Protein AF-0000000080321379 (afdb_homodimer)

Secondary structure (DSSP, 8-state):
-BPPTTHHHHHHHHHHHHHHHH---HHHHHHHHHHHHHHHHHHHHTT-BHHHHHHHHHHHHHHHHT-S-TTHHHHHHHHHHHHHHHHHHHHHHHSS-HHHHHHHHHHHGGG--TTS--S---THHHHHHHHHHHHH--SEE-HHHHHHHTTSEEEEE--BTTHHHHHHHHHHHHHHTT-EEEEEEBSS--TTB-BHHHHHHTTGGGTSSEEEE-SS--SS--GGG--HHHHHHHHH-SEEEEESHHHHHHHTTSS--SEEEEEE--SHHHHHHHTS-TT-EEEEE-/-BPPTTHHHHHHHHHHHHHHHH---HHHHHHHHHHHHHHHHHHHHTT-BHHHHHHHHHHHHHHHHT-S-TTHHHHHHHHHHHHHHHHHHHHHHHSS-HHHHHHHHHHHGGG--TTGGGS---THHHHHHHHHHHHH--SEE-HHHHHHHTTSEEEEE--BTTHHHHHHHHHHHHHHTT-EEEEEEBSS--TTB-BHHHHHHTTGGGTSSEEEE-SS--SS--GGG--HHHHHHHHH-SEEEEESHHHHHHHTTSS--SEEEEE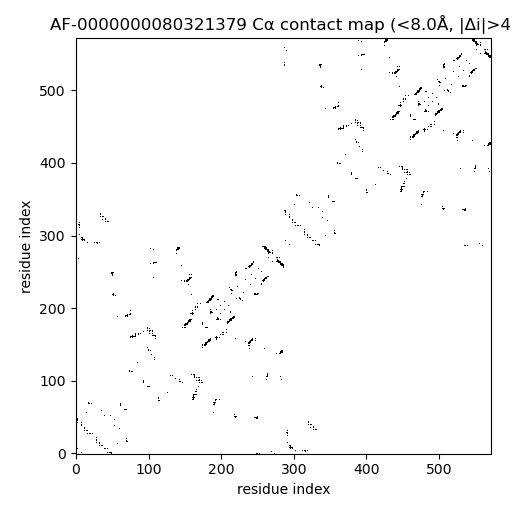E--SHHHHHHHTS-TT-EEEEE-

Solvent-accessible surface area (backbone atoms only — not comparable to full-atom values): 28823 Å² total; per-residue (Å²): 67,54,51,51,62,62,44,61,22,54,51,45,43,49,51,47,53,50,44,57,68,73,44,85,54,61,67,62,46,33,53,49,44,53,53,44,53,54,50,49,53,53,35,54,75,64,52,34,39,38,28,57,46,48,30,56,49,49,53,52,48,26,60,74,66,71,39,75,50,74,31,55,67,58,27,52,49,24,36,54,57,37,56,70,44,42,65,60,52,48,54,54,17,64,55,74,58,40,59,57,35,16,51,53,47,31,33,55,38,71,72,60,70,59,77,74,51,48,94,72,63,54,72,63,54,62,52,52,47,52,53,52,53,60,69,68,48,62,75,38,78,36,50,69,64,52,55,63,38,31,41,37,39,26,26,38,38,57,42,34,33,22,13,48,45,39,36,36,53,33,49,47,47,32,42,74,54,60,21,46,36,42,35,30,28,28,51,34,66,41,71,50,40,20,29,64,68,47,37,54,74,39,45,36,73,76,61,40,75,42,78,45,37,40,32,78,17,47,47,41,59,50,77,90,46,38,38,69,70,44,47,51,47,61,72,66,30,56,21,35,40,32,28,37,59,38,30,43,29,42,48,72,73,46,89,72,71,44,33,33,41,34,22,48,24,82,41,65,69,56,7,58,74,75,69,55,53,65,68,35,29,35,32,40,70,80,66,54,50,52,64,63,44,61,22,52,52,45,43,52,51,46,53,50,44,56,68,74,44,86,53,60,66,62,46,32,52,48,45,55,53,42,52,55,51,48,53,54,36,54,75,64,53,33,40,37,29,58,45,48,29,56,49,49,54,53,47,27,61,75,64,70,40,74,50,73,30,53,66,60,29,53,50,24,36,54,57,38,57,69,43,43,66,60,52,49,54,53,18,64,55,75,58,39,59,59,35,16,52,51,47,29,32,54,37,71,70,60,70,61,75,72,43,77,50,86,63,50,75,63,54,62,53,52,48,50,55,52,52,61,70,70,47,61,74,38,79,35,51,69,66,50,55,63,38,32,41,37,39,24,26,37,37,58,42,35,34,21,14,49,43,39,37,34,53,32,49,48,46,32,41,74,54,59,21,44,35,42,34,30,28,29,51,33,65,41,71,52,41,20,30,64,69,46,36,53,73,38,45,34,75,77,62,40,77,42,79,45,36,41,33,79,18,47,49,41,60,50,75,91,46,3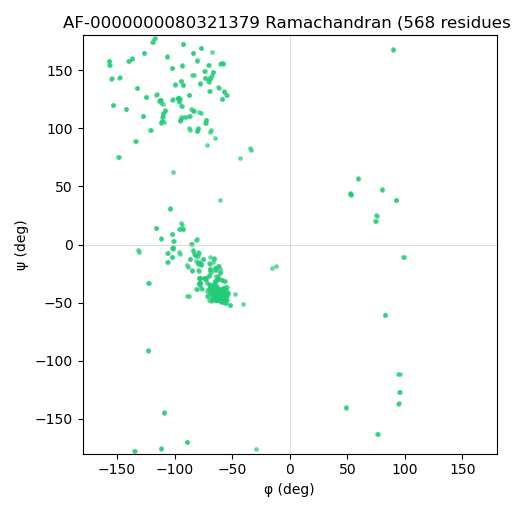8,36,68,68,44,47,51,46,60,74,66,30,56,20,34,40,32,29,36,60,39,30,43,27,42,46,73,73,46,89,71,68,43,34,33,40,34,24,49,24,82,39,64,69,58,6,57,73,75,69,56,54,63,69,35,30,34,32,40,70,80

Organism: NCBI:txid113653

Sequence (572 aa):
MRMSAKCPACLLNRIYQECRMVSDDEEKIGRIIERAMEMILEEFRRREVNAIASTRVHRMVYRMLDNDDPYRELKRRANEETARILPLARRYVERGDRFRNAVVASIIGNSFDYGVLGHEVNDSNFREYFEREFRRGLAIDDVDEIRHLCRGRVVYLADNAGEIVLDRLLVEEIKRLEGRVSFVVRGRPVLSDATIEDARFAGIDEVADEILTNGQGAIGIIEEELPEDTRERMESADIIISKGMANYECLSEGSFDSIAFLLKAKCEPVARDVGVRVGDMVAMLRMRMSAKCPACLLNRIYQECRMVSDDEEKIGRIIERAMEMILEEFRRREVNAIASTRVHRMVYRMLDNDDPYRELKRRANEETARILPLARRYVERGDRFRNAVVASIIGNSFDYGVLGHEVNDSNFREYFEREFRRGLAIDDVDEIRHLCRGRVVYLADNAGEIVLDRLLVEEIKRLEGRVSFVVRGRPVLSDATIEDARFAGIDEVADEILTNGQGAIGIIEEELPEDTRERMESADIIISKGMANYECLSEGSFDSIAFLLKAKCEPVARDVGVRVGDMVAMLR

Structure (mmCIF, N/CA/C/O backbone):
data_AF-0000000080321379-model_v1
#
loop_
_entity.id
_entity.type
_entity.pdbx_description
1 polymer 'Damage-control phosphatase ARMT1-like metal-binding domain-containing protein'
#
loop_
_atom_site.group_PDB
_atom_site.id
_atom_site.type_symbol
_atom_site.label_atom_id
_atom_site.label_alt_id
_atom_site.label_comp_id
_atom_site.label_asym_id
_atom_site.label_entity_id
_atom_site.label_seq_id
_atom_site.pdbx_PDB_ins_code
_atom_site.Cartn_x
_atom_site.Cartn_y
_atom_site.Cartn_z
_atom_site.occupancy
_atom_site.B_iso_or_equiv
_atom_site.auth_seq_id
_atom_site.auth_comp_id
_atom_site.auth_asym_id
_atom_site.auth_atom_id
_atom_site.pdbx_PDB_model_num
ATOM 1 N N . MET A 1 1 ? -8.969 10.172 16.906 1 90.12 1 MET A N 1
ATOM 2 C CA . MET A 1 1 ? -9.289 8.922 16.219 1 90.12 1 MET A CA 1
ATOM 3 C C . MET A 1 1 ? -8.273 7.836 16.547 1 90.12 1 MET A C 1
ATOM 5 O O . MET A 1 1 ? -7.066 8.062 16.469 1 90.12 1 MET A O 1
ATOM 9 N N . ARG A 1 2 ? -8.797 6.816 16.922 1 92.81 2 ARG A N 1
ATOM 10 C CA . ARG A 1 2 ? -7.953 5.707 17.359 1 92.81 2 ARG A CA 1
ATOM 11 C C . ARG A 1 2 ? -7.492 4.871 16.172 1 92.81 2 ARG A C 1
ATOM 13 O O . ARG A 1 2 ? -8.016 5.012 15.062 1 92.81 2 ARG A O 1
ATOM 20 N N . MET A 1 3 ? -6.492 4.051 16.422 1 95.12 3 MET A N 1
ATOM 21 C CA . MET A 1 3 ? -5.957 3.182 15.375 1 95.12 3 MET A CA 1
ATOM 22 C C . MET A 1 3 ? -7.043 2.26 14.828 1 95.12 3 MET A C 1
ATOM 24 O O . MET A 1 3 ? -7.746 1.6 15.594 1 95.12 3 MET A O 1
ATOM 28 N N . SER A 1 4 ? -7.215 2.303 13.555 1 96.25 4 SER A N 1
ATOM 29 C CA . SER A 1 4 ? -8.133 1.398 12.867 1 96.25 4 SER A CA 1
ATOM 30 C C . SER A 1 4 ? -7.41 0.151 12.367 1 96.25 4 SER A C 1
ATOM 32 O O . SER A 1 4 ? -6.18 0.089 12.398 1 96.25 4 SER A O 1
ATOM 34 N N . ALA A 1 5 ? -8.18 -0.779 11.883 1 97.44 5 ALA A N 1
ATOM 35 C CA . ALA A 1 5 ? -7.645 -2.064 11.438 1 97.44 5 ALA A CA 1
ATOM 36 C C . ALA A 1 5 ? -6.723 -1.892 10.234 1 97.44 5 ALA A C 1
ATOM 38 O O . ALA A 1 5 ? -5.887 -2.752 9.953 1 97.44 5 ALA A O 1
ATOM 39 N N . LYS A 1 6 ? -6.82 -0.825 9.531 1 97.31 6 LYS A N 1
ATOM 40 C CA . LYS A 1 6 ? -6.008 -0.559 8.344 1 97.31 6 LYS A CA 1
ATOM 41 C C . LYS A 1 6 ? -4.664 0.057 8.727 1 97.31 6 LYS A C 1
ATOM 43 O O . LYS A 1 6 ? -3.701 -0.03 7.961 1 97.31 6 LYS A O 1
ATOM 48 N N . CYS A 1 7 ? -4.555 0.657 9.852 1 98.06 7 CYS A N 1
ATOM 49 C CA . CYS A 1 7 ? -3.459 1.547 10.227 1 98.06 7 CYS A CA 1
ATOM 50 C C . CYS A 1 7 ? -2.152 0.776 10.359 1 98.06 7 CYS A C 1
ATOM 52 O O . CYS A 1 7 ? -1.1 1.248 9.93 1 98.06 7 CYS A O 1
ATOM 54 N N . PRO A 1 8 ? -2.188 -0.452 10.945 1 98.56 8 PRO A N 1
ATOM 55 C CA . PRO A 1 8 ? -0.921 -1.158 11.156 1 98.56 8 PRO A CA 1
ATOM 56 C C . PRO A 1 8 ? -0.171 -1.416 9.852 1 98.56 8 PRO A C 1
ATOM 58 O O . PRO A 1 8 ? 1.044 -1.212 9.781 1 98.56 8 PRO A O 1
ATOM 61 N N . ALA A 1 9 ? -0.895 -1.836 8.82 1 98.38 9 ALA A N 1
ATOM 62 C CA . ALA A 1 9 ? -0.262 -2.104 7.527 1 98.38 9 ALA A CA 1
ATOM 63 C C . ALA A 1 9 ? 0.358 -0.836 6.949 1 98.38 9 ALA A C 1
ATOM 65 O O . ALA A 1 9 ? 1.49 -0.859 6.461 1 98.38 9 ALA A O 1
ATOM 66 N N . CYS A 1 10 ? -0.4 0.194 7.031 1 97.88 10 CYS A N 1
ATOM 67 C CA . CYS A 1 10 ? 0.057 1.468 6.488 1 97.88 10 CYS A CA 1
ATOM 68 C C . CYS A 1 10 ? 1.292 1.965 7.23 1 97.88 10 CYS A C 1
ATOM 70 O O . CYS A 1 10 ? 2.244 2.439 6.609 1 97.88 10 CYS A O 1
ATOM 72 N N . LEU A 1 11 ? 1.226 1.847 8.539 1 98.38 11 LEU A N 1
ATOM 73 C CA . LEU A 1 11 ? 2.34 2.309 9.367 1 98.38 11 LEU A CA 1
ATOM 74 C C . LEU A 1 11 ? 3.594 1.484 9.094 1 98.38 11 LEU A C 1
ATOM 76 O O . LEU A 1 11 ? 4.688 2.037 8.953 1 98.38 11 LEU A O 1
ATOM 80 N N . LEU A 1 12 ? 3.473 0.222 8.977 1 98.56 12 LEU A N 1
ATOM 81 C CA . LEU A 1 12 ? 4.613 -0.645 8.695 1 98.56 12 LEU A CA 1
ATOM 82 C C . LEU A 1 12 ? 5.215 -0.327 7.332 1 98.56 12 LEU A C 1
ATOM 84 O O . LEU A 1 12 ? 6.441 -0.326 7.176 1 98.56 12 LEU A O 1
ATOM 88 N N . ASN A 1 13 ? 4.344 -0.17 6.387 1 97.69 13 ASN A N 1
ATOM 89 C CA . ASN A 1 13 ? 4.828 0.187 5.055 1 97.69 13 ASN A CA 1
ATOM 90 C C . ASN A 1 13 ? 5.609 1.498 5.078 1 97.69 13 ASN A C 1
ATOM 92 O O . ASN A 1 13 ? 6.648 1.618 4.426 1 97.69 13 ASN A O 1
ATOM 96 N N . ARG A 1 14 ? 5.09 2.477 5.77 1 97.44 14 ARG A N 1
ATOM 97 C CA . ARG A 1 14 ? 5.762 3.768 5.891 1 97.44 14 ARG A CA 1
ATOM 98 C C . ARG A 1 14 ? 7.141 3.609 6.527 1 97.44 14 ARG A C 1
ATOM 100 O O . ARG A 1 14 ? 8.102 4.258 6.105 1 97.44 14 ARG A O 1
ATOM 107 N N . ILE A 1 15 ? 7.199 2.799 7.566 1 98.5 15 ILE A N 1
ATOM 108 C CA . ILE A 1 15 ? 8.461 2.559 8.258 1 98.5 15 ILE A CA 1
ATOM 109 C C . ILE A 1 15 ? 9.461 1.914 7.301 1 98.5 15 ILE A C 1
ATOM 111 O O . ILE A 1 15 ? 10.625 2.311 7.254 1 98.5 15 ILE A O 1
ATOM 115 N N . TYR A 1 16 ? 9.016 0.935 6.527 1 98.38 16 TYR A N 1
ATOM 116 C CA . TYR A 1 16 ? 9.898 0.283 5.562 1 98.38 16 TYR A CA 1
ATOM 117 C C . TYR A 1 16 ? 10.445 1.29 4.559 1 98.38 16 TYR A C 1
ATOM 119 O O . TYR A 1 16 ? 11.656 1.326 4.305 1 98.38 16 TYR A O 1
ATOM 127 N N . GLN A 1 17 ? 9.578 2.113 3.986 1 96.12 17 GLN A N 1
ATOM 128 C CA . GLN A 1 17 ? 9.992 3.119 3.014 1 96.12 17 GLN A CA 1
ATOM 129 C C . GLN A 1 17 ? 10.969 4.109 3.629 1 96.12 17 GLN A C 1
ATOM 131 O O . GLN A 1 17 ? 11.953 4.504 2.99 1 96.12 17 GLN A O 1
ATOM 136 N N . GLU A 1 18 ? 10.633 4.484 4.84 1 96.81 18 GLU A N 1
ATOM 137 C CA . GLU A 1 18 ? 11.492 5.406 5.578 1 96.81 18 GLU A CA 1
ATOM 138 C C . GLU A 1 18 ? 12.898 4.832 5.75 1 96.81 18 GLU A C 1
ATOM 140 O O . GLU A 1 18 ? 13.891 5.527 5.531 1 96.81 18 GLU A O 1
ATOM 145 N N . CYS A 1 19 ? 12.984 3.588 6.145 1 97.88 19 CYS A N 1
ATOM 146 C CA . CYS A 1 19 ? 14.266 2.922 6.297 1 97.88 19 CYS A CA 1
ATOM 147 C C . CYS A 1 19 ? 15.016 2.867 4.969 1 97.88 19 CYS A C 1
ATOM 149 O O . CYS A 1 19 ? 16.219 3.148 4.918 1 97.88 19 CYS A O 1
ATOM 151 N N . ARG A 1 20 ? 14.289 2.586 3.887 1 95.69 20 ARG A N 1
ATOM 152 C CA . ARG A 1 20 ? 14.891 2.395 2.572 1 95.69 20 ARG A CA 1
ATOM 153 C C . ARG A 1 20 ? 15.438 3.707 2.025 1 95.69 20 ARG A C 1
ATOM 155 O O . ARG A 1 20 ? 16.328 3.707 1.174 1 95.69 20 ARG A O 1
ATOM 162 N N . MET A 1 21 ? 14.961 4.824 2.512 1 94.19 21 MET A N 1
ATOM 163 C CA . MET A 1 21 ? 15.438 6.129 2.062 1 94.19 21 MET A CA 1
ATOM 164 C C . MET A 1 21 ? 16.859 6.375 2.521 1 94.19 21 MET A C 1
ATOM 166 O O . MET A 1 21 ? 17.609 7.137 1.893 1 94.19 21 MET A O 1
ATOM 170 N N . VAL A 1 22 ? 17.266 5.648 3.613 1 96.19 22 VAL A N 1
ATOM 171 C CA . VAL A 1 22 ? 18.531 6.07 4.188 1 96.19 22 VAL A CA 1
ATOM 172 C C . VAL A 1 22 ? 19.438 4.852 4.402 1 96.19 22 VAL A C 1
ATOM 174 O O . VAL A 1 22 ? 20.594 4.988 4.812 1 96.19 22 VAL A O 1
ATOM 177 N N . SER A 1 23 ? 18.891 3.652 4.16 1 96.12 23 SER A N 1
ATOM 178 C CA . SER A 1 23 ? 19.688 2.449 4.387 1 96.12 23 SER A CA 1
ATOM 179 C C . SER A 1 23 ? 19.328 1.349 3.398 1 96.12 23 SER A C 1
ATOM 181 O O . SER A 1 23 ? 18.156 1.188 3.047 1 96.12 23 SER A O 1
ATOM 183 N N . ASP A 1 24 ? 20.344 0.593 2.996 1 94.38 24 ASP A N 1
ATOM 184 C CA . ASP A 1 24 ? 20.125 -0.607 2.195 1 94.38 24 ASP A CA 1
ATOM 185 C C . ASP A 1 24 ? 20.469 -1.867 2.988 1 94.38 24 ASP A C 1
ATOM 187 O O . ASP A 1 24 ? 20.5 -2.967 2.432 1 94.38 24 ASP A O 1
ATOM 191 N N . ASP A 1 25 ? 20.781 -1.666 4.223 1 96.75 25 ASP A N 1
ATOM 192 C CA . ASP A 1 25 ? 21.141 -2.781 5.094 1 96.75 25 ASP A CA 1
ATOM 193 C C . ASP A 1 25 ? 19.906 -3.605 5.461 1 96.75 25 ASP A C 1
ATOM 195 O O . ASP A 1 25 ? 19.172 -3.26 6.395 1 96.75 25 ASP A O 1
ATOM 199 N N . GLU A 1 26 ? 19.75 -4.762 4.859 1 95.25 26 GLU A N 1
ATOM 200 C CA . GLU A 1 26 ? 18.562 -5.582 5.016 1 95.25 26 GLU A CA 1
ATOM 201 C C . GLU A 1 26 ? 18.422 -6.086 6.445 1 95.25 26 GLU A C 1
ATOM 203 O O . GLU A 1 26 ? 17.297 -6.211 6.961 1 95.25 26 GLU A O 1
ATOM 208 N N . GLU A 1 27 ? 19.484 -6.441 6.992 1 96.44 27 GLU A N 1
ATOM 209 C CA . GLU A 1 27 ? 19.453 -6.941 8.367 1 96.44 27 GLU A CA 1
ATOM 210 C C . GLU A 1 27 ? 19 -5.855 9.336 1 96.44 27 GLU A C 1
ATOM 212 O O . GLU A 1 27 ? 18.156 -6.105 10.211 1 96.44 27 GLU A O 1
ATOM 217 N N . LYS A 1 28 ? 19.578 -4.652 9.188 1 97.88 28 LYS A N 1
ATOM 218 C CA . LYS A 1 28 ? 19.188 -3.523 10.023 1 97.88 28 LYS A CA 1
ATOM 219 C C . LYS A 1 28 ? 17.703 -3.195 9.836 1 97.88 28 LYS A C 1
ATOM 221 O O . LYS A 1 28 ? 16.969 -3.021 10.812 1 97.88 28 LYS A O 1
ATOM 226 N N . ILE A 1 29 ? 17.281 -3.148 8.609 1 98.44 29 ILE A N 1
ATOM 227 C CA . ILE A 1 29 ? 15.883 -2.838 8.312 1 98.44 29 ILE A CA 1
ATOM 228 C C . ILE A 1 29 ? 14.977 -3.914 8.898 1 98.44 29 ILE A C 1
ATOM 230 O O . ILE A 1 29 ? 13.93 -3.605 9.477 1 98.44 29 ILE A O 1
ATOM 234 N N . GLY A 1 30 ? 15.367 -5.16 8.758 1 98.38 30 GLY A N 1
ATOM 235 C CA . GLY A 1 30 ? 14.594 -6.254 9.328 1 98.38 30 GLY A CA 1
ATOM 236 C C . GLY A 1 30 ? 14.414 -6.133 10.828 1 98.38 30 GLY A C 1
ATOM 237 O O . GLY A 1 30 ? 13.32 -6.355 11.352 1 98.38 30 GLY A O 1
ATOM 238 N N . ARG A 1 31 ? 15.477 -5.77 11.5 1 98.56 31 ARG A N 1
ATOM 239 C CA . ARG A 1 31 ? 15.414 -5.59 12.945 1 98.56 31 ARG A CA 1
ATOM 240 C C . ARG A 1 31 ? 14.461 -4.457 13.32 1 98.56 31 ARG A C 1
ATOM 242 O O . ARG A 1 31 ? 13.719 -4.555 14.297 1 98.56 31 ARG A O 1
ATOM 249 N N . ILE A 1 32 ? 14.523 -3.43 12.586 1 98.88 32 ILE A N 1
ATOM 250 C CA . ILE A 1 32 ? 13.664 -2.279 12.828 1 98.88 32 ILE A CA 1
ATOM 251 C C . ILE A 1 32 ? 12.203 -2.678 12.625 1 98.88 32 ILE A C 1
ATOM 253 O O . ILE A 1 32 ? 11.344 -2.352 13.445 1 98.88 32 ILE A O 1
ATOM 257 N N . ILE A 1 33 ? 11.93 -3.43 11.562 1 98.88 33 ILE A N 1
ATOM 258 C CA . ILE A 1 33 ? 10.57 -3.85 11.242 1 98.88 33 ILE A CA 1
ATOM 259 C C . ILE A 1 33 ? 10.047 -4.781 12.336 1 98.88 33 ILE A C 1
ATOM 261 O O . ILE A 1 33 ? 8.891 -4.68 12.742 1 98.88 33 ILE A O 1
ATOM 265 N N . GLU A 1 34 ? 10.906 -5.672 12.766 1 98.81 34 GLU A N 1
ATOM 266 C CA . GLU A 1 34 ? 10.516 -6.578 13.844 1 98.81 34 GLU A CA 1
ATOM 267 C C . GLU A 1 34 ? 10.102 -5.801 15.094 1 98.81 34 GLU A C 1
ATOM 269 O O . GLU A 1 34 ? 9.039 -6.055 15.664 1 98.81 34 GLU A O 1
ATOM 274 N N . ARG A 1 35 ? 10.938 -4.863 15.484 1 98.81 35 ARG A N 1
ATOM 275 C CA . ARG A 1 35 ? 10.641 -4.055 16.672 1 98.81 35 ARG A CA 1
ATOM 276 C C . ARG A 1 35 ? 9.398 -3.199 16.453 1 98.81 35 ARG A C 1
ATOM 278 O O . ARG A 1 35 ? 8.586 -3.031 17.359 1 98.81 35 ARG A O 1
ATOM 285 N N . ALA A 1 36 ? 9.242 -2.654 15.312 1 98.88 36 ALA A N 1
ATOM 286 C CA . ALA A 1 36 ? 8.062 -1.854 14.984 1 98.88 36 ALA A CA 1
ATOM 287 C C . ALA A 1 36 ? 6.785 -2.678 15.102 1 98.88 36 ALA A C 1
ATOM 289 O O . ALA A 1 36 ? 5.781 -2.201 15.633 1 98.88 36 ALA A O 1
ATOM 290 N N . MET A 1 37 ? 6.844 -3.914 14.555 1 98.88 37 MET A N 1
ATOM 291 C CA . MET A 1 37 ? 5.668 -4.777 14.656 1 98.88 37 MET A CA 1
ATOM 292 C C . MET A 1 37 ? 5.273 -4.988 16.109 1 98.88 37 MET A C 1
ATOM 294 O O . MET A 1 37 ? 4.09 -4.961 16.453 1 98.88 37 MET A O 1
ATOM 298 N N . GLU A 1 38 ? 6.258 -5.168 16.984 1 98.81 38 GLU A N 1
ATOM 299 C CA . GLU A 1 38 ? 5.988 -5.32 18.406 1 98.81 38 GLU A CA 1
ATOM 300 C C . GLU A 1 38 ? 5.273 -4.094 18.969 1 98.81 38 GLU A C 1
ATOM 302 O O . GLU A 1 38 ? 4.266 -4.219 19.656 1 98.81 38 GLU A O 1
ATOM 307 N N . MET A 1 39 ? 5.773 -2.971 18.672 1 98.88 39 MET A N 1
ATOM 308 C CA . MET A 1 39 ? 5.238 -1.726 19.203 1 98.88 39 MET A CA 1
ATOM 309 C C . MET A 1 39 ? 3.852 -1.438 18.641 1 98.88 39 MET A C 1
ATOM 311 O O . MET A 1 39 ? 2.955 -1.007 19.359 1 98.88 39 MET A O 1
ATOM 315 N N . ILE A 1 40 ? 3.695 -1.668 17.344 1 98.81 40 ILE A N 1
ATOM 316 C CA . ILE A 1 40 ? 2.414 -1.408 16.703 1 98.81 40 ILE A CA 1
ATOM 317 C C . ILE A 1 40 ? 1.34 -2.311 17.312 1 98.81 40 ILE A C 1
ATOM 319 O O . ILE A 1 40 ? 0.22 -1.864 17.562 1 98.81 40 ILE A O 1
ATOM 323 N N . LEU A 1 41 ? 1.729 -3.588 17.531 1 98.81 41 LEU A N 1
ATOM 324 C CA . LEU A 1 41 ? 0.79 -4.52 18.141 1 98.81 41 LEU A CA 1
ATOM 325 C C . LEU A 1 41 ? 0.365 -4.031 19.531 1 98.81 41 LEU A C 1
ATOM 327 O O . LEU A 1 41 ? -0.822 -4.055 19.859 1 98.81 41 LEU A O 1
ATOM 331 N N . GLU A 1 42 ? 1.305 -3.545 20.297 1 98.62 42 GLU A N 1
ATOM 332 C CA . GLU A 1 42 ? 1.016 -3.027 21.641 1 98.62 42 GLU A CA 1
ATOM 333 C C . GLU A 1 42 ? 0.108 -1.803 21.578 1 98.62 42 GLU A C 1
ATOM 335 O O . GLU A 1 42 ? -0.874 -1.711 22.312 1 98.62 42 GLU A O 1
ATOM 340 N N . GLU A 1 43 ? 0.425 -0.869 20.734 1 98.31 43 GLU A N 1
ATOM 341 C CA . GLU A 1 43 ? -0.356 0.356 20.578 1 98.31 43 GLU A CA 1
ATOM 342 C C . GLU A 1 43 ? -1.766 0.054 20.078 1 98.31 43 GLU A C 1
ATOM 344 O O . GLU A 1 43 ? -2.727 0.717 20.484 1 98.31 43 GLU A O 1
ATOM 349 N N . PHE A 1 44 ? -1.838 -0.885 19.156 1 98.44 44 PHE A N 1
ATOM 350 C CA . PHE A 1 44 ? -3.125 -1.291 18.609 1 98.44 44 PHE A CA 1
ATOM 351 C C . PHE A 1 44 ? -4.031 -1.853 19.703 1 98.44 44 PHE A C 1
ATOM 353 O O . PHE A 1 44 ? -5.211 -1.505 19.766 1 98.44 44 PHE A O 1
ATOM 360 N N . ARG A 1 45 ? -3.447 -2.697 20.594 1 97.62 45 ARG A N 1
ATOM 361 C CA . ARG A 1 45 ? -4.188 -3.289 21.703 1 97.62 45 ARG A CA 1
ATOM 362 C C . ARG A 1 45 ? -4.68 -2.215 22.656 1 97.62 45 ARG A C 1
ATOM 364 O O . ARG A 1 45 ? -5.766 -2.332 23.234 1 97.62 45 ARG A O 1
ATOM 371 N N . ARG A 1 46 ? -3.945 -1.169 22.75 1 96.44 46 ARG A N 1
ATOM 372 C CA . ARG A 1 46 ? -4.277 -0.091 23.672 1 96.44 46 ARG A CA 1
ATOM 373 C C . ARG A 1 46 ? -5.293 0.865 23.062 1 96.44 46 ARG A C 1
ATOM 375 O O . ARG A 1 46 ? -5.773 1.785 23.734 1 96.44 46 ARG A O 1
ATOM 382 N N . ARG A 1 47 ? -5.605 0.646 21.844 1 94.12 47 ARG A N 1
ATOM 383 C CA . ARG A 1 47 ? -6.5 1.54 21.125 1 94.12 47 ARG A CA 1
ATOM 384 C C . ARG A 1 47 ? -6.031 2.988 21.219 1 94.12 47 ARG A C 1
ATOM 386 O O . ARG A 1 47 ? -6.816 3.881 21.547 1 94.12 47 ARG A O 1
ATOM 393 N N . GLU A 1 48 ? -4.82 3.174 21.062 1 94.06 48 GLU A N 1
ATOM 394 C CA . GLU A 1 48 ? -4.211 4.5 21.109 1 94.06 48 GLU A CA 1
ATOM 395 C C . GLU A 1 48 ? -4.602 5.336 19.906 1 94.06 48 GLU A C 1
ATOM 397 O O . GLU A 1 48 ? -4.992 4.797 18.859 1 94.06 48 GLU A O 1
ATOM 402 N N . VAL A 1 49 ? -4.582 6.699 20.062 1 95.81 49 VAL A N 1
ATOM 403 C CA . VAL A 1 49 ? -4.695 7.594 18.922 1 95.81 49 VAL A CA 1
ATOM 404 C C . VAL A 1 49 ? -3.613 7.254 17.891 1 95.81 49 VAL A C 1
ATOM 406 O O . VAL A 1 49 ? -2.438 7.125 18.25 1 95.81 49 VAL A O 1
ATOM 409 N N . ASN A 1 50 ? -3.969 7.059 16.656 1 96.88 50 ASN A N 1
ATOM 410 C CA . ASN A 1 50 ? -3.061 6.559 15.633 1 96.88 50 ASN A CA 1
ATOM 411 C C . ASN A 1 50 ? -1.819 7.441 15.508 1 96.88 50 ASN A C 1
ATOM 413 O O . ASN A 1 50 ? -0.696 6.934 15.469 1 96.88 50 ASN A O 1
ATOM 417 N N . ALA A 1 51 ? -2.023 8.766 15.445 1 97 51 ALA A N 1
ATOM 418 C CA . ALA A 1 51 ? -0.909 9.695 15.289 1 97 51 ALA A CA 1
ATOM 419 C C . ALA A 1 51 ? 0.052 9.609 16.469 1 97 51 ALA A C 1
ATOM 421 O O . ALA A 1 51 ? 1.271 9.688 16.297 1 97 51 ALA A O 1
ATOM 422 N N . ILE A 1 52 ? -0.464 9.445 17.625 1 97.25 52 ILE A N 1
ATOM 423 C CA . ILE A 1 52 ? 0.355 9.352 18.828 1 97.25 52 ILE A CA 1
ATOM 424 C C . ILE A 1 52 ? 1.135 8.039 18.828 1 97.25 52 ILE A C 1
ATOM 426 O O . ILE A 1 52 ? 2.342 8.023 19.078 1 97.25 52 ILE A O 1
ATOM 430 N N . ALA A 1 53 ? 0.448 6.957 18.547 1 97.88 53 ALA A N 1
ATOM 431 C CA . ALA A 1 53 ? 1.106 5.66 18.406 1 97.88 53 ALA A CA 1
ATOM 432 C C . ALA A 1 53 ? 2.213 5.723 17.344 1 97.88 53 ALA A C 1
ATOM 434 O O . ALA A 1 53 ? 3.328 5.25 17.578 1 97.88 53 ALA A O 1
ATOM 435 N N . SER A 1 54 ? 1.917 6.289 16.203 1 98.31 54 SER A N 1
ATOM 436 C CA . SER A 1 54 ? 2.875 6.418 15.102 1 98.31 54 SER A CA 1
ATOM 437 C C . SER A 1 54 ? 4.09 7.234 15.531 1 98.31 54 SER A C 1
ATOM 439 O O . SER A 1 54 ? 5.219 6.934 15.133 1 98.31 54 SER A O 1
ATOM 441 N N . THR A 1 55 ? 3.85 8.289 16.297 1 98.5 55 THR A N 1
ATOM 442 C CA . THR A 1 55 ? 4.945 9.109 16.812 1 98.5 55 THR A CA 1
ATOM 443 C C . THR A 1 55 ? 5.941 8.25 17.594 1 98.5 55 THR A C 1
ATOM 445 O O . THR A 1 55 ? 7.145 8.305 17.328 1 98.5 55 THR A O 1
ATOM 448 N N . ARG A 1 56 ? 5.418 7.488 18.5 1 98.38 56 ARG A N 1
ATOM 449 C CA . ARG A 1 56 ? 6.27 6.652 19.328 1 98.38 56 ARG A CA 1
ATOM 450 C C . ARG A 1 56 ? 7.051 5.652 18.484 1 98.38 56 ARG A C 1
ATOM 452 O O . ARG A 1 56 ? 8.25 5.445 18.703 1 98.38 56 ARG A O 1
ATOM 459 N N . VAL A 1 57 ? 6.434 5.074 17.531 1 98.75 57 VAL A N 1
ATOM 460 C CA . VAL A 1 57 ? 7.066 4.07 16.688 1 98.75 57 VAL A CA 1
ATOM 461 C C . VAL A 1 57 ? 8.164 4.723 15.836 1 98.75 57 VAL A C 1
ATOM 463 O O . VAL A 1 57 ? 9.273 4.199 15.742 1 98.75 57 VAL A O 1
ATOM 466 N N . HIS A 1 58 ? 7.871 5.848 15.234 1 98.62 58 HIS A N 1
ATOM 467 C CA . HIS A 1 58 ? 8.859 6.492 14.375 1 98.62 58 HIS A CA 1
ATOM 468 C C . HIS A 1 58 ? 10.055 6.977 15.18 1 98.62 58 HIS A C 1
ATOM 470 O O . HIS A 1 58 ? 11.188 6.961 14.695 1 98.62 58 HIS A O 1
ATOM 476 N N . ARG A 1 59 ? 9.812 7.477 16.391 1 98.38 59 ARG A N 1
ATOM 477 C CA . ARG A 1 59 ? 10.938 7.867 17.25 1 98.38 59 ARG A CA 1
ATOM 478 C C . ARG A 1 59 ? 11.867 6.688 17.5 1 98.38 59 ARG A C 1
ATOM 480 O O . ARG A 1 59 ? 13.094 6.844 17.484 1 98.38 59 ARG A O 1
ATOM 487 N N . MET A 1 60 ? 11.289 5.531 17.766 1 98.69 60 MET A N 1
ATOM 488 C CA . MET A 1 60 ? 12.086 4.312 17.906 1 98.69 60 MET A CA 1
ATOM 489 C C . MET A 1 60 ? 12.852 4.02 16.625 1 98.69 60 MET A C 1
ATOM 491 O O . MET A 1 60 ? 14.039 3.684 16.672 1 98.69 60 MET A O 1
ATOM 495 N N . VAL A 1 61 ? 12.258 4.164 15.453 1 98.69 61 VAL A N 1
ATOM 496 C CA . VAL A 1 61 ? 12.883 3.91 14.156 1 98.69 61 VAL A CA 1
ATOM 497 C C . VAL A 1 61 ? 14.086 4.828 13.969 1 98.69 61 VAL A C 1
ATOM 499 O O . VAL A 1 61 ? 15.164 4.375 13.562 1 98.69 61 VAL A O 1
ATOM 502 N N . TYR A 1 62 ? 13.898 6.082 14.32 1 98.38 62 TYR A N 1
ATOM 503 C CA . TYR A 1 62 ? 14.977 7.055 14.156 1 98.38 62 TYR A CA 1
ATOM 504 C C . TYR A 1 62 ? 16.188 6.688 15.016 1 98.38 62 TYR A C 1
ATOM 506 O O . TYR A 1 62 ? 17.328 6.801 14.57 1 98.38 62 TYR A O 1
ATOM 514 N N . ARG A 1 63 ? 15.891 6.254 16.203 1 98.25 63 ARG A N 1
ATOM 515 C CA . ARG A 1 63 ? 16.969 5.836 17.094 1 98.25 63 ARG A CA 1
ATOM 516 C C . ARG A 1 63 ? 17.734 4.648 16.5 1 98.25 63 ARG A C 1
ATOM 518 O O . ARG A 1 63 ? 18.953 4.645 16.469 1 98.25 63 ARG A O 1
ATOM 525 N N . MET A 1 64 ? 17.031 3.723 15.984 1 98.44 64 MET A N 1
ATOM 526 C CA . MET A 1 64 ? 17.656 2.508 15.469 1 98.44 64 MET A CA 1
ATOM 527 C C . MET A 1 64 ? 18.375 2.785 14.156 1 98.44 64 MET A C 1
ATOM 529 O O . MET A 1 64 ? 19.391 2.148 13.852 1 98.44 64 MET A O 1
ATOM 533 N N . LEU A 1 65 ? 17.906 3.736 13.375 1 98.06 65 LEU A N 1
ATOM 534 C CA . LEU A 1 65 ? 18.531 4.145 12.125 1 98.06 65 LEU A CA 1
ATOM 535 C C . LEU A 1 65 ? 19.75 5.023 12.398 1 98.06 65 LEU A C 1
ATOM 537 O O . LEU A 1 65 ? 20.594 5.219 11.516 1 98.06 65 LEU A O 1
ATOM 541 N N . ASP A 1 66 ? 19.812 5.52 13.578 1 97.44 66 ASP A N 1
ATOM 542 C CA . ASP A 1 66 ? 20.797 6.547 13.906 1 97.44 66 ASP A CA 1
ATOM 543 C C . ASP A 1 66 ? 20.719 7.715 12.922 1 97.44 66 ASP A C 1
ATOM 545 O O . ASP A 1 66 ? 21.734 8.109 12.344 1 97.44 66 ASP A O 1
ATOM 549 N N . ASN A 1 67 ? 19.547 8.102 12.625 1 97.81 67 ASN A N 1
ATOM 550 C CA . ASN A 1 67 ? 19.203 9.203 11.734 1 97.81 67 ASN A CA 1
ATOM 551 C C . ASN A 1 67 ? 18 9.984 12.242 1 97.81 67 ASN A C 1
ATOM 553 O O . ASN A 1 67 ? 16.891 9.453 12.281 1 97.81 67 ASN A O 1
ATOM 557 N N . ASP A 1 68 ? 18.156 11.18 12.547 1 95.94 68 ASP A N 1
ATOM 558 C CA . ASP A 1 68 ? 17.109 11.953 13.203 1 95.94 68 ASP A CA 1
ATOM 559 C C . ASP A 1 68 ? 16.156 12.562 12.172 1 95.94 68 ASP A C 1
ATOM 561 O O . ASP A 1 68 ? 15.086 13.062 12.531 1 95.94 68 ASP A O 1
ATOM 565 N N . ASP A 1 69 ? 16.547 12.523 10.961 1 97.56 69 ASP A N 1
ATOM 566 C CA . ASP A 1 69 ? 15.695 13.125 9.938 1 97.56 69 ASP A CA 1
ATOM 567 C C . ASP A 1 69 ? 15.836 12.398 8.609 1 97.56 69 ASP A C 1
ATOM 569 O O . ASP A 1 69 ? 16.328 12.961 7.633 1 97.56 69 ASP A O 1
ATOM 573 N N . PRO A 1 70 ? 15.258 11.266 8.531 1 97.38 70 PRO A N 1
ATOM 574 C CA . PRO A 1 70 ? 15.336 10.5 7.281 1 97.38 70 PRO A CA 1
ATOM 575 C C . PRO A 1 70 ? 14.703 11.227 6.102 1 97.38 70 PRO A C 1
ATOM 577 O O . PRO A 1 70 ? 15.031 10.945 4.945 1 97.38 70 PRO A O 1
ATOM 580 N N . TYR A 1 71 ? 13.867 12.219 6.309 1 96.38 71 TYR A N 1
ATOM 581 C CA . TYR A 1 71 ? 13.086 12.867 5.262 1 96.38 71 TYR A CA 1
ATOM 582 C C . TYR A 1 71 ? 13.703 14.203 4.871 1 96.38 71 TYR A C 1
ATOM 584 O O . TYR A 1 71 ? 13.102 14.977 4.121 1 96.38 71 TYR A O 1
ATOM 592 N N . ARG A 1 72 ? 14.836 14.484 5.336 1 96.38 72 ARG A N 1
ATOM 593 C CA . ARG A 1 72 ? 15.453 15.797 5.156 1 96.38 72 ARG A CA 1
ATOM 594 C C . ARG A 1 72 ? 15.453 16.203 3.688 1 96.38 72 ARG A C 1
ATOM 596 O O . ARG A 1 72 ? 14.977 17.281 3.338 1 96.38 72 ARG A O 1
ATOM 603 N N . GLU A 1 73 ? 15.953 15.32 2.879 1 94.81 73 GLU A N 1
ATOM 604 C CA . GLU A 1 73 ? 16.078 15.641 1.46 1 94.81 73 GLU A CA 1
ATOM 605 C C . GLU A 1 73 ? 14.711 15.727 0.792 1 94.81 73 GLU A C 1
ATOM 607 O O . GLU A 1 73 ? 14.492 16.578 -0.068 1 94.81 73 GLU A O 1
ATOM 612 N N . LEU A 1 74 ? 13.859 14.875 1.166 1 94.38 74 LEU A N 1
ATOM 613 C CA . LEU A 1 74 ? 12.508 14.898 0.617 1 94.38 74 LEU A CA 1
ATOM 614 C C . LEU A 1 74 ? 11.805 16.203 0.957 1 94.38 74 LEU A C 1
ATOM 616 O O . LEU A 1 74 ? 11.109 16.781 0.112 1 94.38 74 LEU A O 1
ATOM 620 N N . LYS A 1 75 ? 11.914 16.703 2.166 1 96 75 LYS A N 1
ATOM 621 C CA . LYS A 1 75 ? 11.305 17.953 2.58 1 96 75 LYS A CA 1
ATOM 622 C C . LYS A 1 75 ? 11.867 19.125 1.778 1 96 75 LYS A C 1
ATOM 624 O O . LYS A 1 75 ? 11.117 20.016 1.343 1 96 75 LYS A O 1
ATOM 629 N N . ARG A 1 76 ? 13.133 19.125 1.61 1 95.5 76 ARG A N 1
ATOM 630 C CA . ARG A 1 76 ? 13.773 20.172 0.829 1 95.5 76 ARG A CA 1
ATOM 631 C C . ARG A 1 76 ? 13.219 20.219 -0.593 1 95.5 76 ARG A C 1
ATOM 633 O O . ARG A 1 76 ? 12.844 21.281 -1.09 1 95.5 76 ARG A O 1
ATOM 640 N N . ARG A 1 77 ? 13.133 19.078 -1.184 1 93.38 77 ARG A N 1
ATOM 641 C CA . ARG A 1 77 ? 12.625 18.984 -2.551 1 93.38 77 ARG A CA 1
ATOM 642 C C . ARG A 1 77 ? 11.164 19.422 -2.627 1 93.38 77 ARG A C 1
ATOM 644 O O . ARG A 1 77 ? 10.758 20.094 -3.57 1 93.38 77 ARG A O 1
ATOM 651 N N . ALA A 1 78 ? 10.445 18.953 -1.677 1 94.19 78 ALA A N 1
ATOM 652 C CA . ALA A 1 78 ? 9.031 19.328 -1.633 1 94.19 78 ALA A CA 1
ATOM 653 C C . ALA A 1 78 ? 8.852 20.844 -1.563 1 94.19 78 ALA A C 1
ATOM 655 O O . ALA A 1 78 ? 8.039 21.406 -2.293 1 94.19 78 ALA A O 1
ATOM 656 N N . ASN A 1 79 ? 9.586 21.469 -0.72 1 96.44 79 ASN A N 1
ATOM 657 C CA . ASN A 1 79 ? 9.539 22.922 -0.595 1 96.44 79 ASN A CA 1
ATOM 658 C C . ASN A 1 79 ? 9.906 23.609 -1.906 1 96.44 79 ASN A C 1
ATOM 660 O O . ASN A 1 79 ? 9.203 24.516 -2.35 1 96.44 79 ASN A O 1
ATOM 664 N N . GLU A 1 80 ? 10.922 23.125 -2.529 1 94.44 80 GLU A N 1
ATOM 665 C CA . GLU A 1 80 ? 11.398 23.719 -3.773 1 94.44 80 GLU A CA 1
ATOM 666 C C . GLU A 1 80 ? 10.367 23.562 -4.891 1 94.44 80 GLU A C 1
ATOM 668 O O . GLU A 1 80 ? 10.109 24.5 -5.641 1 94.44 80 GLU A O 1
ATOM 673 N N . GLU A 1 81 ? 9.828 22.422 -4.961 1 91.75 81 GLU A N 1
ATOM 674 C CA . GLU A 1 81 ? 8.836 22.156 -5.996 1 91.75 81 GLU A CA 1
ATOM 675 C C . GLU A 1 81 ? 7.598 23.031 -5.812 1 91.75 81 GLU A C 1
ATOM 677 O O . GLU A 1 81 ? 7.062 23.562 -6.785 1 91.75 81 GLU A O 1
ATOM 682 N N . THR A 1 82 ? 7.184 23.125 -4.648 1 94.56 82 THR A N 1
ATOM 683 C CA . THR A 1 82 ? 5.988 23.922 -4.391 1 94.56 82 THR A CA 1
ATOM 684 C C . THR A 1 82 ? 6.277 25.406 -4.602 1 94.56 82 THR A C 1
ATOM 686 O O . THR A 1 82 ? 5.41 26.141 -5.059 1 94.56 82 THR A O 1
ATOM 689 N N . ALA A 1 83 ? 7.441 25.844 -4.289 1 95.06 83 ALA A N 1
ATOM 690 C CA . ALA A 1 83 ? 7.832 27.234 -4.52 1 95.06 83 ALA A CA 1
ATOM 691 C C . ALA A 1 83 ? 7.723 27.594 -5.996 1 95.06 83 ALA A C 1
ATOM 693 O O . ALA A 1 83 ? 7.383 28.719 -6.344 1 95.06 83 ALA A O 1
ATOM 694 N N . ARG A 1 84 ? 7.934 26.609 -6.816 1 91.88 84 ARG A N 1
ATOM 695 C CA . ARG A 1 84 ? 7.879 26.844 -8.258 1 91.88 84 ARG A CA 1
ATOM 696 C C . ARG A 1 84 ? 6.449 27.109 -8.719 1 91.88 84 ARG A C 1
ATOM 698 O O . ARG A 1 84 ? 6.23 27.844 -9.688 1 91.88 84 ARG A O 1
ATOM 705 N N . ILE A 1 85 ? 5.539 26.594 -8 1 91 85 ILE A N 1
ATOM 706 C CA . ILE A 1 85 ? 4.168 26.75 -8.469 1 91 85 ILE A CA 1
ATOM 707 C C . ILE A 1 85 ? 3.473 27.844 -7.68 1 91 85 ILE A C 1
ATOM 709 O O . ILE A 1 85 ? 2.322 28.188 -7.957 1 91 85 ILE A O 1
ATOM 713 N N . LEU A 1 86 ? 4.113 28.422 -6.727 1 95 86 LEU A N 1
ATOM 714 C CA . LEU A 1 86 ? 3.545 29.438 -5.84 1 95 86 LEU A CA 1
ATOM 715 C C . LEU A 1 86 ? 2.965 30.594 -6.645 1 95 86 LEU A C 1
ATOM 717 O O . LEU A 1 86 ? 1.864 31.078 -6.352 1 95 86 LEU A O 1
ATOM 721 N N . PRO A 1 87 ? 3.617 31.062 -7.766 1 95.12 87 PRO A N 1
ATOM 722 C CA . PRO A 1 87 ? 3.025 32.156 -8.547 1 95.12 87 PRO A CA 1
ATOM 723 C C . PRO A 1 87 ? 1.691 31.766 -9.18 1 95.12 87 PRO A C 1
ATOM 725 O O . PRO A 1 87 ? 0.752 32.562 -9.188 1 95.12 87 PRO A O 1
ATOM 728 N N . LEU A 1 88 ? 1.655 30.609 -9.648 1 93.81 88 LEU A N 1
ATOM 729 C CA . LEU A 1 88 ? 0.401 30.109 -10.203 1 93.81 88 LEU A CA 1
ATOM 730 C C . LEU A 1 88 ? -0.679 30.031 -9.125 1 93.81 88 LEU A C 1
ATOM 732 O O . LEU A 1 88 ? -1.812 30.469 -9.352 1 93.81 88 LEU A O 1
ATOM 736 N N . ALA A 1 89 ? -0.323 29.469 -8 1 95.62 89 ALA A N 1
ATOM 737 C CA . ALA A 1 89 ? -1.268 29.344 -6.895 1 95.62 89 ALA A CA 1
ATOM 738 C C . ALA A 1 89 ? -1.79 30.719 -6.461 1 95.62 89 ALA A C 1
ATOM 740 O O . ALA A 1 89 ? -2.98 30.875 -6.184 1 95.62 89 ALA A O 1
ATOM 741 N N . ARG A 1 90 ? -0.941 31.672 -6.453 1 97.19 90 ARG A N 1
ATOM 742 C CA . ARG A 1 90 ? -1.326 33.031 -6.078 1 97.19 90 ARG A CA 1
ATOM 743 C C . ARG A 1 90 ? -2.361 33.594 -7.047 1 97.19 90 ARG A C 1
ATOM 745 O O . ARG A 1 90 ? -3.328 34.219 -6.629 1 97.19 90 ARG A O 1
ATOM 752 N N . ARG A 1 91 ? -2.162 33.312 -8.289 1 96.5 91 ARG A N 1
ATOM 753 C CA . ARG A 1 91 ? -3.117 33.781 -9.289 1 96.5 91 ARG A CA 1
ATOM 754 C C . ARG A 1 91 ? -4.496 33.156 -9.062 1 96.5 91 ARG A C 1
ATOM 756 O O . ARG A 1 91 ? -5.512 33.844 -9.195 1 96.5 91 ARG A O 1
ATOM 763 N N . TYR A 1 92 ? -4.52 31.953 -8.742 1 95.31 92 TYR A N 1
ATOM 764 C CA . TYR A 1 92 ? -5.785 31.281 -8.477 1 95.31 92 TYR A CA 1
ATOM 765 C C . TYR A 1 92 ? -6.449 31.844 -7.223 1 95.31 92 TYR A C 1
ATOM 767 O O . TYR A 1 92 ? -7.672 32 -7.184 1 95.31 92 TYR A O 1
ATOM 775 N N . VAL A 1 93 ? -5.664 32.125 -6.215 1 96.44 93 VAL A N 1
ATOM 776 C CA . VAL A 1 93 ? -6.172 32.656 -4.953 1 96.44 93 VAL A CA 1
ATOM 777 C C . VAL A 1 93 ? -6.785 34.031 -5.184 1 96.44 93 VAL A C 1
ATOM 779 O O . VAL A 1 93 ? -7.832 34.344 -4.613 1 96.44 93 VAL A O 1
ATOM 782 N N . GLU A 1 94 ? -6.211 34.75 -6.059 1 96.12 94 GLU A N 1
ATOM 783 C CA . GLU A 1 94 ? -6.621 36.156 -6.262 1 96.12 94 GLU A CA 1
ATOM 784 C C . GLU A 1 94 ? -7.867 36.219 -7.137 1 96.12 94 GLU A C 1
ATOM 786 O O . GLU A 1 94 ? -8.516 37.281 -7.203 1 96.12 94 GLU A O 1
ATOM 791 N N . ARG A 1 95 ? -8.156 35.062 -7.66 1 92.5 95 ARG A N 1
ATOM 792 C CA . ARG A 1 95 ? -9.32 35.031 -8.539 1 92.5 95 ARG A CA 1
ATOM 793 C C . ARG A 1 95 ? -10.602 34.812 -7.742 1 92.5 95 ARG A C 1
ATOM 795 O O . ARG A 1 95 ? -10.859 33.688 -7.281 1 92.5 95 ARG A O 1
ATOM 802 N N . GLY A 1 96 ? -11.344 35.812 -7.441 1 93.12 96 GLY A N 1
ATOM 803 C CA . GLY A 1 96 ? -12.625 35.625 -6.773 1 93.12 96 GLY A CA 1
ATOM 804 C C . GLY A 1 96 ? -12.539 35.781 -5.266 1 93.12 96 GLY A C 1
ATOM 805 O O . GLY A 1 96 ? -12.055 36.781 -4.766 1 93.12 96 GLY A O 1
ATOM 806 N N . ASP A 1 97 ? -13.047 34.75 -4.543 1 96.94 97 ASP A N 1
ATOM 807 C CA . ASP A 1 97 ? -13.008 34.75 -3.086 1 96.94 97 ASP A CA 1
ATOM 808 C C . ASP A 1 97 ? -11.625 34.312 -2.578 1 96.94 97 ASP A C 1
ATOM 810 O O . ASP A 1 97 ? -11.367 33.156 -2.361 1 96.94 97 ASP A O 1
ATOM 814 N N . ARG A 1 98 ? -10.859 35.281 -2.264 1 98 98 ARG A N 1
ATOM 815 C CA . ARG A 1 98 ? -9.445 35.062 -1.952 1 98 98 ARG A CA 1
ATOM 816 C C . ARG A 1 98 ? -9.273 34.125 -0.76 1 98 98 ARG A C 1
ATOM 818 O O . ARG A 1 98 ? -8.422 33.25 -0.781 1 98 98 ARG A O 1
ATOM 825 N N . PHE A 1 99 ? -10.133 34.375 0.246 1 98.5 99 PHE A N 1
ATOM 826 C CA . PHE A 1 99 ? -9.992 33.594 1.454 1 98.5 99 PHE A CA 1
ATOM 827 C C . PHE A 1 99 ? -10.336 32.125 1.18 1 98.5 99 PHE A C 1
ATOM 829 O O . PHE A 1 99 ? -9.562 31.219 1.518 1 98.5 99 PHE A O 1
ATOM 836 N N . ARG A 1 100 ? -11.414 31.891 0.531 1 98.12 100 ARG A N 1
ATOM 837 C CA . ARG A 1 100 ? -11.836 30.547 0.188 1 98.12 100 ARG A CA 1
ATOM 838 C C . ARG A 1 100 ? -10.805 29.844 -0.696 1 98.12 100 ARG A C 1
ATOM 840 O O . ARG A 1 100 ? -10.461 28.688 -0.469 1 98.12 100 ARG A O 1
ATOM 847 N N . ASN A 1 101 ? -10.336 30.562 -1.688 1 98.12 101 ASN A N 1
ATOM 848 C CA . ASN A 1 101 ? -9.359 30 -2.613 1 98.12 101 ASN A CA 1
ATOM 849 C C . ASN A 1 101 ? -8.055 29.656 -1.906 1 98.12 101 ASN A C 1
ATOM 851 O O . ASN A 1 101 ? -7.41 28.656 -2.234 1 98.12 101 ASN A O 1
ATOM 855 N N . ALA A 1 102 ? -7.656 30.469 -0.94 1 98.5 102 ALA A N 1
ATOM 856 C CA . ALA A 1 102 ? -6.445 30.203 -0.17 1 98.5 102 ALA A CA 1
ATOM 857 C C . ALA A 1 102 ? -6.609 28.953 0.691 1 98.5 102 ALA A C 1
ATOM 859 O O . ALA A 1 102 ? -5.664 28.172 0.864 1 98.5 102 ALA A O 1
ATOM 860 N N . VAL A 1 103 ? -7.836 28.797 1.229 1 98.56 103 VAL A N 1
ATOM 861 C CA . VAL A 1 103 ? -8.133 27.594 1.99 1 98.56 103 VAL A CA 1
ATOM 862 C C . VAL A 1 103 ? -7.98 26.359 1.095 1 98.56 103 VAL A C 1
ATOM 864 O O . VAL A 1 103 ? -7.289 25.406 1.453 1 98.56 103 VAL A O 1
ATOM 867 N N . VAL A 1 104 ? -8.523 26.422 -0.056 1 97.94 104 VAL A N 1
ATOM 868 C CA . VAL A 1 104 ? -8.484 25.297 -0.993 1 97.94 104 VAL A CA 1
ATOM 869 C C . VAL A 1 104 ? -7.039 25.031 -1.403 1 97.94 104 VAL A C 1
ATOM 871 O O . VAL A 1 104 ? -6.594 23.875 -1.39 1 97.94 104 VAL A O 1
ATOM 874 N N . ALA A 1 105 ? -6.289 26.062 -1.729 1 97.19 105 ALA A N 1
ATOM 875 C CA . ALA A 1 105 ? -4.891 25.922 -2.127 1 97.19 105 ALA A CA 1
ATOM 876 C C . ALA A 1 105 ? -4.074 25.25 -1.024 1 97.19 105 ALA A C 1
ATOM 878 O O . ALA A 1 105 ? -3.232 24.391 -1.3 1 97.19 105 ALA A O 1
ATOM 879 N N . SER A 1 106 ? -4.289 25.672 0.191 1 97.31 106 SER A N 1
ATOM 880 C CA . SER A 1 106 ? -3.529 25.141 1.32 1 97.31 106 SER A CA 1
ATOM 881 C C . SER A 1 106 ? -3.787 23.656 1.516 1 97.31 106 SER A C 1
ATOM 883 O O . SER A 1 106 ? -2.91 22.922 1.979 1 97.31 106 SER A O 1
ATOM 885 N N . ILE A 1 107 ? -4.988 23.156 1.157 1 97.69 107 ILE A N 1
ATOM 886 C CA . ILE A 1 107 ? -5.336 21.734 1.302 1 97.69 107 ILE A CA 1
ATOM 887 C C . ILE A 1 107 ? -4.703 20.938 0.171 1 97.69 107 ILE A C 1
ATOM 889 O O . ILE A 1 107 ? -4.246 19.812 0.384 1 97.69 107 ILE A O 1
ATOM 893 N N . ILE A 1 108 ? -4.598 21.516 -1.032 1 95 108 ILE A N 1
ATOM 894 C CA . ILE A 1 108 ? -4.082 20.828 -2.215 1 95 108 ILE A CA 1
ATOM 895 C C . ILE A 1 108 ? -2.609 20.484 -2.006 1 95 108 ILE A C 1
ATOM 897 O O . ILE A 1 108 ? -2.146 19.422 -2.451 1 95 108 ILE A O 1
ATOM 901 N N . GLY A 1 109 ? -1.845 21.234 -1.286 1 89.62 109 GLY A N 1
ATOM 902 C CA . GLY A 1 109 ? -0.437 20.984 -1.026 1 89.62 109 GLY A CA 1
ATOM 903 C C . GLY A 1 109 ? -0.193 19.672 -0.301 1 89.62 109 GLY A C 1
ATOM 904 O O . GLY A 1 109 ? 0.86 19.062 -0.466 1 89.62 109 GLY A O 1
ATOM 905 N N . ASN A 1 110 ? -1.053 19.203 0.485 1 84.12 110 ASN A N 1
ATOM 906 C CA . ASN A 1 110 ? -0.951 17.984 1.286 1 84.12 110 ASN A CA 1
ATOM 907 C C . ASN A 1 110 ? -1.134 16.734 0.432 1 84.12 110 ASN A C 1
ATOM 909 O O . ASN A 1 110 ? -0.706 15.648 0.82 1 84.12 110 ASN A O 1
ATOM 913 N N . SER A 1 111 ? -1.556 16.859 -0.703 1 74.88 111 SER A N 1
ATOM 914 C CA . SER A 1 111 ? -2.033 15.711 -1.469 1 74.88 111 SER A CA 1
ATOM 915 C C . SER A 1 111 ? -1.035 15.312 -2.551 1 74.88 111 SER A C 1
ATOM 917 O O . SER A 1 111 ? -1.188 14.273 -3.193 1 74.88 111 SER A O 1
ATOM 919 N N . PHE A 1 112 ? -0.073 16.203 -2.619 1 77.5 112 PHE A N 1
ATOM 920 C CA . PHE A 1 112 ? 0.851 15.938 -3.713 1 77.5 112 PHE A CA 1
ATOM 921 C C . PHE A 1 112 ? 1.962 14.992 -3.26 1 77.5 112 PHE A C 1
ATOM 923 O O . PHE A 1 112 ? 2.502 15.148 -2.162 1 77.5 112 PHE A O 1
ATOM 930 N N . ASP A 1 113 ? 2.166 13.938 -4.016 1 68.88 113 ASP A N 1
ATOM 931 C CA . ASP A 1 113 ? 3.232 12.984 -3.717 1 68.88 113 ASP A CA 1
ATOM 932 C C . ASP A 1 113 ? 4.582 13.508 -4.207 1 68.88 113 ASP A C 1
ATOM 934 O O . ASP A 1 113 ? 4.957 13.281 -5.359 1 68.88 113 ASP A O 1
ATOM 938 N N . TYR A 1 114 ? 5.305 14.039 -3.326 1 70.38 114 TYR A N 1
ATOM 939 C CA . TYR A 1 114 ? 6.574 14.664 -3.676 1 70.38 114 TYR A CA 1
ATOM 940 C C . TYR A 1 114 ? 7.66 13.617 -3.877 1 70.38 114 TYR A C 1
ATOM 942 O O . TYR A 1 114 ? 8.742 13.922 -4.383 1 70.38 114 TYR A O 1
ATOM 950 N N . GLY A 1 115 ? 7.375 12.391 -3.404 1 61.22 115 GLY A N 1
ATOM 951 C CA . GLY A 1 115 ? 8.344 11.312 -3.52 1 61.22 115 GLY A CA 1
ATOM 952 C C . GLY A 1 115 ? 8.516 10.812 -4.941 1 61.22 115 GLY A C 1
ATOM 953 O O . GLY A 1 115 ? 9.555 10.242 -5.285 1 61.22 115 GLY A O 1
ATOM 954 N N . VAL A 1 116 ? 7.453 10.758 -5.629 1 50.56 116 VAL A N 1
ATOM 955 C CA . VAL A 1 116 ? 7.535 10.258 -6.996 1 50.56 116 VAL A CA 1
ATOM 956 C C . VAL A 1 116 ? 8.297 11.258 -7.863 1 50.56 116 VAL A C 1
ATOM 958 O O . VAL A 1 116 ? 8.617 10.969 -9.023 1 50.56 116 VAL A O 1
ATOM 961 N N . LEU A 1 117 ? 8.555 12.406 -7.371 1 47.44 117 LEU A N 1
ATOM 962 C CA . LEU A 1 117 ? 9.281 13.422 -8.125 1 47.44 117 LEU A CA 1
ATOM 963 C C . LEU A 1 117 ? 10.672 12.93 -8.5 1 47.44 117 LEU A C 1
ATOM 965 O O . LEU A 1 117 ? 11.594 12.977 -7.684 1 47.44 117 LEU A O 1
ATOM 969 N N . GLY A 1 118 ? 10.734 11.773 -8.805 1 43.25 118 GLY A N 1
ATOM 970 C CA . GLY A 1 118 ? 12.031 11.438 -9.359 1 43.25 118 GLY A CA 1
ATOM 971 C C . GLY A 1 118 ? 12.703 12.609 -10.055 1 43.25 118 GLY A C 1
ATOM 972 O O . GLY A 1 118 ? 12.172 13.727 -10.055 1 43.25 118 GLY A O 1
ATOM 973 N N . HIS A 1 119 ? 13.945 12.383 -10.719 1 44.62 119 HIS A N 1
ATOM 974 C CA . HIS A 1 119 ? 14.828 13.375 -11.312 1 44.62 119 HIS A CA 1
ATOM 975 C C . HIS A 1 119 ? 14.047 14.352 -12.195 1 44.62 119 HIS A C 1
ATOM 977 O O . HIS A 1 119 ? 14.555 15.414 -12.547 1 44.62 119 HIS A O 1
ATOM 983 N N . GLU A 1 120 ? 13.102 13.906 -13.008 1 40.59 120 GLU A N 1
ATOM 984 C CA . GLU A 1 120 ? 12.594 14.891 -13.961 1 40.59 120 GLU A CA 1
ATOM 985 C C . GLU A 1 120 ? 11.25 15.453 -13.508 1 40.59 120 GLU A C 1
ATOM 987 O O . GLU A 1 120 ? 10.211 14.812 -13.695 1 40.59 120 GLU A O 1
ATOM 992 N N . VAL A 1 121 ? 11.305 16.125 -12.312 1 46.44 121 VAL A N 1
ATOM 993 C CA . VAL A 1 121 ? 10.133 16.953 -12.008 1 46.44 121 VAL A CA 1
ATOM 994 C C . VAL A 1 121 ? 9.578 17.547 -13.297 1 46.44 121 VAL A C 1
ATOM 996 O O . VAL A 1 121 ? 10.227 18.375 -13.938 1 46.44 121 VAL A O 1
ATOM 999 N N . ASN A 1 122 ? 8.82 16.906 -14.008 1 49.81 122 ASN A N 1
ATOM 1000 C CA . ASN A 1 122 ? 8.172 17.688 -15.055 1 49.81 122 ASN A CA 1
ATOM 1001 C C . ASN A 1 122 ? 7.113 18.641 -14.477 1 49.81 122 ASN A C 1
ATOM 1003 O O . ASN A 1 122 ? 6.094 18.188 -13.953 1 49.81 122 ASN A O 1
ATOM 1007 N N . ASP A 1 123 ? 7.531 19.844 -14.047 1 57.09 123 ASP A N 1
ATOM 1008 C CA . ASP A 1 123 ? 6.711 20.984 -13.648 1 57.09 123 ASP A CA 1
ATOM 1009 C C . ASP A 1 123 ? 5.27 20.828 -14.125 1 57.09 123 ASP A C 1
ATOM 1011 O O . ASP A 1 123 ? 4.336 21.234 -13.438 1 57.09 123 ASP A O 1
ATOM 1015 N N . SER A 1 124 ? 5.137 20.031 -15.047 1 65.38 124 SER A N 1
ATOM 1016 C CA . SER A 1 124 ? 3.84 19.875 -15.695 1 65.38 124 SER A CA 1
ATOM 1017 C C . SER A 1 124 ? 2.918 18.984 -14.867 1 65.38 124 SER A C 1
ATOM 1019 O O . SER A 1 124 ? 1.716 19.234 -14.773 1 65.38 124 SER A O 1
ATOM 1021 N N . ASN A 1 125 ? 3.529 18.281 -13.938 1 82.56 125 ASN A N 1
ATOM 1022 C CA . ASN A 1 125 ? 2.676 17.328 -13.234 1 82.56 125 ASN A CA 1
ATOM 1023 C C . ASN A 1 125 ? 1.987 17.969 -12.039 1 82.56 125 ASN A C 1
ATOM 1025 O O . ASN A 1 125 ? 0.773 17.844 -11.867 1 82.56 125 ASN A O 1
ATOM 1029 N N . PHE A 1 126 ? 2.729 18.797 -11.195 1 83.94 126 PHE A N 1
ATOM 1030 C CA . PHE A 1 126 ? 2.113 19.422 -10.031 1 83.94 126 PHE A CA 1
ATOM 1031 C C . PHE A 1 126 ? 1.12 20.484 -10.461 1 83.94 126 PHE A C 1
ATOM 1033 O O . PHE A 1 126 ? 0.062 20.641 -9.844 1 83.94 126 PHE A O 1
ATOM 1040 N N . ARG A 1 127 ? 1.465 21.188 -11.516 1 86.81 127 ARG A N 1
ATOM 1041 C CA . ARG A 1 127 ? 0.578 22.219 -12.023 1 86.81 127 ARG A CA 1
ATOM 1042 C C . ARG A 1 127 ? -0.774 21.641 -12.43 1 86.81 127 ARG A C 1
ATOM 1044 O O . ARG A 1 127 ? -1.82 22.172 -12.055 1 86.81 127 ARG A O 1
ATOM 1051 N N . GLU A 1 128 ? -0.696 20.625 -13.156 1 89.06 128 GLU A N 1
ATOM 1052 C CA . GLU A 1 128 ? -1.923 19.969 -13.594 1 89.06 128 GLU A CA 1
ATOM 1053 C C . GLU A 1 128 ? -2.715 19.422 -12.406 1 89.06 128 GLU A C 1
ATOM 1055 O O . GLU A 1 128 ? -3.941 19.531 -12.375 1 89.06 128 GLU A O 1
ATOM 1060 N N . TYR A 1 129 ? -1.979 18.922 -11.523 1 90.5 129 TYR A N 1
ATOM 1061 C CA . TYR A 1 129 ? -2.619 18.406 -10.32 1 90.5 129 TYR A CA 1
ATOM 1062 C C . TYR A 1 129 ? -3.316 19.516 -9.547 1 90.5 129 TYR A C 1
ATOM 1064 O O . TYR A 1 129 ? -4.469 19.359 -9.133 1 90.5 129 TYR A O 1
ATOM 1072 N N . PHE A 1 130 ? -2.654 20.578 -9.359 1 91.88 130 PHE A N 1
ATOM 1073 C CA . PHE A 1 130 ? -3.176 21.734 -8.633 1 91.88 130 PHE A CA 1
ATOM 1074 C C . PHE A 1 130 ? -4.465 22.234 -9.266 1 91.88 130 PHE A C 1
ATOM 1076 O O . PHE A 1 130 ? -5.469 22.422 -8.57 1 91.88 130 PHE A O 1
ATOM 1083 N N . GLU A 1 131 ? -4.477 22.359 -10.547 1 92.44 131 GLU A N 1
ATOM 1084 C CA . GLU A 1 131 ? -5.637 22.875 -11.266 1 92.44 131 GLU A CA 1
ATOM 1085 C C . GLU A 1 131 ? -6.828 21.922 -11.148 1 92.44 131 GLU A C 1
ATOM 1087 O O . GLU A 1 131 ? -7.961 22.375 -10.945 1 92.44 131 GLU A O 1
ATOM 1092 N N . ARG A 1 132 ? -6.547 20.688 -11.25 1 93.12 132 ARG A N 1
ATOM 1093 C CA . ARG A 1 132 ? -7.594 19.672 -11.156 1 93.12 132 ARG A CA 1
ATOM 1094 C C . ARG A 1 132 ? -8.242 19.672 -9.773 1 93.12 132 ARG A C 1
ATOM 1096 O O . ARG A 1 132 ? -9.469 19.672 -9.656 1 93.12 132 ARG A O 1
ATOM 1103 N N . GLU A 1 133 ? -7.434 19.688 -8.773 1 93.5 133 GLU A N 1
ATOM 1104 C CA . GLU A 1 133 ? -7.949 19.656 -7.41 1 93.5 133 GLU A CA 1
ATOM 1105 C C . GLU A 1 133 ? -8.688 20.938 -7.07 1 93.5 133 GLU A C 1
ATOM 1107 O O . GLU A 1 133 ? -9.664 20.922 -6.324 1 93.5 133 GLU A O 1
ATOM 1112 N N . PHE A 1 134 ? -8.211 22.016 -7.582 1 94.12 134 PHE A N 1
ATOM 1113 C CA . PHE A 1 134 ? -8.867 23.297 -7.352 1 94.12 134 PHE A CA 1
ATOM 1114 C C . PHE A 1 134 ? -10.281 23.297 -7.918 1 94.12 134 PHE A C 1
ATOM 1116 O O . PHE A 1 134 ? -11.211 23.797 -7.285 1 94.12 134 PHE A O 1
ATOM 1123 N N . ARG A 1 135 ? -10.445 22.672 -9.062 1 93 135 ARG A N 1
ATOM 1124 C CA . ARG A 1 135 ? -11.75 22.594 -9.711 1 93 135 ARG A CA 1
ATOM 1125 C C . ARG A 1 135 ? -12.68 21.641 -8.945 1 93 135 ARG A C 1
ATOM 1127 O O . ARG A 1 135 ? -13.883 21.875 -8.875 1 93 135 ARG A O 1
ATOM 1134 N N . ARG A 1 136 ? -12.164 20.625 -8.359 1 93.94 136 ARG A N 1
ATOM 1135 C CA . ARG A 1 136 ? -12.938 19.641 -7.598 1 93.94 136 ARG A CA 1
ATOM 1136 C C . ARG A 1 136 ? -13.594 20.297 -6.387 1 93.94 136 ARG A C 1
ATOM 1138 O O . ARG A 1 136 ? -14.734 19.969 -6.043 1 93.94 136 ARG A O 1
ATOM 1145 N N . GLY A 1 137 ? -12.867 21.188 -5.719 1 94.94 137 GLY A N 1
ATOM 1146 C CA . GLY A 1 137 ? -13.43 21.953 -4.613 1 94.94 137 GLY A CA 1
ATOM 1147 C C . GLY A 1 137 ? -13.562 21.141 -3.336 1 94.94 137 GLY A C 1
ATOM 1148 O O . GLY A 1 137 ? -12.859 20.141 -3.154 1 94.94 137 GLY A O 1
ATOM 1149 N N . LEU A 1 138 ? -14.375 21.641 -2.408 1 98.06 138 LEU A N 1
ATOM 1150 C CA . LEU A 1 138 ? -14.492 21.078 -1.069 1 98.06 138 LEU A CA 1
ATOM 1151 C C . LEU A 1 138 ? -15.734 20.188 -0.954 1 98.06 138 LEU A C 1
ATOM 1153 O O . LEU A 1 138 ? -16.797 20.547 -1.445 1 98.06 138 LEU A O 1
ATOM 1157 N N . ALA A 1 139 ? -15.531 19.062 -0.286 1 98.38 139 ALA A N 1
ATOM 1158 C CA . ALA A 1 139 ? -16.672 18.188 0.025 1 98.38 139 ALA A CA 1
ATOM 1159 C C . ALA A 1 139 ? -17.422 18.688 1.25 1 98.38 139 ALA A C 1
ATOM 1161 O O . ALA A 1 139 ? -18.641 18.531 1.348 1 98.38 139 ALA A O 1
ATOM 1162 N N . ILE A 1 140 ? -16.766 19.188 2.242 1 98.62 140 ILE A N 1
ATOM 1163 C CA . ILE A 1 140 ? -17.297 19.938 3.369 1 98.62 140 ILE A CA 1
ATOM 1164 C C . ILE A 1 140 ? -16.734 21.359 3.346 1 98.62 140 ILE A C 1
ATOM 1166 O O . ILE A 1 140 ? -15.523 21.562 3.266 1 98.62 140 ILE A O 1
ATOM 1170 N N . ASP A 1 141 ? -17.641 22.344 3.441 1 98.5 141 ASP A N 1
ATOM 1171 C CA . ASP A 1 141 ? -17.234 23.734 3.217 1 98.5 141 ASP A CA 1
ATOM 1172 C C . ASP A 1 141 ? -17.797 24.656 4.297 1 98.5 141 ASP A C 1
ATOM 1174 O O . ASP A 1 141 ? -18.844 25.281 4.105 1 98.5 141 ASP A O 1
ATOM 1178 N N . ASP A 1 142 ? -17.047 24.781 5.32 1 98.69 142 ASP A N 1
ATOM 1179 C CA . ASP A 1 142 ? -17.391 25.703 6.391 1 98.69 142 ASP A CA 1
ATOM 1180 C C . ASP A 1 142 ? -16.531 26.969 6.328 1 98.69 142 ASP A C 1
ATOM 1182 O O . ASP A 1 142 ? -16.219 27.562 7.355 1 98.69 142 ASP A O 1
ATOM 1186 N N . VAL A 1 143 ? -16.125 27.359 5.164 1 98.75 143 VAL A N 1
ATOM 1187 C CA . VAL A 1 143 ? -15.117 28.391 4.965 1 98.75 143 VAL A CA 1
ATOM 1188 C C . VAL A 1 143 ? -15.641 29.734 5.48 1 98.75 143 VAL A C 1
ATOM 1190 O O . VAL A 1 143 ? -14.891 30.5 6.078 1 98.75 143 VAL A O 1
ATOM 1193 N N . ASP A 1 144 ? -16.859 30 5.27 1 98.5 144 ASP A N 1
ATOM 1194 C CA . ASP A 1 144 ? -17.406 31.297 5.699 1 98.5 144 ASP A CA 1
ATOM 1195 C C . ASP A 1 144 ? -17.344 31.438 7.219 1 98.5 144 ASP A C 1
ATOM 1197 O O . ASP A 1 144 ? -16.953 32.5 7.73 1 98.5 144 ASP A O 1
ATOM 1201 N N . GLU A 1 145 ? -17.703 30.406 7.926 1 98.44 145 GLU A N 1
ATOM 1202 C CA . GLU A 1 145 ? -17.641 30.438 9.383 1 98.44 145 GLU A CA 1
ATOM 1203 C C . GLU A 1 145 ? -16.188 30.531 9.859 1 98.44 145 GLU A C 1
ATOM 1205 O O . GLU A 1 145 ? -15.891 31.266 10.805 1 98.44 145 GLU A O 1
ATOM 1210 N N . ILE A 1 146 ? -15.359 29.859 9.211 1 98.81 146 ILE A N 1
ATOM 1211 C CA . ILE A 1 146 ? -13.945 29.875 9.547 1 98.81 146 ILE A CA 1
ATOM 1212 C C . ILE A 1 146 ? -13.383 31.281 9.352 1 98.81 146 ILE A C 1
ATOM 1214 O O . ILE A 1 146 ? -12.664 31.797 10.211 1 98.81 146 ILE A O 1
ATOM 1218 N N . ARG A 1 147 ? -13.742 31.844 8.266 1 98.69 147 ARG A N 1
ATOM 1219 C CA . ARG A 1 147 ? -13.305 33.188 7.922 1 98.69 147 ARG A CA 1
ATOM 1220 C C . ARG A 1 147 ? -13.672 34.188 9.023 1 98.69 147 ARG A C 1
ATOM 1222 O O . ARG A 1 147 ? -12.852 35.031 9.406 1 98.69 147 ARG A O 1
ATOM 1229 N N . HIS A 1 148 ? -14.789 34.062 9.477 1 98.38 148 HIS A N 1
ATOM 1230 C CA . HIS A 1 148 ? -15.273 34.969 10.508 1 98.38 148 HIS A CA 1
ATOM 1231 C C . HIS A 1 148 ? -14.43 34.875 11.781 1 98.38 148 HIS A C 1
ATOM 1233 O O . HIS A 1 148 ? -14.086 35.875 12.391 1 98.38 148 HIS A O 1
ATOM 1239 N N . LEU A 1 149 ? -14.07 33.719 12.109 1 98.31 149 LEU A N 1
ATOM 1240 C CA . LEU A 1 149 ? -13.312 33.469 13.336 1 98.31 149 LEU A CA 1
ATOM 1241 C C . LEU A 1 149 ? -11.844 33.844 13.148 1 98.31 149 LEU A C 1
ATOM 1243 O O . LEU A 1 149 ? -11.133 34.094 14.125 1 98.31 149 LEU A O 1
ATOM 1247 N N . CYS A 1 150 ? -11.414 34 11.922 1 98.62 150 CYS A N 1
ATOM 1248 C CA . CYS A 1 150 ? -10.016 34.25 11.617 1 98.62 150 CYS A CA 1
ATOM 1249 C C . CYS A 1 150 ? -9.68 35.719 11.812 1 98.62 150 CYS A C 1
ATOM 1251 O O . CYS A 1 150 ? -8.539 36.156 11.617 1 98.62 150 CYS A O 1
ATOM 1253 N N . ARG A 1 151 ? -10.602 36.531 12.273 1 98.25 151 ARG A N 1
ATOM 1254 C CA . ARG A 1 151 ? -10.375 37.938 12.562 1 98.25 151 ARG A CA 1
ATOM 1255 C C . ARG A 1 151 ? -9.742 38.125 13.938 1 98.25 151 ARG A C 1
ATOM 1257 O O . ARG A 1 151 ? -9.266 39.219 14.266 1 98.25 151 ARG A O 1
ATOM 1264 N N . GLY A 1 152 ? -9.633 37.094 14.758 1 98.31 152 GLY A N 1
ATOM 1265 C CA . GLY A 1 152 ? -9.094 37.125 16.109 1 98.31 1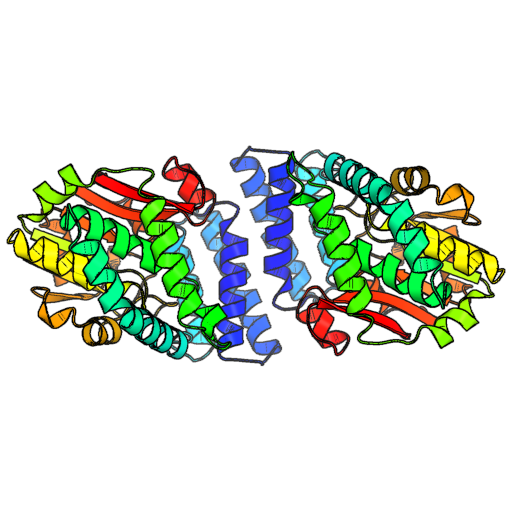52 GLY A CA 1
ATOM 1266 C C . GLY A 1 152 ? -7.738 36.438 16.219 1 98.31 152 GLY A C 1
ATOM 1267 O O . GLY A 1 152 ? -6.875 36.625 15.367 1 98.31 152 GLY A O 1
ATOM 1268 N N . ARG A 1 153 ? -7.547 35.781 17.391 1 98.62 153 ARG A N 1
ATOM 1269 C CA . ARG A 1 153 ? -6.332 35.031 17.625 1 98.62 153 ARG A CA 1
ATOM 1270 C C . ARG A 1 153 ? -6.391 33.688 16.922 1 98.62 153 ARG A C 1
ATOM 1272 O O . ARG A 1 153 ? -7.211 32.812 17.25 1 98.62 153 ARG A O 1
ATOM 1279 N N . VAL A 1 154 ? -5.547 33.5 15.961 1 98.88 154 VAL A N 1
ATOM 1280 C CA . VAL A 1 154 ? -5.551 32.312 15.133 1 98.88 154 VAL A CA 1
ATOM 1281 C C . VAL A 1 154 ? -4.301 31.484 15.414 1 98.88 154 VAL A C 1
ATOM 1283 O O . VAL A 1 154 ? -3.182 32 15.367 1 98.88 154 VAL A O 1
ATOM 1286 N N . VAL A 1 155 ? -4.473 30.281 15.812 1 98.88 155 VAL A N 1
ATOM 1287 C CA . VAL A 1 155 ? -3.373 29.312 15.82 1 98.88 155 VAL A CA 1
ATOM 1288 C C . VAL A 1 155 ? -3.428 28.453 14.562 1 98.88 155 VAL A C 1
ATOM 1290 O O . VAL A 1 155 ? -4.477 27.891 14.234 1 98.88 155 VAL A O 1
ATOM 1293 N N . TYR A 1 156 ? -2.357 28.391 13.82 1 98.94 156 TYR A N 1
ATOM 1294 C CA . TYR A 1 156 ? -2.246 27.609 12.594 1 98.94 156 TYR A CA 1
ATOM 1295 C C . TYR A 1 156 ? -1.307 26.438 12.773 1 98.94 156 TYR A C 1
ATOM 1297 O O . TYR A 1 156 ? -0.09 26.609 12.875 1 98.94 156 TYR A O 1
ATOM 1305 N N . LEU A 1 157 ? -1.858 25.266 12.867 1 98.81 157 LEU A N 1
ATOM 1306 C CA . LEU A 1 157 ? -1.068 24.047 12.961 1 98.81 157 LEU A CA 1
ATOM 1307 C C . LEU A 1 157 ? -0.722 23.516 11.578 1 98.81 157 LEU A C 1
ATOM 1309 O O . LEU A 1 157 ? -1.587 22.984 10.883 1 98.81 157 LEU A O 1
ATOM 1313 N N . ALA A 1 158 ? 0.534 23.609 11.258 1 98.56 158 ALA A N 1
ATOM 1314 C CA . ALA A 1 158 ? 0.994 23.172 9.945 1 98.56 158 ALA A CA 1
ATOM 1315 C C . ALA A 1 158 ? 1.103 21.656 9.867 1 98.56 158 ALA A C 1
ATOM 1317 O O . ALA A 1 158 ? 0.967 20.969 10.883 1 98.56 158 ALA A O 1
ATOM 1318 N N . ASP A 1 159 ? 1.297 21.156 8.633 1 97.88 159 ASP A N 1
ATOM 1319 C CA . ASP A 1 159 ? 1.469 19.719 8.406 1 97.88 159 ASP A CA 1
ATOM 1320 C C . ASP A 1 159 ? 2.789 19.438 7.695 1 97.88 159 ASP A C 1
ATOM 1322 O O . ASP A 1 159 ? 3.846 19.391 8.336 1 97.88 159 ASP A O 1
ATOM 1326 N N . ASN A 1 160 ? 2.83 19.391 6.398 1 97.19 160 ASN A N 1
ATOM 1327 C CA . ASN A 1 160 ? 3.984 18.891 5.664 1 97.19 160 ASN A CA 1
ATOM 1328 C C . ASN A 1 160 ? 4.828 20.031 5.094 1 97.19 160 ASN A C 1
ATOM 1330 O O . ASN A 1 160 ? 4.312 21.109 4.809 1 97.19 160 ASN A O 1
ATOM 1334 N N . ALA A 1 161 ? 6.109 19.688 4.961 1 97.06 161 ALA A N 1
ATOM 1335 C CA . ALA A 1 161 ? 6.914 20.484 4.035 1 97.06 161 ALA A CA 1
ATOM 1336 C C . ALA A 1 161 ? 6.316 20.453 2.629 1 97.06 161 ALA A C 1
ATOM 1338 O O . ALA A 1 161 ? 5.656 19.484 2.25 1 97.06 161 ALA A O 1
ATOM 1339 N N . GLY A 1 162 ? 6.598 21.469 1.799 1 96.19 162 GLY A N 1
ATOM 1340 C CA . GLY A 1 162 ? 5.914 21.625 0.524 1 96.19 162 GLY A CA 1
ATOM 1341 C C . GLY A 1 162 ? 4.566 22.312 0.647 1 96.19 162 GLY A C 1
ATOM 1342 O O . GLY A 1 162 ? 4.367 23.406 0.113 1 96.19 162 GLY A O 1
ATOM 1343 N N . GLU A 1 163 ? 3.729 21.672 1.397 1 96.75 163 GLU A N 1
ATOM 1344 C CA . GLU A 1 163 ? 2.412 22.234 1.688 1 96.75 163 GLU A CA 1
ATOM 1345 C C . GLU A 1 163 ? 2.533 23.594 2.365 1 96.75 163 GLU A C 1
ATOM 1347 O O . GLU A 1 163 ? 1.726 24.484 2.115 1 96.75 163 GLU A O 1
ATOM 1352 N N . ILE A 1 164 ? 3.471 23.719 3.217 1 98.31 164 ILE A N 1
ATOM 1353 C CA . ILE A 1 164 ? 3.654 24.891 4.059 1 98.31 164 ILE A CA 1
ATOM 1354 C C . ILE A 1 164 ? 3.881 26.125 3.182 1 98.31 164 ILE A C 1
ATOM 1356 O O . ILE A 1 164 ? 3.576 27.25 3.588 1 98.31 164 ILE A O 1
ATOM 1360 N N . VAL A 1 165 ? 4.344 25.969 1.987 1 98.12 165 VAL A N 1
ATOM 1361 C CA . VAL A 1 165 ? 4.551 27.062 1.044 1 98.12 165 VAL A CA 1
ATOM 1362 C C . VAL A 1 165 ? 3.207 27.641 0.618 1 98.12 165 VAL A C 1
ATOM 1364 O O . VAL A 1 165 ? 3.061 28.859 0.501 1 98.12 165 VAL A O 1
ATOM 1367 N N . LEU A 1 166 ? 2.285 26.797 0.416 1 98 166 LEU A N 1
ATOM 1368 C CA . LEU A 1 166 ? 0.95 27.234 0.033 1 98 166 LEU A CA 1
ATOM 1369 C C . LEU A 1 166 ? 0.181 27.75 1.246 1 98 166 LEU A C 1
ATOM 1371 O O . LEU A 1 166 ? -0.705 28.594 1.112 1 98 166 LEU A O 1
ATOM 1375 N N . ASP A 1 167 ? 0.521 27.203 2.414 1 98.56 167 ASP A N 1
ATOM 1376 C CA . ASP A 1 167 ? -0.084 27.703 3.646 1 98.56 167 ASP A CA 1
ATOM 1377 C C . ASP A 1 167 ? 0.154 29.203 3.812 1 98.56 167 ASP A C 1
ATOM 1379 O O . ASP A 1 167 ? -0.662 29.906 4.414 1 98.56 167 ASP A O 1
ATOM 1383 N N . ARG A 1 168 ? 1.255 29.656 3.314 1 98.62 168 ARG A N 1
ATOM 1384 C CA . ARG A 1 168 ? 1.583 31.078 3.398 1 98.62 168 ARG A CA 1
ATOM 1385 C C . ARG A 1 168 ? 0.459 31.938 2.826 1 98.62 168 ARG A C 1
ATOM 1387 O O . ARG A 1 168 ? 0.143 33 3.369 1 98.62 168 ARG A O 1
ATOM 1394 N N . LEU A 1 169 ? -0.104 31.516 1.734 1 98.56 169 LEU A N 1
ATOM 1395 C CA . LEU A 1 169 ? -1.175 32.281 1.086 1 98.56 169 LEU A CA 1
ATOM 1396 C C . LEU A 1 169 ? -2.367 32.438 2.023 1 98.56 169 LEU A C 1
ATOM 1398 O O . LEU A 1 169 ? -2.992 33.5 2.061 1 98.56 169 LEU A O 1
ATOM 1402 N N . LEU A 1 170 ? -2.682 31.406 2.752 1 98.81 170 LEU A N 1
ATOM 1403 C CA . LEU A 1 170 ? -3.803 31.469 3.684 1 98.81 170 LEU A CA 1
ATOM 1404 C C . LEU A 1 170 ? -3.465 32.375 4.867 1 98.81 170 LEU A C 1
ATOM 1406 O O . LEU A 1 170 ? -4.316 33.156 5.332 1 98.81 170 LEU A O 1
ATOM 1410 N N . VAL A 1 171 ? -2.277 32.281 5.363 1 98.88 171 VAL A N 1
ATOM 1411 C CA . VAL A 1 171 ? -1.85 33.156 6.445 1 98.88 171 VAL A CA 1
ATOM 1412 C C . VAL A 1 171 ? -1.969 34.625 6.004 1 98.88 171 VAL A C 1
ATOM 1414 O O . VAL A 1 171 ? -2.441 35.469 6.766 1 98.88 171 VAL A O 1
ATOM 1417 N N . GLU A 1 172 ? -1.586 34.938 4.766 1 98.81 172 GLU A N 1
ATOM 1418 C CA . GLU A 1 172 ? -1.718 36.281 4.223 1 98.81 172 GLU A CA 1
ATOM 1419 C C . GLU A 1 172 ? -3.174 36.75 4.234 1 98.81 172 GLU A C 1
ATOM 1421 O O . GLU A 1 172 ? -3.467 37.875 4.594 1 98.81 172 GLU A O 1
ATOM 1426 N N . GLU A 1 173 ? -4.027 35.875 3.834 1 98.75 173 GLU A N 1
ATOM 1427 C CA . GLU A 1 173 ? -5.445 36.219 3.811 1 98.75 173 GLU A CA 1
ATOM 1428 C C . GLU A 1 173 ? -5.984 36.438 5.223 1 98.75 173 GLU A C 1
ATOM 1430 O O . GLU A 1 173 ? -6.84 37.281 5.449 1 98.75 173 GLU A O 1
ATOM 1435 N N . ILE A 1 174 ? -5.527 35.625 6.195 1 98.88 174 ILE A N 1
ATOM 1436 C CA . ILE A 1 174 ? -5.922 35.781 7.59 1 98.88 174 ILE A CA 1
ATOM 1437 C C . ILE A 1 174 ? -5.445 37.156 8.102 1 98.88 174 ILE A C 1
ATOM 1439 O O . ILE A 1 174 ? -6.18 37.844 8.797 1 98.88 174 ILE A O 1
ATOM 1443 N N . LYS A 1 175 ? -4.238 37.469 7.711 1 98.75 175 LYS A N 1
ATOM 1444 C CA . LYS A 1 175 ? -3.674 38.75 8.125 1 98.75 175 LYS A CA 1
ATOM 1445 C C . LYS A 1 175 ? -4.449 39.938 7.512 1 98.75 175 LYS A C 1
ATOM 1447 O O . LYS A 1 175 ? -4.59 40.969 8.141 1 98.75 175 LYS A O 1
ATOM 1452 N N . ARG A 1 176 ? -4.961 39.781 6.324 1 97.94 176 ARG A N 1
ATOM 1453 C CA . ARG A 1 176 ? -5.793 40.812 5.695 1 97.94 176 ARG A CA 1
ATOM 1454 C C . ARG A 1 176 ? -7.074 41.031 6.492 1 97.94 176 ARG A C 1
ATOM 1456 O O . ARG A 1 176 ? -7.621 42.125 6.488 1 97.94 176 ARG A O 1
ATOM 1463 N N . LEU A 1 177 ? -7.469 40.031 7.168 1 97.94 177 LEU A N 1
ATOM 1464 C CA . LEU A 1 177 ? -8.641 40.125 8.031 1 97.94 177 LEU A CA 1
ATOM 1465 C C . LEU A 1 177 ? -8.266 40.688 9.398 1 97.94 177 LEU A C 1
ATOM 1467 O O . LEU A 1 177 ? -9.109 40.719 10.305 1 97.94 177 LEU A O 1
ATOM 1471 N N . GLU A 1 178 ? -6.992 41 9.594 1 97.69 178 GLU A N 1
ATOM 1472 C CA . GLU A 1 178 ? -6.434 41.531 10.82 1 97.69 178 GLU A CA 1
ATOM 1473 C C . GLU A 1 178 ? -6.328 40.469 11.914 1 97.69 178 GLU A C 1
ATOM 1475 O O . GLU A 1 178 ? -6.324 40.812 13.102 1 97.69 178 GLU A O 1
ATOM 1480 N N . GLY A 1 179 ? -6.336 39.219 11.5 1 98.5 179 GLY A N 1
ATOM 1481 C CA . GLY A 1 179 ? -6.09 38.125 12.445 1 98.5 179 GLY A CA 1
ATOM 1482 C C . GLY A 1 179 ? -4.668 38.094 12.969 1 98.5 179 GLY A C 1
ATOM 1483 O O . GLY A 1 179 ? -3.73 38.469 12.25 1 98.5 179 GLY A O 1
ATOM 1484 N N . ARG A 1 180 ? -4.535 37.719 14.227 1 98.75 180 ARG A N 1
ATOM 1485 C CA . ARG A 1 180 ? -3.215 37.469 14.805 1 98.75 180 ARG A CA 1
ATOM 1486 C C . ARG A 1 180 ? -2.838 36 14.695 1 98.75 180 ARG A C 1
ATOM 1488 O O . ARG A 1 180 ? -3.465 35.125 15.32 1 98.75 180 ARG A O 1
ATOM 1495 N N . VAL A 1 181 ? -1.769 35.688 14 1 98.94 181 VAL A N 1
ATOM 1496 C CA . VAL A 1 181 ? -1.489 34.281 13.633 1 98.94 181 VAL A CA 1
ATOM 1497 C C . VAL A 1 181 ? -0.281 33.781 14.414 1 98.94 181 VAL A C 1
ATOM 1499 O O . VAL A 1 181 ? 0.828 34.281 14.266 1 98.94 181 VAL A O 1
ATOM 1502 N N . SER A 1 182 ? -0.477 32.844 15.305 1 98.94 182 SER A N 1
ATOM 1503 C CA . SER A 1 182 ? 0.573 32 15.844 1 98.94 182 SER A CA 1
ATOM 1504 C C . SER A 1 182 ? 0.714 30.719 15.023 1 98.94 182 SER A C 1
ATOM 1506 O O . SER A 1 182 ? -0.161 29.859 15.055 1 98.94 182 SER A O 1
ATOM 1508 N N . PHE A 1 183 ? 1.832 30.625 14.289 1 98.94 183 PHE A N 1
ATOM 1509 C CA . PHE A 1 183 ? 2.049 29.516 13.352 1 98.94 183 PHE A CA 1
ATOM 1510 C C . PHE A 1 183 ? 2.883 28.422 13.992 1 98.94 183 PHE A C 1
ATOM 1512 O O . PHE A 1 183 ? 3.998 28.672 14.461 1 98.94 183 PHE A O 1
ATOM 1519 N N . VAL A 1 184 ? 2.354 27.203 14.023 1 98.94 184 VAL A N 1
ATOM 1520 C CA . VAL A 1 184 ? 2.992 26.125 14.773 1 98.94 184 VAL A CA 1
ATOM 1521 C C . VAL A 1 184 ? 3.51 25.062 13.805 1 98.94 184 VAL A C 1
ATOM 1523 O O . VAL A 1 184 ? 2.758 24.562 12.969 1 98.94 184 VAL A O 1
ATOM 1526 N N . VAL A 1 185 ? 4.801 24.75 13.875 1 98.88 185 VAL A N 1
ATOM 1527 C CA . VAL A 1 185 ? 5.434 23.672 13.117 1 98.88 185 VAL A CA 1
ATOM 1528 C C . VAL A 1 185 ? 5.992 22.625 14.07 1 98.88 185 VAL A C 1
ATOM 1530 O O . VAL A 1 185 ? 5.781 22.703 15.281 1 98.88 185 VAL A O 1
ATOM 1533 N N . ARG A 1 186 ? 6.551 21.578 13.484 1 98.69 186 ARG A N 1
ATOM 1534 C CA . ARG A 1 186 ? 7.148 20.547 14.328 1 98.69 186 ARG A CA 1
ATOM 1535 C C . ARG A 1 186 ? 8.43 21.047 14.984 1 98.69 186 ARG 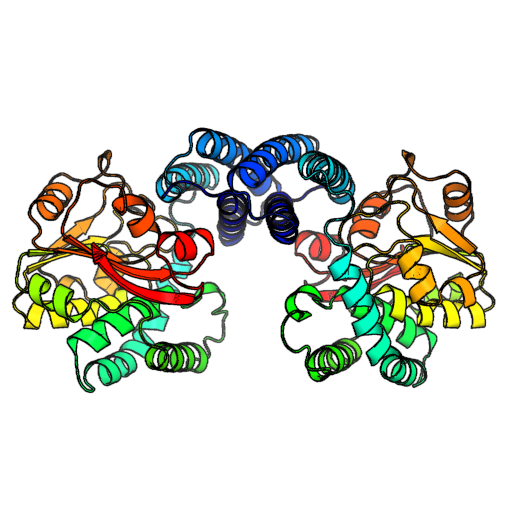A C 1
ATOM 1537 O O . ARG A 1 186 ? 9.234 21.719 14.344 1 98.69 186 ARG A O 1
ATOM 1544 N N . GLY A 1 187 ? 8.617 20.672 16.25 1 98.44 187 GLY A N 1
ATOM 1545 C CA . GLY A 1 187 ? 9.805 21.109 16.969 1 98.44 187 GLY A CA 1
ATOM 1546 C C . GLY A 1 187 ? 11.039 20.297 16.641 1 98.44 187 GLY A C 1
ATOM 1547 O O . GLY A 1 187 ? 12.164 20.75 16.875 1 98.44 187 GLY A O 1
ATOM 1548 N N . ARG A 1 188 ? 10.828 19.141 16.172 1 98.06 188 ARG A N 1
ATOM 1549 C CA . ARG A 1 188 ? 11.852 18.234 15.664 1 98.06 188 ARG A CA 1
ATOM 1550 C C . ARG A 1 188 ? 11.375 17.516 14.406 1 98.06 188 ARG A C 1
ATOM 1552 O O . ARG A 1 188 ? 10.172 17.391 14.172 1 98.06 188 ARG A O 1
ATOM 1559 N N . PRO A 1 189 ? 12.391 17.047 13.641 1 98.12 189 PRO A N 1
ATOM 1560 C CA . PRO A 1 189 ? 11.992 16.344 12.422 1 98.12 189 PRO A CA 1
ATOM 1561 C C . PRO A 1 189 ? 11.164 15.094 12.703 1 98.12 189 PRO A C 1
ATOM 1563 O O . PRO A 1 189 ? 11.469 14.344 13.633 1 98.12 189 PRO A O 1
ATOM 1566 N N . VAL A 1 190 ? 10.125 14.953 11.961 1 98.25 190 VAL A N 1
ATOM 1567 C CA . VAL A 1 190 ? 9.297 13.758 11.953 1 98.25 190 VAL A CA 1
ATOM 1568 C C . VAL A 1 190 ? 8.602 13.609 10.602 1 98.25 190 VAL A C 1
ATOM 1570 O O . VAL A 1 190 ? 7.879 14.508 10.172 1 98.25 190 VAL A O 1
ATOM 1573 N N . LEU A 1 191 ? 8.891 12.523 9.969 1 97.31 191 LEU A N 1
ATOM 1574 C CA . LEU A 1 191 ? 8.359 12.297 8.625 1 97.31 191 LEU A CA 1
ATOM 1575 C C . LEU A 1 191 ? 8.594 13.516 7.738 1 97.31 191 LEU A C 1
ATOM 1577 O O . LEU A 1 191 ? 9.695 14.078 7.727 1 97.31 191 LEU A O 1
ATOM 1581 N N . SER A 1 192 ? 7.613 13.867 6.91 1 96.69 192 SER A N 1
ATOM 1582 C CA . SER A 1 192 ? 7.766 15 6 1 96.69 192 SER A CA 1
ATOM 1583 C C . SER A 1 192 ? 7.152 16.266 6.586 1 96.69 192 SER A C 1
ATOM 1585 O O . SER A 1 192 ? 6.918 17.25 5.867 1 96.69 192 SER A O 1
ATOM 1587 N N . ASP A 1 193 ? 6.848 16.25 7.852 1 97.94 193 ASP A N 1
ATOM 1588 C CA . ASP A 1 193 ? 6.199 17.391 8.5 1 97.94 193 ASP A CA 1
ATOM 1589 C C . ASP A 1 193 ? 7.129 18.594 8.547 1 97.94 193 ASP A C 1
ATOM 1591 O O . ASP A 1 193 ? 8.344 18.453 8.688 1 97.94 193 ASP A O 1
ATOM 1595 N N . ALA A 1 194 ? 6.559 19.703 8.492 1 98.38 194 ALA A N 1
ATOM 1596 C CA . ALA A 1 194 ? 7.324 20.938 8.367 1 98.38 194 ALA A CA 1
ATOM 1597 C C . ALA A 1 194 ? 7.922 21.344 9.711 1 98.38 194 ALA A C 1
ATOM 1599 O O . ALA A 1 194 ? 7.266 21.25 10.75 1 98.38 194 ALA A O 1
ATOM 1600 N N . THR A 1 195 ? 9.148 21.797 9.664 1 98.5 195 THR A N 1
ATOM 1601 C CA . THR A 1 195 ? 9.867 22.328 10.812 1 98.5 195 THR A CA 1
ATOM 1602 C C . THR A 1 195 ? 10.102 23.828 10.648 1 98.5 195 THR A C 1
ATOM 1604 O O . THR A 1 195 ? 9.594 24.438 9.711 1 98.5 195 THR A O 1
ATOM 1607 N N . ILE A 1 196 ? 10.852 24.375 11.617 1 98.56 196 ILE A N 1
ATOM 1608 C CA . ILE A 1 196 ? 11.133 25.812 11.594 1 98.56 196 ILE A CA 1
ATOM 1609 C C . ILE A 1 196 ? 11.883 26.172 10.312 1 98.56 196 ILE A C 1
ATOM 1611 O O . ILE A 1 196 ? 11.617 27.203 9.703 1 98.56 196 ILE A O 1
ATOM 1615 N N . GLU A 1 197 ? 12.773 25.312 9.906 1 98.12 197 GLU A N 1
ATOM 1616 C CA . GLU A 1 197 ? 13.531 25.547 8.672 1 98.12 197 GLU A CA 1
ATOM 1617 C C . GLU A 1 197 ? 12.602 25.641 7.465 1 98.12 197 GLU A C 1
ATOM 1619 O O . GLU A 1 197 ? 12.781 26.484 6.598 1 98.12 197 GLU A O 1
ATOM 1624 N N . ASP A 1 198 ? 11.656 24.828 7.449 1 98.5 198 ASP A N 1
ATOM 1625 C CA . ASP A 1 198 ? 10.688 24.828 6.359 1 98.5 198 ASP A CA 1
ATOM 1626 C C . ASP A 1 198 ? 9.828 26.094 6.395 1 98.5 198 ASP A C 1
ATOM 1628 O O . ASP A 1 198 ? 9.508 26.656 5.348 1 98.5 198 ASP A O 1
ATOM 1632 N N . ALA A 1 199 ? 9.469 26.5 7.598 1 98.81 199 ALA A N 1
ATOM 1633 C CA . ALA A 1 199 ? 8.664 27.703 7.758 1 98.81 199 ALA A CA 1
ATOM 1634 C C . ALA A 1 199 ? 9.422 28.938 7.254 1 98.81 199 ALA A C 1
ATOM 1636 O O . ALA A 1 199 ? 8.836 29.797 6.59 1 98.81 199 ALA A O 1
ATOM 1637 N N . ARG A 1 200 ? 10.625 28.969 7.547 1 98.56 200 ARG A N 1
ATOM 1638 C CA . ARG A 1 200 ? 11.461 30.078 7.086 1 98.56 200 ARG A CA 1
ATOM 1639 C C . ARG A 1 200 ? 11.602 30.062 5.57 1 98.56 200 ARG A C 1
ATOM 1641 O O . ARG A 1 200 ? 11.5 31.094 4.918 1 98.56 200 ARG A O 1
ATOM 1648 N N . PHE A 1 201 ? 11.844 28.922 5.074 1 98.5 201 PHE A N 1
ATOM 1649 C CA . PHE A 1 201 ? 11.938 28.766 3.629 1 98.5 201 PHE A CA 1
ATOM 1650 C C . PHE A 1 201 ? 10.68 29.281 2.947 1 98.5 201 PHE A C 1
ATOM 1652 O O . PHE A 1 201 ? 10.758 29.969 1.922 1 98.5 201 PHE A O 1
ATOM 1659 N N . ALA A 1 202 ? 9.578 28.969 3.549 1 98.38 202 ALA A N 1
ATOM 1660 C CA . ALA A 1 202 ? 8.281 29.297 2.961 1 98.38 202 ALA A CA 1
ATOM 1661 C C . ALA A 1 202 ? 7.934 30.766 3.203 1 98.38 202 ALA A C 1
ATOM 1663 O O . ALA A 1 202 ? 6.914 31.266 2.715 1 98.38 202 ALA A O 1
ATOM 1664 N N . GLY A 1 203 ? 8.688 31.469 3.953 1 98.44 203 GLY A N 1
ATOM 1665 C CA . GLY A 1 203 ? 8.445 32.875 4.254 1 98.44 203 GLY A CA 1
ATOM 1666 C C . GLY A 1 203 ? 7.316 33.094 5.242 1 98.44 203 GLY A C 1
ATOM 1667 O O . GLY A 1 203 ? 6.656 34.125 5.223 1 98.44 203 GLY A O 1
ATOM 1668 N N . ILE A 1 204 ? 7.09 32.094 6.031 1 98.81 204 ILE A N 1
ATOM 1669 C CA . ILE A 1 204 ? 6.023 32.188 7.023 1 98.81 204 ILE A CA 1
ATOM 1670 C C . ILE A 1 204 ? 6.375 33.281 8.047 1 98.81 204 ILE A C 1
ATOM 1672 O O . ILE A 1 204 ? 5.492 34 8.531 1 98.81 204 ILE A O 1
ATOM 1676 N N . ASP A 1 205 ? 7.641 33.406 8.367 1 98.06 205 ASP A N 1
ATOM 1677 C CA . ASP A 1 205 ? 8.109 34.375 9.359 1 98.06 205 ASP A CA 1
ATOM 1678 C C . ASP A 1 205 ? 7.891 35.781 8.875 1 98.06 205 ASP A C 1
ATOM 1680 O O . ASP A 1 205 ? 7.934 36.75 9.664 1 98.06 205 ASP A O 1
ATOM 1684 N N . GLU A 1 206 ? 7.59 35.969 7.668 1 98.44 206 GLU A N 1
ATOM 1685 C CA . GLU A 1 206 ? 7.336 37.281 7.098 1 98.44 206 GLU A CA 1
ATOM 1686 C C . GLU A 1 206 ? 5.867 37.688 7.238 1 98.44 206 GLU A C 1
ATOM 1688 O O . GLU A 1 206 ? 5.52 38.844 7.137 1 98.44 206 GLU A O 1
ATOM 1693 N N . VAL A 1 207 ? 5.031 36.719 7.457 1 98.62 207 VAL A N 1
ATOM 1694 C CA . VAL A 1 207 ? 3.609 37 7.375 1 98.62 207 VAL A CA 1
ATOM 1695 C C . VAL A 1 207 ? 2.926 36.656 8.695 1 98.62 207 VAL A C 1
ATOM 1697 O O . VAL A 1 207 ? 1.964 37.312 9.102 1 98.62 207 VAL A O 1
ATOM 1700 N N . ALA A 1 208 ? 3.354 35.688 9.383 1 98.88 208 ALA A N 1
ATOM 1701 C CA . ALA A 1 208 ? 2.779 35.312 10.672 1 98.88 208 ALA A CA 1
ATOM 1702 C C . ALA A 1 208 ? 3.32 36.219 11.781 1 98.88 208 ALA A C 1
ATOM 1704 O O . ALA A 1 208 ? 4.402 36.781 11.656 1 98.88 208 ALA A O 1
ATOM 1705 N N . ASP A 1 209 ? 2.609 36.312 12.883 1 98.88 209 ASP A N 1
ATOM 1706 C CA . ASP A 1 209 ? 3.043 37.125 14.008 1 98.88 209 ASP A CA 1
ATOM 1707 C C . ASP A 1 209 ? 4.129 36.406 14.82 1 98.88 209 ASP A C 1
ATOM 1709 O O . ASP A 1 209 ? 4.977 37.062 15.43 1 98.88 209 ASP A O 1
ATOM 1713 N N . GLU A 1 210 ? 4.078 35.125 14.891 1 98.81 210 GLU A N 1
ATOM 1714 C CA . GLU A 1 210 ? 5.098 34.312 15.539 1 98.81 210 GLU A CA 1
ATOM 1715 C C . GLU A 1 210 ? 5.086 32.906 15.008 1 98.81 210 GLU A C 1
ATOM 1717 O O . GLU A 1 210 ? 4.082 32.438 14.445 1 98.81 210 GLU A O 1
ATOM 1722 N N . ILE A 1 211 ? 6.246 32.25 15.117 1 98.88 211 ILE A N 1
ATOM 1723 C CA . ILE A 1 211 ? 6.383 30.844 14.797 1 98.88 211 ILE A CA 1
ATOM 1724 C C . ILE A 1 211 ? 6.688 30.062 16.062 1 98.88 211 ILE A C 1
ATOM 1726 O O . ILE A 1 211 ? 7.609 30.406 16.812 1 98.88 211 ILE A O 1
ATOM 1730 N N . LEU A 1 212 ? 5.867 29.094 16.344 1 98.81 212 LEU A N 1
ATOM 1731 C CA . LEU A 1 212 ? 5.988 28.219 17.5 1 98.81 212 LEU A CA 1
ATOM 1732 C C . LEU A 1 212 ? 6.168 26.766 17.078 1 98.81 212 LEU A C 1
ATOM 1734 O O . LEU A 1 212 ? 6.168 26.453 15.875 1 98.81 212 LEU A O 1
ATOM 1738 N N . THR A 1 213 ? 6.414 25.859 18.062 1 98.81 213 THR A N 1
ATOM 1739 C CA . THR A 1 213 ? 6.578 24.438 17.75 1 98.81 213 THR A CA 1
ATOM 1740 C C . THR A 1 213 ? 5.637 23.594 18.594 1 98.81 213 THR A C 1
ATOM 1742 O O . THR A 1 213 ? 5.047 24.078 19.562 1 98.81 213 THR A O 1
ATOM 1745 N N . ASN A 1 214 ? 5.5 22.375 18.172 1 98.44 214 ASN A N 1
ATOM 1746 C CA . ASN A 1 214 ? 4.684 21.438 18.938 1 98.44 214 ASN A CA 1
ATOM 1747 C C . ASN A 1 214 ? 5.535 20.625 19.906 1 98.44 214 ASN A C 1
ATOM 1749 O O . ASN A 1 214 ? 5.145 19.531 20.312 1 98.44 214 ASN A O 1
ATOM 1753 N N . GLY A 1 215 ? 6.754 21.109 20.156 1 97.81 215 GLY A N 1
ATOM 1754 C CA . GLY A 1 215 ? 7.582 20.469 21.172 1 97.81 215 GLY A CA 1
ATOM 1755 C C . GLY A 1 215 ? 8.547 19.453 20.594 1 97.81 215 GLY A C 1
ATOM 1756 O O . GLY A 1 215 ? 9.383 19.781 19.75 1 97.81 215 GLY A O 1
ATOM 1757 N N . GLN A 1 216 ? 8.367 18.188 20.844 1 96.06 216 GLN A N 1
ATOM 1758 C CA . GLN A 1 216 ? 9.352 17.156 20.562 1 96.06 216 GLN A CA 1
ATOM 1759 C C . GLN A 1 216 ? 9.125 16.531 19.188 1 96.06 216 GLN A C 1
ATOM 1761 O O . GLN A 1 216 ? 9.633 15.445 18.906 1 96.06 216 GLN A O 1
ATOM 1766 N N . GLY A 1 217 ? 8.344 17.156 18.453 1 96.75 217 GLY A N 1
ATOM 1767 C CA . GLY A 1 217 ? 8.195 16.719 17.078 1 96.75 217 GLY A CA 1
ATOM 1768 C C . GLY A 1 217 ? 7.266 15.523 16.938 1 96.75 217 GLY A C 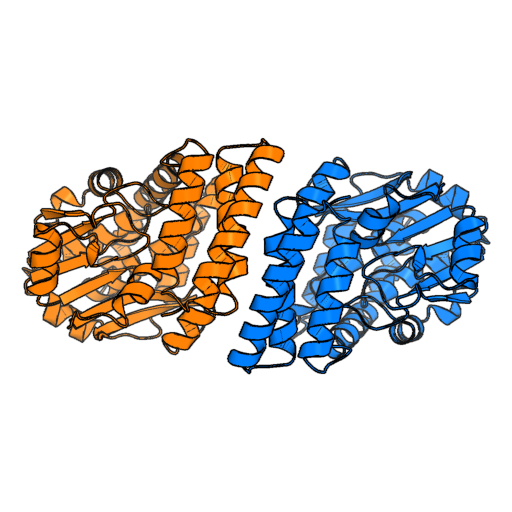1
ATOM 1769 O O . GLY A 1 217 ? 7.613 14.531 16.281 1 96.75 217 GLY A O 1
ATOM 1770 N N . ALA A 1 218 ? 6.129 15.594 17.562 1 97.69 218 ALA A N 1
ATOM 1771 C CA . ALA A 1 218 ? 5.109 14.57 17.391 1 97.69 218 ALA A CA 1
ATOM 1772 C C . ALA A 1 218 ? 4.422 14.688 16.031 1 97.69 218 ALA A C 1
ATOM 1774 O O . ALA A 1 218 ? 4.324 15.781 15.477 1 97.69 218 ALA A O 1
ATOM 1775 N N . ILE A 1 219 ? 3.996 13.391 15.578 1 97.19 219 ILE A N 1
ATOM 1776 C CA . ILE A 1 219 ? 3.086 13.383 14.438 1 97.19 219 ILE A CA 1
ATOM 1777 C C . ILE A 1 219 ? 1.731 13.945 14.852 1 97.19 219 ILE A C 1
ATOM 1779 O O . ILE A 1 219 ? 1.004 13.328 15.633 1 97.19 219 ILE A O 1
ATOM 1783 N N . GLY A 1 220 ? 1.437 15.156 14.633 1 96.25 220 GLY A N 1
ATOM 1784 C CA . GLY A 1 220 ? 0.262 15.844 15.148 1 96.25 220 GLY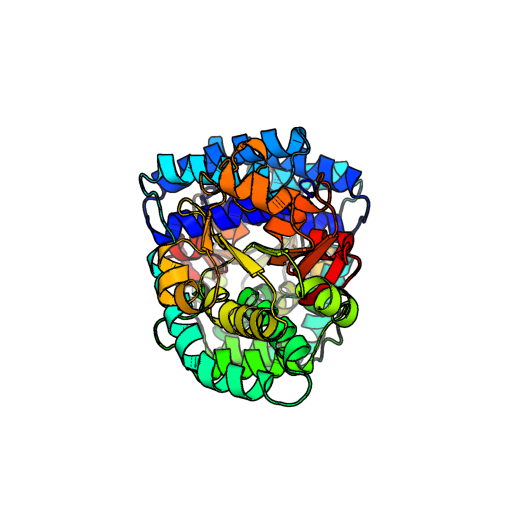 A CA 1
ATOM 1785 C C . GLY A 1 220 ? 0.528 16.609 16.438 1 96.25 220 GLY A C 1
ATOM 1786 O O . GLY A 1 220 ? 1.527 17.312 16.547 1 96.25 220 GLY A O 1
ATOM 1787 N N . ILE A 1 221 ? -0.457 16.453 17.375 1 96.88 221 ILE A N 1
ATOM 1788 C CA . ILE A 1 221 ? -0.35 17.219 18.625 1 96.88 221 ILE A CA 1
ATOM 1789 C C . ILE A 1 221 ? -0.473 16.266 19.812 1 96.88 221 ILE A C 1
ATOM 1791 O O . ILE A 1 221 ? -1.526 15.656 20.031 1 96.88 221 ILE A O 1
ATOM 1795 N N . ILE A 1 222 ? 0.563 16.078 20.5 1 96.38 222 ILE A N 1
ATOM 1796 C CA . ILE A 1 222 ? 0.529 15.469 21.828 1 96.38 222 ILE A CA 1
ATOM 1797 C C . ILE A 1 222 ? 0.5 16.562 22.891 1 96.38 222 ILE A C 1
ATOM 1799 O O . ILE A 1 222 ? 1.507 17.234 23.141 1 96.38 222 ILE A O 1
ATOM 1803 N N . GLU A 1 223 ? -0.593 16.75 23.516 1 94.5 223 GLU A N 1
ATOM 1804 C CA . GLU A 1 223 ? -0.832 17.891 24.391 1 94.5 223 GLU A CA 1
ATOM 1805 C C . GLU A 1 223 ? 0.226 17.969 25.484 1 94.5 223 GLU A C 1
ATOM 1807 O O . GLU A 1 223 ? 0.696 19.062 25.828 1 94.5 223 GLU A O 1
ATOM 1812 N N . GLU A 1 224 ? 0.657 16.828 25.969 1 94.94 224 GLU A N 1
ATOM 1813 C CA . GLU A 1 224 ? 1.614 16.75 27.078 1 94.94 224 GLU A CA 1
ATOM 1814 C C . GLU A 1 224 ? 2.996 17.234 26.641 1 94.94 224 GLU A C 1
ATOM 1816 O O . GLU A 1 224 ? 3.844 17.547 27.469 1 94.94 224 GLU A O 1
ATOM 1821 N N . GLU A 1 225 ? 3.166 17.281 25.359 1 97.25 225 GLU A N 1
ATOM 1822 C CA . GLU A 1 225 ? 4.488 17.641 24.844 1 97.25 225 GLU A CA 1
ATOM 1823 C C . GLU A 1 225 ? 4.527 19.094 24.391 1 97.25 225 GLU A C 1
ATOM 1825 O O . GLU A 1 225 ? 5.594 19.625 24.047 1 97.25 225 GLU A O 1
ATOM 1830 N N . LEU A 1 226 ? 3.488 19.781 24.453 1 97.44 226 LEU A N 1
ATOM 1831 C CA . LEU A 1 226 ? 3.439 21.156 23.953 1 97.44 226 LEU A CA 1
ATOM 1832 C C . LEU A 1 226 ? 4.254 22.078 24.844 1 97.44 226 LEU A C 1
ATOM 1834 O O . LEU A 1 226 ? 4.117 22.047 26.078 1 97.44 226 LEU A O 1
ATOM 1838 N N . PRO A 1 227 ? 5.082 22.891 24.172 1 98.5 227 PRO A N 1
ATOM 1839 C CA . PRO A 1 227 ? 5.684 23.969 24.969 1 98.5 227 PRO A CA 1
ATOM 1840 C C . PRO A 1 227 ? 4.641 24.906 25.578 1 98.5 227 PRO A C 1
ATOM 1842 O O . PRO A 1 227 ? 3.555 25.062 25.031 1 98.5 227 PRO A O 1
ATOM 1845 N N . GLU A 1 228 ? 5.008 25.531 26.641 1 98.19 228 GLU A N 1
ATOM 1846 C CA . GLU A 1 228 ? 4.082 26.375 27.391 1 98.19 228 GLU A CA 1
ATOM 1847 C C . GLU A 1 228 ? 3.502 27.484 26.5 1 98.19 228 GLU A C 1
ATOM 1849 O O . GLU A 1 228 ? 2.301 27.75 26.547 1 98.19 228 GLU A O 1
ATOM 1854 N N . ASP A 1 229 ? 4.32 28.094 25.75 1 98.44 229 ASP A N 1
ATOM 1855 C CA . ASP A 1 229 ? 3.859 29.188 24.906 1 98.44 229 ASP A CA 1
ATOM 1856 C C . ASP A 1 229 ? 2.859 28.688 23.859 1 98.44 229 ASP A C 1
ATOM 1858 O O . ASP A 1 229 ? 1.831 29.328 23.625 1 98.44 229 ASP A O 1
ATOM 1862 N N . THR A 1 230 ? 3.148 27.578 23.266 1 98.62 230 THR A N 1
ATOM 1863 C CA . THR A 1 230 ? 2.238 27.016 22.266 1 98.62 230 THR A CA 1
ATOM 1864 C C . THR A 1 230 ? 0.91 26.625 22.922 1 98.62 230 THR A C 1
ATOM 1866 O O . THR A 1 230 ? -0.157 26.906 22.359 1 98.62 230 THR A O 1
ATOM 1869 N N . ARG A 1 231 ? 0.977 25.984 24.031 1 97.5 231 ARG A N 1
ATOM 1870 C CA . ARG A 1 231 ? -0.228 25.594 24.766 1 97.5 231 ARG A CA 1
ATOM 1871 C C . ARG A 1 231 ? -1.093 26.812 25.078 1 97.5 231 ARG A C 1
ATOM 1873 O O . ARG A 1 231 ? -2.307 26.797 24.859 1 97.5 231 ARG A O 1
ATOM 1880 N N . GLU A 1 232 ? -0.472 27.828 25.547 1 98.06 232 GLU A N 1
ATOM 1881 C CA . GLU A 1 232 ? -1.192 29.047 25.906 1 98.06 232 GLU A CA 1
ATOM 1882 C C . GLU A 1 232 ? -1.882 29.656 24.688 1 98.06 232 GLU A C 1
ATOM 1884 O O . GLU A 1 232 ? -3.025 30.109 24.781 1 98.06 232 GLU A O 1
ATOM 1889 N N . ARG A 1 233 ? -1.176 29.656 23.594 1 98.38 233 ARG A N 1
ATOM 1890 C CA . ARG A 1 233 ? -1.768 30.203 22.375 1 98.38 233 ARG A CA 1
ATOM 1891 C C . ARG A 1 233 ? -2.957 29.359 21.922 1 98.38 233 ARG A C 1
ATOM 1893 O O . ARG A 1 233 ? -3.979 29.891 21.484 1 98.38 233 ARG A O 1
ATOM 1900 N N . MET A 1 234 ? -2.799 28.062 21.984 1 98 234 MET A N 1
ATOM 1901 C CA . MET A 1 234 ? -3.877 27.188 21.562 1 98 234 MET A CA 1
ATOM 1902 C C . MET A 1 234 ? -5.094 27.328 22.453 1 98 234 MET A C 1
ATOM 1904 O O . MET A 1 234 ? -6.23 27.359 21.984 1 98 234 MET A O 1
ATOM 1908 N N . GLU A 1 235 ? -4.891 27.516 23.734 1 96.81 235 GLU A N 1
ATOM 1909 C CA . GLU A 1 235 ? -5.977 27.625 24.703 1 96.81 235 GLU A CA 1
ATOM 1910 C C . GLU A 1 235 ? -6.707 28.969 24.578 1 96.81 235 GLU A C 1
ATOM 1912 O O . GLU A 1 235 ? -7.91 29.047 24.828 1 96.81 235 GLU A O 1
ATOM 1917 N N . SER A 1 236 ? -6.031 29.969 24.141 1 97.06 236 SER A N 1
ATOM 1918 C CA . SER A 1 236 ? -6.613 31.297 24.094 1 97.06 236 SER A CA 1
ATOM 1919 C C . SER A 1 236 ? -7.055 31.656 22.688 1 97.06 236 SER A C 1
ATOM 1921 O O . SER A 1 236 ? -7.539 32.75 22.438 1 97.06 236 SER A O 1
ATOM 1923 N N . ALA A 1 237 ? -6.918 30.75 21.766 1 98.19 237 ALA A N 1
ATOM 1924 C CA . ALA A 1 237 ? -7.207 31.031 20.359 1 98.19 237 ALA A CA 1
ATOM 1925 C C . ALA A 1 237 ? -8.703 31.219 20.141 1 98.19 237 ALA A C 1
ATOM 1927 O O . ALA A 1 237 ? -9.516 30.516 20.734 1 98.19 237 ALA A O 1
ATOM 1928 N N . ASP A 1 238 ? -9.055 32.125 19.266 1 98.25 238 ASP A N 1
ATOM 1929 C CA . ASP A 1 238 ? -10.43 32.219 18.781 1 98.25 238 ASP A CA 1
ATOM 1930 C C . ASP A 1 238 ? -10.734 31.094 17.797 1 98.25 238 ASP A C 1
ATOM 1932 O O . ASP A 1 238 ? -11.875 30.656 17.688 1 98.25 238 ASP A O 1
ATOM 1936 N N . ILE A 1 239 ? -9.688 30.641 17.109 1 98.69 239 ILE A N 1
ATOM 1937 C CA . ILE A 1 239 ? -9.805 29.5 16.203 1 98.69 239 ILE A CA 1
ATOM 1938 C C . ILE A 1 239 ? -8.445 28.844 16.047 1 98.69 239 ILE A C 1
ATOM 1940 O O . ILE A 1 239 ? -7.414 29.516 16.016 1 98.69 239 ILE A O 1
ATOM 1944 N N . ILE A 1 240 ? -8.453 27.547 15.961 1 98.81 240 ILE A N 1
ATOM 1945 C CA . ILE A 1 240 ? -7.293 26.75 15.586 1 98.81 240 ILE A CA 1
ATOM 1946 C C . ILE A 1 240 ? -7.488 26.172 14.18 1 98.81 240 ILE A C 1
ATOM 1948 O O . ILE A 1 240 ? -8.438 25.422 13.938 1 98.81 240 ILE A O 1
ATOM 1952 N N . ILE A 1 241 ? -6.672 26.578 13.258 1 98.88 241 ILE A N 1
ATOM 1953 C CA . ILE A 1 241 ? -6.613 25.938 11.945 1 98.88 241 ILE A CA 1
ATOM 1954 C C . ILE A 1 241 ? -5.715 24.703 12.008 1 98.88 241 ILE A C 1
ATOM 1956 O O . ILE A 1 241 ? -4.52 24.812 12.281 1 98.88 241 ILE A O 1
ATOM 1960 N N . SER A 1 242 ? -6.301 23.625 11.805 1 98.56 242 SER A N 1
ATOM 1961 C CA . SER A 1 242 ? -5.602 22.344 11.906 1 98.56 242 SER A CA 1
ATOM 1962 C C . SER A 1 242 ? -5.441 21.688 10.539 1 98.56 242 SER A C 1
ATOM 1964 O O . SER A 1 242 ? -6.406 21.172 9.969 1 98.56 242 SER A O 1
ATOM 1966 N N . LYS A 1 243 ? -4.184 21.641 10.039 1 98.44 243 LYS A N 1
ATOM 1967 C CA . LYS A 1 243 ? -3.916 21.078 8.719 1 98.44 243 LYS A CA 1
ATOM 1968 C C . LYS A 1 243 ? -3.562 19.594 8.805 1 98.44 243 LYS A C 1
ATOM 1970 O O . LYS A 1 243 ? -2.811 19.188 9.695 1 98.44 243 LYS A O 1
ATOM 1975 N N . GLY A 1 244 ? -4.148 18.797 7.848 1 97.12 244 GLY A N 1
ATOM 1976 C CA . GLY A 1 244 ? -3.686 17.422 7.684 1 97.12 244 GLY A CA 1
ATOM 1977 C C . GLY A 1 244 ? -4.426 16.438 8.562 1 97.12 244 GLY A C 1
ATOM 1978 O O . GLY A 1 244 ? -5.078 16.828 9.531 1 97.12 244 GLY A O 1
ATOM 1979 N N . MET A 1 245 ? -4.262 15.172 8.328 1 96.56 245 MET A N 1
ATOM 1980 C CA . MET A 1 245 ? -5 14.094 8.969 1 96.56 245 MET A CA 1
ATOM 1981 C C . MET A 1 245 ? -4.477 13.836 10.383 1 96.56 245 MET A C 1
ATOM 1983 O O . MET A 1 245 ? -5.25 13.547 11.297 1 96.56 245 MET A O 1
ATOM 1987 N N . ALA A 1 246 ? -3.189 13.93 10.586 1 96.69 246 ALA A N 1
ATOM 1988 C CA . ALA A 1 246 ? -2.615 13.609 11.883 1 96.69 246 ALA A CA 1
ATOM 1989 C C . ALA A 1 246 ? -3.105 14.586 12.953 1 96.69 246 ALA A C 1
ATOM 1991 O O . ALA A 1 246 ? -3.436 14.172 14.07 1 96.69 246 ALA A O 1
ATOM 1992 N N . ASN A 1 247 ? -3.088 15.844 12.586 1 97.5 247 ASN A N 1
ATOM 1993 C CA . ASN A 1 247 ? -3.643 16.812 13.531 1 97.5 247 ASN A CA 1
ATOM 1994 C C . ASN A 1 247 ? -5.109 16.531 13.828 1 97.5 247 ASN A C 1
ATOM 1996 O O . ASN A 1 247 ? -5.547 16.641 14.977 1 97.5 247 ASN A O 1
ATOM 2000 N N . TYR A 1 248 ? -5.859 16.156 12.867 1 97.62 248 TYR A N 1
ATOM 2001 C CA . TYR A 1 248 ? -7.254 15.781 13.055 1 97.62 248 TYR A CA 1
ATOM 2002 C C . TYR A 1 248 ? -7.379 14.609 14.023 1 97.62 248 TYR A C 1
ATOM 2004 O O . TYR A 1 248 ? -8.188 14.656 14.953 1 97.62 248 TYR A O 1
ATOM 2012 N N . GLU A 1 249 ? -6.559 13.602 13.789 1 96.75 249 GLU A N 1
ATOM 2013 C CA . GLU A 1 249 ? -6.613 12.414 14.633 1 96.75 249 GLU A CA 1
ATOM 2014 C C . GLU A 1 249 ? -6.371 12.773 16.094 1 96.75 249 GLU A C 1
ATOM 2016 O O . GLU A 1 249 ? -6.988 12.188 17 1 96.75 249 GLU A O 1
ATOM 2021 N N . CYS A 1 250 ? -5.484 13.711 16.312 1 96.44 250 CYS A N 1
ATOM 2022 C CA . CYS A 1 250 ? -5.105 14.078 17.672 1 96.44 250 CYS A CA 1
ATOM 2023 C C . CYS A 1 250 ? -6.16 14.984 18.297 1 96.44 250 CYS A C 1
ATOM 2025 O O . CYS A 1 250 ? -6.441 14.883 19.5 1 96.44 250 CYS A O 1
ATOM 2027 N N . LEU A 1 251 ? -6.793 15.82 17.484 1 96.56 251 LEU A N 1
ATOM 2028 C CA . LEU A 1 251 ? -7.535 16.938 18.062 1 96.56 251 LEU A CA 1
ATOM 2029 C C . LEU A 1 251 ? -9.039 16.688 17.984 1 96.56 251 LEU A C 1
ATOM 2031 O O . LEU A 1 251 ? -9.82 17.359 18.656 1 96.56 251 LEU A O 1
ATOM 2035 N N . SER A 1 252 ? -9.422 15.727 17.172 1 91.75 252 SER A N 1
ATOM 2036 C CA . SER A 1 252 ? -10.852 15.5 16.969 1 91.75 252 SER A CA 1
ATOM 2037 C C . SER A 1 252 ? -11.508 15.039 18.266 1 91.75 252 SER A C 1
ATOM 2039 O O . SER A 1 252 ? -12.719 15.211 18.453 1 91.75 252 SER A O 1
ATOM 2041 N N . GLU A 1 253 ? -10.734 14.5 19.156 1 81.75 253 GLU A N 1
ATOM 2042 C CA . GLU A 1 253 ? -11.273 14.062 20.438 1 81.75 253 GLU A CA 1
ATOM 2043 C C . GLU A 1 253 ? -10.672 14.852 21.594 1 81.75 253 GLU A C 1
ATOM 2045 O O . GLU A 1 253 ? -10.789 14.461 22.75 1 81.75 253 GLU A O 1
ATOM 2050 N N . GLY A 1 254 ? -10.047 15.914 21.203 1 78.88 254 GLY A N 1
ATOM 2051 C CA . GLY A 1 254 ? -9.32 16.656 22.219 1 78.88 254 GLY A CA 1
ATOM 2052 C C . GLY A 1 254 ? -10.164 17.719 22.906 1 78.88 254 GLY A C 1
ATOM 2053 O O . GLY A 1 254 ? -11.398 17.672 22.828 1 78.88 254 GLY A O 1
ATOM 2054 N N . SER A 1 255 ? -9.445 18.547 23.688 1 82.62 255 SER A N 1
ATOM 2055 C CA . SER A 1 255 ? -10.109 19.453 24.625 1 82.62 255 SER A CA 1
ATOM 2056 C C . SER A 1 255 ? -10.289 20.844 24 1 82.62 255 SER A C 1
ATOM 2058 O O . SER A 1 255 ? -10.984 21.688 24.562 1 82.62 255 SER A O 1
ATOM 2060 N N . PHE A 1 256 ? -9.711 21 22.891 1 88.69 256 PHE A N 1
ATOM 2061 C CA . PHE A 1 256 ? -9.742 22.344 22.297 1 88.69 256 PHE A CA 1
ATOM 2062 C C . PHE A 1 256 ? -11.039 22.562 21.547 1 88.69 256 PHE A C 1
ATOM 2064 O O . PHE A 1 256 ? -11.586 21.625 20.953 1 88.69 256 PHE A O 1
ATOM 2071 N N . ASP A 1 257 ? -11.445 23.828 21.641 1 86.88 257 ASP A N 1
ATOM 2072 C CA . ASP A 1 257 ? -12.672 24.203 20.938 1 86.88 257 ASP A CA 1
ATOM 2073 C C . ASP A 1 257 ? -12.375 25.047 19.703 1 86.88 257 ASP A C 1
ATOM 2075 O O . ASP A 1 257 ? -11.258 25.531 19.547 1 86.88 257 ASP A O 1
ATOM 2079 N N . SER A 1 258 ? -13.328 25.172 18.734 1 94.44 258 SER A N 1
ATOM 2080 C CA . SER A 1 258 ? -13.273 26.016 17.547 1 94.44 258 SER A CA 1
ATOM 2081 C C . SER A 1 258 ? -12.086 25.656 16.672 1 94.44 258 SER A C 1
ATOM 2083 O O . SER A 1 258 ? -11.203 26.484 16.438 1 94.44 258 SER A O 1
ATOM 2085 N N . ILE A 1 259 ? -12.062 24.453 16.297 1 98.44 259 ILE A N 1
ATOM 2086 C CA . ILE A 1 259 ? -11 23.953 15.43 1 98.44 259 ILE A CA 1
ATOM 2087 C C . ILE A 1 259 ? -11.523 23.828 14 1 98.44 259 ILE A C 1
ATOM 2089 O O . ILE A 1 259 ? -12.594 23.266 13.773 1 98.44 259 ILE A O 1
ATOM 2093 N N . ALA A 1 260 ? -10.867 24.453 13.102 1 98.69 260 ALA A N 1
ATOM 2094 C CA . ALA A 1 260 ? -11.117 24.25 11.672 1 98.69 260 ALA A CA 1
ATOM 2095 C C . ALA A 1 260 ? -10.164 23.203 11.086 1 98.69 260 ALA A C 1
ATOM 2097 O O . ALA A 1 260 ? -8.969 23.453 10.953 1 98.69 260 ALA A O 1
ATOM 2098 N N . PHE A 1 261 ? -10.711 22.094 10.766 1 98.5 261 PHE A N 1
ATOM 2099 C CA . PHE A 1 261 ? -9.914 21.062 10.133 1 98.5 261 PHE A CA 1
ATOM 2100 C C . PHE A 1 261 ? -9.859 21.266 8.617 1 98.5 261 PHE A C 1
ATOM 2102 O O . PHE A 1 261 ? -10.891 21.266 7.949 1 98.5 261 PHE A O 1
ATOM 2109 N N . LEU A 1 262 ? -8.672 21.516 8.102 1 98.56 262 LEU A N 1
ATOM 2110 C CA . LEU A 1 262 ? -8.398 21.625 6.672 1 98.56 262 LEU A CA 1
ATOM 2111 C C . LEU A 1 262 ? -7.531 20.469 6.195 1 98.56 262 LEU A C 1
ATOM 2113 O O . LEU A 1 262 ? -6.324 20.438 6.449 1 98.56 262 LEU A O 1
ATOM 2117 N N . LEU A 1 263 ? -8.117 19.531 5.504 1 98.06 263 LEU A N 1
ATOM 2118 C CA . LEU A 1 263 ? -7.359 18.328 5.152 1 98.06 263 LEU A CA 1
ATOM 2119 C C . LEU A 1 263 ? -7.961 17.641 3.934 1 98.06 263 LEU A C 1
ATOM 2121 O O . LEU A 1 263 ? -9.086 17.953 3.539 1 98.06 263 LEU A O 1
ATOM 2125 N N . LYS A 1 264 ? -7.172 16.891 3.314 1 97.25 264 LYS A N 1
ATOM 2126 C CA . LYS A 1 264 ? -7.656 15.883 2.367 1 97.25 264 LYS A CA 1
ATOM 2127 C C . LYS A 1 264 ? -7.746 14.508 3.02 1 97.25 264 LYS A C 1
ATOM 2129 O O . LYS A 1 264 ? -6.793 14.047 3.654 1 97.25 264 LYS A O 1
ATOM 2134 N N . ALA A 1 265 ? -8.914 13.875 2.939 1 97 265 ALA A N 1
ATOM 2135 C CA . ALA A 1 265 ? -9.062 12.523 3.477 1 97 265 ALA A CA 1
ATOM 2136 C C . ALA A 1 265 ? -8.352 11.5 2.596 1 97 265 ALA A C 1
ATOM 2138 O O . ALA A 1 265 ? -8.883 11.078 1.568 1 97 265 ALA A O 1
ATOM 2139 N N . LYS A 1 266 ? -7.273 11.008 3.051 1 95.12 266 LYS A N 1
ATOM 2140 C CA . LYS A 1 266 ? -6.43 10.195 2.18 1 95.12 266 LYS A CA 1
ATOM 2141 C C . LYS A 1 266 ? -6.609 8.711 2.469 1 95.12 266 LYS A C 1
ATOM 2143 O O . LYS A 1 266 ? -6.055 7.863 1.764 1 95.12 266 LYS A O 1
ATOM 2148 N N . CYS A 1 267 ? -7.254 8.328 3.492 1 95.25 267 CYS A N 1
ATOM 2149 C CA . CYS A 1 267 ? -7.488 6.926 3.809 1 95.25 267 CYS A CA 1
ATOM 2150 C C . CYS A 1 267 ? -8.922 6.703 4.27 1 95.25 267 CYS A C 1
ATOM 2152 O O . CYS A 1 267 ? -9.586 7.637 4.723 1 95.25 267 CYS A O 1
ATOM 2154 N N . GLU A 1 268 ? -9.281 5.449 4.164 1 95.06 268 GLU A N 1
ATOM 2155 C CA . GLU A 1 268 ? -10.672 5.07 4.426 1 95.06 268 GLU A CA 1
ATOM 2156 C C . GLU A 1 268 ? -11.055 5.352 5.875 1 95.06 268 GLU A C 1
ATOM 2158 O O . GLU A 1 268 ? -12.141 5.875 6.141 1 95.06 268 GLU A O 1
ATOM 2163 N N . PRO A 1 269 ? -10.234 5.062 6.875 1 95 269 PRO A N 1
ATOM 2164 C CA . PRO A 1 269 ? -10.625 5.316 8.266 1 95 269 PRO A CA 1
ATOM 2165 C C . PRO A 1 269 ? -10.922 6.793 8.531 1 95 269 PRO A C 1
ATOM 2167 O O . PRO A 1 269 ? -11.938 7.121 9.148 1 95 269 PRO A O 1
ATOM 2170 N N . VAL A 1 270 ? -10.109 7.676 8.031 1 96.88 270 VAL A N 1
ATOM 2171 C CA . VAL A 1 270 ? -10.312 9.102 8.266 1 96.88 270 VAL A CA 1
ATOM 2172 C C . VAL A 1 270 ? -11.531 9.586 7.492 1 96.88 270 VAL A C 1
ATOM 2174 O O . VAL A 1 270 ? -12.344 10.352 8.016 1 96.88 270 VAL A O 1
ATOM 2177 N N . ALA A 1 271 ? -11.609 9.133 6.203 1 97.56 271 ALA A N 1
ATOM 2178 C CA . ALA A 1 271 ? -12.766 9.508 5.387 1 97.56 271 ALA A CA 1
ATOM 2179 C C . ALA A 1 271 ? -14.07 9.117 6.074 1 97.56 271 ALA A C 1
ATOM 2181 O O . ALA A 1 271 ? -15.008 9.914 6.141 1 97.56 271 ALA A O 1
ATOM 2182 N N . ARG A 1 272 ? -14.086 7.945 6.605 1 95.38 272 ARG A N 1
ATOM 2183 C CA . ARG A 1 272 ? -15.273 7.453 7.301 1 95.38 272 ARG A CA 1
ATOM 2184 C C . ARG A 1 272 ? -15.547 8.266 8.555 1 95.38 272 ARG A C 1
ATOM 2186 O O . ARG A 1 272 ? -16.703 8.625 8.828 1 95.38 272 ARG A O 1
ATOM 2193 N N . ASP A 1 273 ? -14.578 8.57 9.328 1 95.81 273 ASP A N 1
ATOM 2194 C CA . ASP A 1 273 ? -14.727 9.32 10.57 1 95.81 273 ASP A CA 1
ATOM 2195 C C . ASP A 1 273 ? -15.258 10.727 10.305 1 95.81 273 ASP A C 1
ATOM 2197 O O . ASP A 1 273 ? -16.094 11.234 11.047 1 95.81 273 ASP A O 1
ATOM 2201 N N . VAL A 1 274 ? -14.758 11.328 9.227 1 97.06 274 VAL A N 1
ATOM 2202 C CA . VAL A 1 274 ? -15.148 12.688 8.867 1 97.06 274 VAL A CA 1
ATOM 2203 C C . VAL A 1 274 ? -16.516 12.672 8.18 1 97.06 274 VAL A C 1
ATOM 2205 O O . VAL A 1 274 ? -17.281 13.633 8.281 1 97.06 274 VAL A O 1
ATOM 2208 N N . GLY A 1 275 ? -16.859 11.594 7.504 1 97.25 275 GLY A N 1
ATOM 2209 C CA . GLY A 1 275 ? -18.109 11.469 6.777 1 97.25 275 GLY A CA 1
ATOM 2210 C C . GLY A 1 275 ? -18 11.891 5.324 1 97.25 275 GLY A C 1
ATOM 2211 O O . GLY A 1 275 ? -18.906 12.547 4.793 1 97.25 275 GLY A O 1
ATOM 2212 N N . VAL A 1 276 ? -16.891 11.586 4.668 1 98.31 276 VAL A N 1
ATOM 2213 C CA . VAL A 1 276 ? -16.656 11.922 3.268 1 98.31 276 VAL A CA 1
ATOM 2214 C C . VAL A 1 276 ? -16.078 10.719 2.535 1 98.31 276 VAL A C 1
ATOM 2216 O O . VAL A 1 276 ? -15.984 9.625 3.096 1 98.31 276 VAL A O 1
ATOM 2219 N N . ARG A 1 277 ? -15.742 10.859 1.234 1 96.88 277 ARG A N 1
ATOM 2220 C CA . ARG A 1 277 ? -15.086 9.82 0.447 1 96.88 277 ARG A CA 1
ATOM 2221 C C . ARG A 1 277 ? -13.57 10 0.46 1 96.88 277 ARG A C 1
ATOM 2223 O O . ARG A 1 277 ? -13.078 11.109 0.673 1 96.88 277 ARG A O 1
ATOM 2230 N N . VAL A 1 278 ? -12.906 8.945 0.275 1 97 278 VAL A N 1
ATOM 2231 C CA . VAL A 1 278 ? -11.453 9.039 0.158 1 97 278 VAL A CA 1
ATOM 2232 C C . VAL A 1 278 ? -11.094 9.984 -0.982 1 97 278 VAL A C 1
ATOM 2234 O O . VAL A 1 278 ? -11.648 9.891 -2.078 1 97 278 VAL A O 1
ATOM 2237 N N . GLY A 1 279 ? -10.219 10.891 -0.737 1 95.56 279 GLY A N 1
ATOM 2238 C CA . GLY A 1 279 ? -9.781 11.844 -1.741 1 95.56 279 GLY A CA 1
ATOM 2239 C C . GLY A 1 279 ? -10.461 13.195 -1.622 1 95.56 279 GLY A C 1
ATOM 2240 O O . GLY A 1 279 ? -10.039 14.172 -2.24 1 95.56 279 GLY A O 1
ATOM 2241 N N . ASP A 1 280 ? -11.469 13.273 -0.81 1 97.38 280 ASP A N 1
ATOM 2242 C CA . ASP A 1 280 ? -12.211 14.523 -0.648 1 97.38 280 ASP A CA 1
ATOM 2243 C C . ASP A 1 280 ? -11.406 15.539 0.157 1 97.38 280 ASP A C 1
ATOM 2245 O O . ASP A 1 280 ? -10.727 15.18 1.12 1 97.38 280 ASP A O 1
ATOM 2249 N N . MET A 1 281 ? -11.531 16.75 -0.228 1 98 281 MET A N 1
ATOM 2250 C CA . MET A 1 281 ? -10.977 17.875 0.532 1 98 281 MET A CA 1
ATOM 2251 C C . MET A 1 281 ? -12.031 18.469 1.463 1 98 281 MET A C 1
ATOM 2253 O O . MET A 1 281 ? -13.195 18.578 1.094 1 98 281 MET A O 1
ATOM 2257 N N . VAL A 1 282 ? -11.484 18.812 2.646 1 98.19 282 VAL A N 1
ATOM 2258 C CA . VAL A 1 282 ? -12.438 19.219 3.678 1 98.19 282 VAL A CA 1
ATOM 2259 C C . VAL A 1 282 ? -11.953 20.516 4.348 1 98.19 282 VAL A C 1
ATOM 2261 O O . VAL A 1 282 ? -10.758 20.656 4.621 1 98.19 282 VAL A O 1
ATOM 2264 N N . ALA A 1 283 ? -12.891 21.469 4.535 1 98.75 283 ALA A N 1
ATOM 2265 C CA . ALA A 1 283 ? -12.797 22.578 5.484 1 98.75 283 ALA A CA 1
ATOM 2266 C C . ALA A 1 283 ? -13.961 22.547 6.477 1 98.75 283 ALA A C 1
ATOM 2268 O O . ALA A 1 283 ? -15.047 23.047 6.191 1 98.75 283 ALA A O 1
ATOM 2269 N N . MET A 1 284 ? -13.648 22 7.625 1 98.44 284 MET A N 1
ATOM 2270 C CA . MET A 1 284 ? -14.711 21.688 8.57 1 98.44 284 MET A CA 1
ATOM 2271 C C . MET A 1 284 ? -14.461 22.344 9.922 1 98.44 284 MET A C 1
ATOM 2273 O O . MET A 1 284 ? -13.391 22.203 10.508 1 98.44 284 MET A O 1
ATOM 2277 N N . LEU A 1 285 ? -15.477 23.062 10.344 1 98.06 285 LEU A N 1
ATOM 2278 C CA . LEU A 1 285 ? -15.398 23.719 11.648 1 98.06 285 LEU A CA 1
ATOM 2279 C C . LEU A 1 285 ? -16.062 22.859 12.719 1 98.06 285 LEU A C 1
ATOM 2281 O O . LEU A 1 285 ? -17.172 22.359 12.523 1 98.06 285 LEU A O 1
ATOM 2285 N N . ARG A 1 286 ? -15.32 22.594 13.742 1 93.5 286 ARG A N 1
ATOM 2286 C CA . ARG A 1 286 ? -15.852 21.859 14.883 1 93.5 286 ARG A CA 1
ATOM 2287 C C . ARG A 1 286 ? -15.68 22.656 16.172 1 93.5 286 ARG A C 1
ATOM 2289 O O . ARG A 1 286 ? -14.656 23.312 16.375 1 93.5 286 ARG A O 1
ATOM 2296 N N . MET B 1 1 ? 12.383 -18.375 -0.8 1 90.19 1 MET B N 1
ATOM 2297 C CA . MET B 1 1 ? 12.672 -17.016 -0.344 1 90.19 1 MET B CA 1
ATOM 2298 C C . MET B 1 1 ? 11.969 -16.719 0.977 1 90.19 1 MET B C 1
ATOM 2300 O O . MET B 1 1 ? 10.766 -16.953 1.108 1 90.19 1 MET B O 1
ATOM 2304 N N . ARG B 1 2 ? 12.719 -16.281 1.804 1 92.69 2 ARG B N 1
ATOM 2305 C CA . ARG B 1 2 ? 12.211 -16.031 3.148 1 92.69 2 ARG B CA 1
ATOM 2306 C C . ARG B 1 2 ? 11.539 -14.664 3.229 1 92.69 2 ARG B C 1
ATOM 2308 O O . ARG B 1 2 ? 11.695 -13.836 2.33 1 92.69 2 ARG B O 1
ATOM 2315 N N . MET B 1 3 ? 10.789 -14.492 4.293 1 95.12 3 MET B N 1
ATOM 2316 C CA . MET B 1 3 ? 10.102 -13.219 4.508 1 95.12 3 MET B CA 1
ATOM 2317 C C . MET B 1 3 ? 11.094 -12.062 4.582 1 95.12 3 MET B C 1
ATOM 2319 O O . MET B 1 3 ? 12.07 -12.125 5.328 1 95.12 3 MET B O 1
ATOM 2323 N N . SER B 1 4 ? 10.883 -11.094 3.758 1 96.25 4 SER B N 1
ATOM 2324 C CA . SER B 1 4 ? 11.68 -9.867 3.783 1 96.25 4 SER B CA 1
ATOM 2325 C C . SER B 1 4 ? 11.023 -8.797 4.652 1 96.25 4 SER B C 1
ATOM 2327 O O . SER B 1 4 ? 9.875 -8.953 5.07 1 96.25 4 SER B O 1
ATOM 2329 N N . ALA B 1 5 ? 11.734 -7.734 4.852 1 97.44 5 ALA B N 1
ATOM 2330 C CA . ALA B 1 5 ? 11.281 -6.656 5.727 1 97.44 5 ALA B CA 1
ATOM 2331 C C . ALA B 1 5 ? 10.031 -5.98 5.168 1 97.44 5 ALA B C 1
ATOM 2333 O O . ALA B 1 5 ? 9.281 -5.344 5.906 1 97.44 5 ALA B O 1
ATOM 2334 N N . LYS B 1 6 ? 9.766 -6.102 3.92 1 97.31 6 LYS B N 1
ATOM 2335 C CA . LYS B 1 6 ? 8.617 -5.48 3.266 1 97.31 6 LYS B CA 1
ATOM 2336 C C . LYS B 1 6 ? 7.371 -6.348 3.41 1 97.31 6 LYS B C 1
ATOM 2338 O O . LYS B 1 6 ? 6.246 -5.852 3.309 1 97.31 6 LYS B O 1
ATOM 2343 N N . CYS B 1 7 ? 7.512 -7.602 3.65 1 98.06 7 CYS B N 1
ATOM 2344 C CA . CYS B 1 7 ? 6.457 -8.602 3.508 1 98.06 7 CYS B CA 1
ATOM 2345 C C . CYS B 1 7 ? 5.371 -8.398 4.559 1 98.06 7 CYS B C 1
ATOM 2347 O O . CYS B 1 7 ? 4.184 -8.523 4.258 1 98.06 7 CYS B O 1
ATOM 2349 N N . PRO B 1 8 ? 5.754 -8.062 5.816 1 98.56 8 PRO B N 1
ATOM 2350 C CA . PRO B 1 8 ? 4.715 -7.949 6.844 1 98.56 8 PRO B CA 1
ATOM 2351 C C . PRO B 1 8 ? 3.658 -6.902 6.504 1 98.56 8 PRO B C 1
ATOM 2353 O O . PRO B 1 8 ? 2.461 -7.152 6.664 1 98.56 8 PRO B O 1
ATOM 2356 N N . ALA B 1 9 ? 4.098 -5.754 6.016 1 98.38 9 ALA B N 1
ATOM 2357 C CA . ALA B 1 9 ? 3.158 -4.695 5.656 1 98.38 9 ALA B CA 1
ATOM 2358 C C . ALA B 1 9 ? 2.223 -5.148 4.539 1 98.38 9 ALA B C 1
ATOM 2360 O O . ALA B 1 9 ? 1.013 -4.922 4.605 1 98.38 9 ALA B O 1
ATOM 2361 N N . CYS B 1 10 ? 2.822 -5.75 3.58 1 97.88 10 CYS B N 1
ATOM 2362 C CA . CYS B 1 10 ? 2.053 -6.215 2.432 1 97.88 10 CYS B CA 1
ATOM 2363 C C . CYS B 1 10 ? 1.032 -7.266 2.848 1 97.88 10 CYS B C 1
ATOM 2365 O O . CYS B 1 10 ? -0.119 -7.23 2.408 1 97.88 10 CYS B O 1
ATOM 2367 N N . LEU B 1 11 ? 1.499 -8.188 3.684 1 98.38 11 LEU B N 1
ATOM 2368 C CA . LEU B 1 11 ? 0.622 -9.258 4.137 1 98.38 11 LEU B CA 1
ATOM 2369 C C . LEU B 1 11 ? -0.527 -8.703 4.973 1 98.38 11 LEU B C 1
ATOM 2371 O O . LEU B 1 11 ? -1.681 -9.102 4.793 1 98.38 11 LEU B O 1
ATOM 2375 N N . LEU B 1 12 ? -0.271 -7.797 5.82 1 98.5 12 LEU B N 1
ATOM 2376 C CA . LEU B 1 12 ? -1.308 -7.195 6.648 1 98.5 12 LEU B CA 1
ATOM 2377 C C . LEU B 1 12 ? -2.324 -6.445 5.793 1 98.5 12 LEU B C 1
ATOM 2379 O O . LEU B 1 12 ? -3.527 -6.5 6.062 1 98.5 12 LEU B O 1
ATOM 2383 N N . ASN B 1 13 ? -1.804 -5.703 4.867 1 97.69 13 ASN B N 1
ATOM 2384 C CA . ASN B 1 13 ? -2.703 -4.984 3.969 1 97.69 13 ASN B CA 1
ATOM 2385 C C . ASN B 1 13 ? -3.619 -5.945 3.213 1 97.69 13 ASN B C 1
ATOM 2387 O O . ASN B 1 13 ? -4.809 -5.672 3.049 1 97.69 13 ASN B O 1
ATOM 2391 N N . ARG B 1 14 ? -3.055 -7.02 2.723 1 97.44 14 ARG B N 1
ATOM 2392 C CA . ARG B 1 14 ? -3.836 -8.023 2.008 1 97.44 14 ARG B CA 1
ATOM 2393 C C . ARG B 1 14 ? -4.934 -8.602 2.9 1 97.44 14 ARG B C 1
ATOM 2395 O O . ARG B 1 14 ? -6.059 -8.82 2.445 1 97.44 14 ARG B O 1
ATOM 2402 N N . ILE B 1 15 ? -4.574 -8.883 4.141 1 98.5 15 ILE B N 1
ATOM 2403 C CA . ILE B 1 15 ? -5.531 -9.43 5.094 1 98.5 15 ILE B CA 1
ATOM 2404 C C . ILE B 1 15 ? -6.668 -8.438 5.32 1 98.5 15 ILE B C 1
ATOM 2406 O O . ILE B 1 15 ? -7.84 -8.812 5.336 1 98.5 15 ILE B O 1
ATOM 2410 N N . TYR B 1 16 ? -6.34 -7.16 5.488 1 98.38 16 TYR B N 1
ATOM 2411 C CA . TYR B 1 16 ? -7.363 -6.137 5.68 1 98.38 16 TYR B CA 1
ATOM 2412 C C . TYR B 1 16 ? -8.32 -6.09 4.492 1 98.38 16 TYR B C 1
ATOM 2414 O O . TYR B 1 16 ? -9.539 -6.09 4.672 1 98.38 16 TYR B O 1
ATOM 2422 N N . GLN B 1 17 ? -7.777 -6.055 3.281 1 96.25 17 GLN B N 1
ATOM 2423 C CA . GLN B 1 17 ? -8.594 -6.012 2.074 1 96.25 17 GLN B CA 1
ATOM 2424 C C . GLN B 1 17 ? -9.484 -7.246 1.967 1 96.25 17 GLN B C 1
ATOM 2426 O O . GLN B 1 17 ? -10.648 -7.145 1.589 1 96.25 17 GLN B O 1
ATOM 2431 N N . GLU B 1 18 ? -8.852 -8.367 2.281 1 96.88 18 GLU B N 1
ATOM 2432 C CA . GLU B 1 18 ? -9.586 -9.633 2.262 1 96.88 18 GLU B CA 1
ATOM 2433 C C . GLU B 1 18 ? -10.781 -9.594 3.209 1 96.88 18 GLU B C 1
ATOM 2435 O O . GLU B 1 18 ? -11.883 -10.008 2.844 1 96.88 18 GLU B O 1
ATOM 2440 N N . CYS B 1 19 ? -10.562 -9.117 4.406 1 97.88 19 CYS B N 1
ATOM 2441 C CA . CYS B 1 19 ? -11.641 -8.992 5.379 1 97.88 19 CYS B CA 1
ATOM 2442 C C . CYS B 1 19 ? -12.734 -8.055 4.871 1 97.88 19 CYS B C 1
ATOM 2444 O O . CYS B 1 19 ? -13.922 -8.359 4.98 1 97.88 19 CYS B O 1
ATOM 2446 N N . ARG B 1 20 ? -12.32 -6.949 4.242 1 95.75 20 ARG B N 1
ATOM 2447 C CA . ARG B 1 20 ? -13.25 -5.914 3.801 1 95.75 20 ARG B CA 1
ATOM 2448 C C . ARG B 1 20 ? -14.109 -6.41 2.645 1 95.75 20 ARG B C 1
ATOM 2450 O O . ARG B 1 20 ? -15.203 -5.883 2.408 1 95.75 20 ARG B O 1
ATOM 2457 N N . MET B 1 21 ? -13.672 -7.418 1.935 1 94.25 21 MET B N 1
ATOM 2458 C CA . MET B 1 21 ? -14.43 -7.973 0.819 1 94.25 21 MET B CA 1
ATOM 2459 C C . MET B 1 21 ? -15.688 -8.68 1.316 1 94.25 21 MET B C 1
ATOM 2461 O O . MET B 1 21 ? -16.672 -8.781 0.586 1 94.25 21 MET B O 1
ATOM 2465 N N . VAL B 1 22 ? -15.648 -9.109 2.613 1 96.25 22 VAL B N 1
ATOM 2466 C CA . VAL B 1 22 ? -16.75 -9.984 2.998 1 96.25 22 VAL B CA 1
ATOM 2467 C C . VAL B 1 22 ? -17.359 -9.508 4.309 1 96.25 22 VAL B C 1
ATOM 2469 O O . VAL B 1 22 ? -18.359 -10.062 4.781 1 96.25 22 VAL B O 1
ATOM 2472 N N . SER B 1 23 ? -16.75 -8.484 4.918 1 96.19 23 SER B N 1
ATOM 2473 C CA . SER B 1 23 ? -17.266 -8.008 6.195 1 96.19 23 SER B CA 1
ATOM 2474 C C . SER B 1 23 ? -17.047 -6.508 6.355 1 96.19 23 SER B C 1
ATOM 2476 O O . SER B 1 23 ? -16.016 -5.98 5.941 1 96.19 23 SER B O 1
ATOM 2478 N N . ASP B 1 24 ? -18.031 -5.863 6.988 1 94.44 24 ASP B N 1
ATOM 2479 C CA . ASP B 1 24 ? -17.875 -4.465 7.375 1 94.44 24 ASP B CA 1
ATOM 2480 C C . ASP B 1 24 ? -17.797 -4.32 8.891 1 94.44 24 ASP B C 1
ATOM 2482 O O . ASP B 1 24 ? -17.828 -3.203 9.414 1 94.44 24 ASP B O 1
ATOM 2486 N N . ASP B 1 25 ? -17.766 -5.426 9.547 1 96.81 25 ASP B N 1
ATOM 2487 C CA . ASP B 1 25 ? -17.688 -5.434 11.008 1 96.81 25 ASP B CA 1
ATOM 2488 C C . ASP B 1 25 ? -16.297 -5.016 11.484 1 96.81 25 ASP B C 1
ATOM 2490 O O . ASP B 1 25 ? -15.383 -5.84 11.555 1 96.81 25 ASP B O 1
ATOM 2494 N N . GLU B 1 26 ? -16.172 -3.809 11.969 1 95.31 26 GLU B N 1
ATOM 2495 C CA . GLU B 1 26 ? -14.891 -3.234 12.336 1 95.31 26 GLU B CA 1
ATOM 2496 C C . GLU B 1 26 ? -14.266 -3.98 13.508 1 95.31 26 GLU B C 1
ATOM 2498 O O . GLU B 1 26 ? -13.047 -4.129 13.578 1 95.31 26 GLU B O 1
ATOM 2503 N N . GLU B 1 27 ? -15.062 -4.312 14.414 1 96.44 27 GLU B N 1
ATOM 2504 C CA . GLU B 1 27 ? -14.555 -5.031 15.578 1 96.44 27 GLU B CA 1
ATOM 2505 C C . GLU B 1 27 ? -13.984 -6.391 15.188 1 96.44 27 GLU B C 1
ATOM 2507 O O . GLU B 1 27 ? -12.906 -6.773 15.641 1 96.44 27 GLU B O 1
ATOM 2512 N N . LYS B 1 28 ? -14.75 -7.133 14.359 1 97.88 28 LYS B N 1
ATOM 2513 C CA . LYS B 1 28 ? -14.289 -8.43 13.867 1 97.88 28 LYS B CA 1
ATOM 2514 C C . LYS B 1 28 ? -12.992 -8.289 13.078 1 97.88 28 LYS B C 1
ATOM 2516 O O . LYS B 1 28 ? -12.039 -9.039 13.305 1 97.88 28 LYS B O 1
ATOM 2521 N N . ILE B 1 29 ? -12.961 -7.328 12.203 1 98.44 29 ILE B N 1
ATOM 2522 C CA . ILE B 1 29 ? -11.773 -7.098 11.383 1 98.44 29 ILE B CA 1
ATOM 2523 C C . ILE B 1 29 ? -10.594 -6.73 12.273 1 98.44 29 ILE B C 1
ATOM 2525 O O . ILE B 1 29 ? -9.477 -7.215 12.07 1 98.44 29 ILE B O 1
ATOM 2529 N N . GLY B 1 30 ? -10.828 -5.895 13.258 1 98.38 30 GLY B N 1
ATOM 2530 C CA . GLY B 1 30 ? -9.781 -5.527 14.195 1 98.38 30 GLY B CA 1
ATOM 2531 C C . GLY B 1 30 ? -9.188 -6.719 14.922 1 98.38 30 GLY B C 1
ATOM 2532 O O . GLY B 1 30 ? -7.965 -6.816 15.07 1 98.38 30 GLY B O 1
ATOM 2533 N N . ARG B 1 31 ? -10.039 -7.598 15.344 1 98.56 31 ARG B N 1
ATOM 2534 C CA . ARG B 1 31 ? -9.578 -8.797 16.031 1 98.56 31 ARG B CA 1
ATOM 2535 C C . ARG B 1 31 ? -8.734 -9.672 15.109 1 98.56 31 ARG B C 1
ATOM 2537 O O . ARG B 1 31 ? -7.727 -10.242 15.539 1 98.56 31 ARG B O 1
ATOM 2544 N N . ILE B 1 32 ? -9.156 -9.773 13.93 1 98.88 32 ILE B N 1
ATOM 2545 C CA . ILE B 1 32 ? -8.43 -10.57 12.938 1 98.88 32 ILE B CA 1
ATOM 2546 C C . ILE B 1 32 ? -7.055 -9.953 12.695 1 98.88 32 ILE B C 1
ATOM 2548 O O . ILE B 1 32 ? -6.047 -10.664 12.672 1 98.88 32 ILE B O 1
ATOM 2552 N N . ILE B 1 33 ? -7.008 -8.633 12.562 1 98.88 33 ILE B N 1
ATOM 2553 C CA . ILE B 1 33 ? -5.754 -7.93 12.297 1 98.88 33 ILE B CA 1
ATOM 2554 C C . ILE B 1 33 ? -4.812 -8.094 13.492 1 98.88 33 ILE B C 1
ATOM 2556 O O . ILE B 1 33 ? -3.609 -8.305 13.312 1 98.88 33 ILE B O 1
ATOM 2560 N N . GLU B 1 34 ? -5.363 -7.984 14.664 1 98.81 34 GLU B N 1
ATOM 2561 C CA . GLU B 1 34 ? -4.555 -8.172 15.867 1 98.81 34 GLU B CA 1
ATOM 2562 C C . GLU B 1 34 ? -3.908 -9.555 15.883 1 98.81 34 GLU B C 1
ATOM 2564 O O . GLU B 1 34 ? -2.699 -9.68 16.094 1 98.81 34 GLU B O 1
ATOM 2569 N N . ARG B 1 35 ? -4.703 -10.562 15.648 1 98.81 35 ARG B N 1
ATOM 2570 C CA . ARG B 1 35 ? -4.195 -11.93 15.633 1 98.81 35 ARG B CA 1
ATOM 2571 C C . ARG B 1 35 ? -3.203 -12.133 14.5 1 98.81 35 ARG B C 1
ATOM 2573 O O . ARG B 1 35 ? -2.193 -12.82 14.664 1 98.81 35 ARG B O 1
ATOM 2580 N N . ALA B 1 36 ? -3.461 -11.594 13.375 1 98.88 36 ALA B N 1
ATOM 2581 C CA . ALA B 1 36 ? -2.561 -11.688 12.227 1 98.88 36 ALA B CA 1
ATOM 2582 C C . ALA B 1 36 ? -1.199 -11.07 12.547 1 98.88 36 ALA B C 1
ATOM 2584 O O . ALA B 1 36 ? -0.16 -11.641 12.203 1 98.88 36 ALA B O 1
ATOM 2585 N N . MET B 1 37 ? -1.245 -9.891 13.188 1 98.88 37 MET B N 1
ATOM 2586 C CA . MET B 1 37 ? 0.016 -9.25 13.555 1 98.88 37 MET B CA 1
ATOM 2587 C C . MET B 1 37 ? 0.845 -10.172 14.453 1 98.88 37 MET B C 1
ATOM 2589 O O . MET B 1 37 ? 2.061 -10.281 14.273 1 98.88 37 MET B O 1
ATOM 2593 N N . GLU B 1 38 ? 0.194 -10.836 15.375 1 98.81 38 GLU B N 1
ATOM 2594 C CA . GLU B 1 38 ? 0.89 -11.789 16.234 1 98.81 38 GLU B CA 1
ATOM 2595 C C . GLU B 1 38 ? 1.554 -12.891 15.422 1 98.81 38 GLU B C 1
ATOM 2597 O O . GLU B 1 38 ? 2.73 -13.203 15.633 1 98.81 38 GLU B O 1
ATOM 2602 N N . MET B 1 39 ? 0.84 -13.453 14.547 1 98.81 39 MET B N 1
ATOM 2603 C CA . MET B 1 39 ? 1.331 -14.578 13.758 1 98.81 39 MET B CA 1
ATOM 2604 C C . MET B 1 39 ? 2.434 -14.141 12.805 1 98.81 39 MET B C 1
ATOM 2606 O O . MET B 1 39 ? 3.436 -14.836 12.633 1 98.81 39 MET B O 1
ATOM 2610 N N . ILE B 1 40 ? 2.238 -12.984 12.18 1 98.81 40 ILE B N 1
ATOM 2611 C CA . ILE B 1 40 ? 3.225 -12.484 11.227 1 98.81 40 ILE B CA 1
ATOM 2612 C C . ILE B 1 40 ? 4.547 -12.219 11.953 1 98.81 40 ILE B C 1
ATOM 2614 O O . ILE B 1 40 ? 5.617 -12.539 11.438 1 98.81 40 ILE B O 1
ATOM 2618 N N . LEU B 1 41 ? 4.426 -11.633 13.156 1 98.81 41 LEU B N 1
ATOM 2619 C CA . LEU B 1 41 ? 5.625 -11.375 13.945 1 98.81 41 LEU B CA 1
ATOM 2620 C C . LEU B 1 41 ? 6.363 -12.672 14.258 1 98.81 41 LEU B C 1
ATOM 2622 O O . LEU B 1 41 ? 7.586 -12.742 14.117 1 98.81 41 LEU B O 1
ATOM 2626 N N . GLU B 1 42 ? 5.629 -13.703 14.617 1 98.62 42 GLU B N 1
ATOM 2627 C CA . GLU B 1 42 ? 6.219 -15 14.922 1 98.62 42 GLU B CA 1
ATOM 2628 C C . GLU B 1 42 ? 6.887 -15.602 13.688 1 98.62 42 GLU B C 1
ATOM 2630 O O . GLU B 1 42 ? 8.023 -16.078 13.758 1 98.62 42 GLU B O 1
ATOM 2635 N N . GLU B 1 43 ? 6.211 -15.609 12.578 1 98.31 43 GLU B N 1
ATOM 2636 C CA . GLU B 1 43 ? 6.734 -16.172 11.328 1 98.31 43 GLU B CA 1
ATOM 2637 C C . GLU B 1 43 ? 7.965 -15.398 10.852 1 98.31 43 GLU B C 1
ATOM 2639 O O . GLU B 1 43 ? 8.898 -15.984 10.305 1 98.31 43 GLU B O 1
ATOM 2644 N N . PHE B 1 44 ? 7.895 -14.078 11.016 1 98.38 44 PHE B N 1
ATOM 2645 C CA . PHE B 1 44 ? 9 -13.219 10.625 1 98.38 44 PHE B CA 1
ATOM 2646 C C . PHE B 1 44 ? 10.258 -13.562 11.422 1 98.38 44 PHE B C 1
ATOM 2648 O O . PHE B 1 44 ? 11.344 -13.664 10.852 1 98.38 44 PHE B O 1
ATOM 2655 N N . ARG B 1 45 ? 10.086 -13.789 12.742 1 97.62 45 ARG B N 1
ATOM 2656 C CA . ARG B 1 45 ? 11.195 -14.148 13.617 1 97.62 45 ARG B CA 1
ATOM 2657 C C . ARG B 1 45 ? 11.797 -15.5 13.219 1 97.62 45 ARG B C 1
ATOM 2659 O O . ARG B 1 45 ? 13.008 -15.695 13.32 1 97.62 45 ARG B O 1
ATOM 2666 N N . ARG B 1 46 ? 10.984 -16.328 12.695 1 96.44 46 ARG B N 1
ATOM 2667 C CA . ARG B 1 46 ? 11.422 -17.672 12.32 1 96.44 46 ARG B CA 1
ATOM 2668 C C . ARG B 1 46 ? 12.062 -17.672 10.938 1 96.44 46 ARG B C 1
ATOM 2670 O O . ARG B 1 46 ? 12.586 -18.688 10.484 1 96.44 46 ARG B O 1
ATOM 2677 N N . ARG B 1 47 ? 12.031 -16.578 10.305 1 94.19 47 ARG B N 1
ATOM 2678 C CA . ARG B 1 47 ? 12.539 -16.469 8.938 1 94.19 47 ARG B CA 1
ATOM 2679 C C . ARG B 1 47 ? 11.922 -17.531 8.031 1 94.19 47 ARG B C 1
ATOM 2681 O O . ARG B 1 47 ? 12.633 -18.234 7.316 1 94.19 47 ARG B O 1
ATOM 2688 N N . GLU B 1 48 ? 10.703 -17.688 8.156 1 94.06 48 GLU B N 1
ATOM 2689 C CA . GLU B 1 48 ? 9.961 -18.656 7.359 1 94.06 48 GLU B CA 1
ATOM 2690 C C . GLU B 1 48 ? 9.852 -18.203 5.906 1 94.06 48 GLU B C 1
ATOM 2692 O O . GLU B 1 48 ? 9.992 -17.016 5.602 1 94.06 48 GLU B O 1
ATOM 2697 N N . VAL B 1 49 ? 9.68 -19.203 4.965 1 95.81 49 VAL B N 1
ATOM 2698 C CA . VAL B 1 49 ? 9.32 -18.875 3.588 1 95.81 49 VAL B CA 1
ATOM 2699 C C . VAL B 1 49 ? 8.047 -18.031 3.568 1 95.81 49 VAL B C 1
ATOM 2701 O O . VAL B 1 49 ? 7.059 -18.375 4.219 1 95.81 49 VAL B O 1
ATOM 2704 N N . ASN B 1 50 ? 8.055 -16.922 2.902 1 96.88 50 ASN B N 1
ATOM 2705 C CA . ASN B 1 50 ? 6.961 -15.945 2.951 1 96.88 50 ASN B CA 1
ATOM 2706 C C . ASN B 1 50 ? 5.625 -16.594 2.578 1 96.88 50 ASN B C 1
ATOM 2708 O O . ASN B 1 50 ? 4.629 -16.406 3.273 1 96.88 50 ASN B O 1
ATOM 2712 N N . ALA B 1 51 ? 5.605 -17.359 1.474 1 97 51 ALA B N 1
ATOM 2713 C CA . ALA B 1 51 ? 4.375 -17.984 1.004 1 97 51 ALA B CA 1
ATOM 2714 C C . ALA B 1 51 ? 3.83 -18.953 2.041 1 97 51 ALA B C 1
ATOM 2716 O O . ALA B 1 51 ? 2.615 -19.047 2.236 1 97 51 ALA B O 1
ATOM 2717 N N . ILE B 1 52 ? 4.684 -19.672 2.684 1 97.19 52 ILE B N 1
ATOM 2718 C CA . ILE B 1 52 ? 4.277 -20.641 3.695 1 97.19 52 ILE B CA 1
ATOM 2719 C C . ILE B 1 52 ? 3.723 -19.906 4.914 1 97.19 52 ILE B C 1
ATOM 2721 O O . ILE B 1 52 ? 2.66 -20.266 5.43 1 97.19 52 ILE B O 1
ATOM 2725 N N . ALA B 1 53 ? 4.449 -18.906 5.379 1 97.81 53 ALA B N 1
ATOM 2726 C CA . ALA B 1 53 ? 3.967 -18.062 6.473 1 97.81 53 ALA B CA 1
ATOM 2727 C C . ALA B 1 53 ? 2.604 -17.469 6.145 1 97.81 53 ALA B C 1
ATOM 2729 O O . ALA B 1 53 ? 1.686 -17.5 6.965 1 97.81 53 ALA B O 1
ATOM 2730 N N . SER B 1 54 ? 2.459 -16.906 4.957 1 98.31 54 SER B N 1
ATOM 2731 C CA . SER B 1 54 ? 1.212 -16.297 4.508 1 98.31 54 SER B CA 1
ATOM 2732 C C . SER B 1 54 ? 0.073 -17.312 4.492 1 98.31 54 SER B C 1
ATOM 2734 O O . SER B 1 54 ? -1.065 -16.984 4.828 1 98.31 54 SER B O 1
ATOM 2736 N N . THR B 1 55 ? 0.378 -18.531 4.062 1 98.44 55 THR B N 1
ATOM 2737 C CA . THR B 1 55 ? -0.624 -19.594 4.062 1 98.44 55 THR B CA 1
ATOM 2738 C C . THR B 1 55 ? -1.215 -19.781 5.457 1 98.44 55 THR B C 1
ATOM 2740 O O . THR B 1 55 ? -2.438 -19.781 5.621 1 98.44 55 THR B O 1
ATOM 2743 N N . ARG B 1 56 ? -0.343 -19.906 6.406 1 98.38 56 ARG B N 1
ATOM 2744 C CA . ARG B 1 56 ? -0.787 -20.141 7.777 1 98.38 56 ARG B CA 1
ATOM 2745 C C . ARG B 1 56 ? -1.633 -18.969 8.273 1 98.38 56 ARG B C 1
ATOM 2747 O O . ARG B 1 56 ? -2.672 -19.172 8.906 1 98.38 56 ARG B O 1
ATOM 2754 N N . VAL B 1 57 ? -1.249 -17.797 7.98 1 98.75 57 VAL B N 1
ATOM 2755 C CA . VAL B 1 57 ? -1.955 -16.594 8.438 1 98.75 57 VAL B CA 1
ATOM 2756 C C . VAL B 1 57 ? -3.328 -16.531 7.77 1 98.75 57 VAL B C 1
ATOM 2758 O O . VAL B 1 57 ? -4.336 -16.281 8.438 1 98.75 57 VAL B O 1
ATOM 2761 N N . HIS B 1 58 ? -3.389 -16.75 6.484 1 98.62 58 HIS B N 1
ATOM 2762 C CA . HIS B 1 58 ? -4.664 -16.641 5.789 1 98.62 58 HIS B CA 1
ATOM 2763 C C . HIS B 1 58 ? -5.629 -17.734 6.238 1 98.62 58 HIS B C 1
ATOM 2765 O O . HIS B 1 58 ? -6.84 -17.516 6.297 1 98.62 58 HIS B O 1
ATOM 2771 N N . ARG B 1 59 ? -5.113 -18.938 6.484 1 98.38 59 ARG B N 1
ATOM 2772 C CA . ARG B 1 59 ? -5.98 -19.984 7.012 1 98.38 59 ARG B CA 1
ATOM 2773 C C . ARG B 1 59 ? -6.629 -19.562 8.32 1 98.38 59 ARG B C 1
ATOM 2775 O O . ARG B 1 59 ? -7.809 -19.812 8.555 1 98.38 59 ARG B O 1
ATOM 2782 N N . MET B 1 60 ? -5.836 -18.953 9.188 1 98.69 60 MET B N 1
ATOM 2783 C CA . MET B 1 60 ? -6.375 -18.391 10.43 1 98.69 60 MET B CA 1
ATOM 2784 C C . MET B 1 60 ? -7.438 -17.328 10.133 1 98.69 60 MET B C 1
ATOM 2786 O O . MET B 1 60 ? -8.5 -17.328 10.758 1 98.69 60 MET B O 1
ATOM 2790 N N . VAL B 1 61 ? -7.238 -16.469 9.164 1 98.69 61 VAL B N 1
ATOM 2791 C CA . VAL B 1 61 ? -8.164 -15.398 8.789 1 98.69 61 VAL B CA 1
ATOM 2792 C C . VAL B 1 61 ? -9.492 -16.016 8.336 1 98.69 61 VAL B C 1
ATOM 2794 O O . VAL B 1 61 ? -10.562 -15.57 8.75 1 98.69 61 VAL B O 1
ATOM 2797 N N . TYR B 1 62 ? -9.398 -17.047 7.535 1 98.38 62 TYR B N 1
ATOM 2798 C CA . TYR B 1 62 ? -10.602 -17.688 7.012 1 98.38 62 TYR B CA 1
ATOM 2799 C C . TYR B 1 62 ? -11.438 -18.281 8.141 1 98.38 62 TYR B C 1
ATOM 2801 O O . TYR B 1 62 ? -12.664 -18.172 8.133 1 98.38 62 TYR B O 1
ATOM 2809 N N . ARG B 1 63 ? -10.742 -18.875 9.07 1 98.25 63 ARG B N 1
ATOM 2810 C CA . ARG B 1 63 ? -11.453 -19.422 10.219 1 98.25 63 ARG B CA 1
ATOM 2811 C C . ARG B 1 63 ? -12.172 -18.328 11 1 98.25 63 ARG B C 1
ATOM 2813 O O . ARG B 1 63 ? -13.352 -18.484 11.344 1 98.25 63 ARG B O 1
ATOM 2820 N N . MET B 1 64 ? -11.531 -17.266 11.203 1 98.44 64 MET B N 1
ATOM 2821 C CA . MET B 1 64 ? -12.102 -16.188 12 1 98.44 64 MET B CA 1
ATOM 2822 C C . MET B 1 64 ? -13.211 -15.461 11.242 1 98.44 64 MET B C 1
ATOM 2824 O O . MET B 1 64 ? -14.164 -14.969 11.844 1 98.44 64 MET B O 1
ATOM 2828 N N . LEU B 1 65 ? -13.125 -15.406 9.93 1 98.06 65 LEU B N 1
ATOM 2829 C CA . LEU B 1 65 ? -14.148 -14.805 9.078 1 98.06 65 LEU B CA 1
ATOM 2830 C C . LEU B 1 65 ? -15.344 -15.734 8.922 1 98.06 65 LEU B C 1
ATOM 2832 O O . LEU B 1 65 ? -16.422 -15.312 8.5 1 98.06 65 LEU B O 1
ATOM 2836 N N . ASP B 1 66 ? -15.109 -16.969 9.258 1 97.44 66 ASP B N 1
ATOM 2837 C CA . ASP B 1 66 ? -16.094 -18 8.953 1 97.44 66 ASP B CA 1
ATOM 2838 C C . ASP B 1 66 ? -16.469 -17.984 7.477 1 97.44 66 ASP B C 1
ATOM 2840 O O . ASP B 1 66 ? -17.656 -17.938 7.137 1 97.44 66 ASP B O 1
ATOM 2844 N N . ASN B 1 67 ? -15.516 -17.844 6.664 1 97.88 67 ASN B N 1
ATOM 2845 C CA . ASN B 1 67 ? -15.609 -17.812 5.211 1 97.88 67 ASN B CA 1
ATOM 2846 C C . ASN B 1 67 ? -14.422 -18.531 4.559 1 97.88 67 ASN B C 1
ATOM 2848 O O . ASN B 1 67 ? -13.289 -18.062 4.656 1 97.88 67 ASN B O 1
ATOM 2852 N N . ASP B 1 68 ? -14.656 -19.531 3.881 1 95.94 68 ASP B N 1
ATOM 2853 C CA . ASP B 1 68 ? -13.578 -20.375 3.363 1 95.94 68 ASP B CA 1
ATOM 2854 C C . ASP B 1 68 ? -13.07 -19.844 2.025 1 95.94 68 ASP B C 1
ATOM 2856 O O . ASP B 1 68 ? -12.023 -20.281 1.54 1 95.94 68 ASP B O 1
ATOM 2860 N N . ASP B 1 69 ? -13.789 -18.953 1.466 1 97.62 69 ASP B N 1
ATOM 2861 C CA . ASP B 1 69 ? -13.367 -18.438 0.168 1 97.62 69 ASP B CA 1
ATOM 2862 C C . ASP B 1 69 ? -13.781 -16.984 -0.008 1 97.62 69 ASP B C 1
ATOM 2864 O O . ASP B 1 69 ? -14.625 -16.672 -0.856 1 97.62 69 ASP B O 1
ATOM 2868 N N . PRO B 1 70 ? -13.094 -16.125 0.629 1 97.38 70 PRO B N 1
ATOM 2869 C CA . PRO B 1 70 ? -13.43 -14.703 0.509 1 97.38 70 PRO B CA 1
ATOM 2870 C C . PRO B 1 70 ? -13.281 -14.18 -0.917 1 97.38 70 PRO B C 1
ATOM 2872 O O . PRO B 1 70 ? -13.891 -13.172 -1.276 1 97.38 70 PRO B O 1
ATOM 2875 N N . TYR B 1 71 ? -12.57 -14.844 -1.788 1 96.38 71 TYR B N 1
ATOM 2876 C CA . TYR B 1 71 ? -12.227 -14.352 -3.119 1 96.38 71 TYR B CA 1
ATOM 2877 C C . TYR B 1 71 ? -13.117 -14.992 -4.18 1 96.38 71 TYR B C 1
ATOM 2879 O O . TYR B 1 71 ? -12.875 -14.836 -5.379 1 96.38 71 TYR B O 1
ATOM 2887 N N . ARG B 1 72 ? -14.094 -15.68 -3.787 1 96.38 72 ARG B N 1
ATOM 2888 C CA . ARG B 1 72 ? -14.914 -16.469 -4.707 1 96.38 72 ARG B CA 1
ATOM 2889 C C . ARG B 1 72 ? -15.398 -15.609 -5.871 1 96.38 72 ARG B C 1
ATOM 2891 O O . ARG B 1 72 ? -15.203 -15.961 -7.035 1 96.38 72 ARG B O 1
ATOM 2898 N N . GLU B 1 73 ? -15.984 -14.5 -5.527 1 94.75 73 GLU B N 1
ATOM 2899 C CA . GLU B 1 73 ? -16.562 -13.641 -6.555 1 94.75 73 GLU B CA 1
ATOM 2900 C C . GLU B 1 73 ? -15.477 -13 -7.414 1 94.75 73 GLU B C 1
ATOM 2902 O O . GLU B 1 73 ? -15.641 -12.859 -8.625 1 94.75 73 GLU B O 1
ATOM 2907 N N . LEU B 1 74 ? -14.453 -12.625 -6.793 1 94.38 74 LEU B N 1
ATOM 2908 C CA . LEU B 1 74 ? -13.336 -12.031 -7.523 1 94.38 74 LEU B CA 1
ATOM 2909 C C . LEU B 1 74 ? -12.75 -13.023 -8.523 1 94.38 74 LEU B C 1
ATOM 2911 O O . LEU B 1 74 ? -12.43 -12.648 -9.656 1 94.38 74 LEU B O 1
ATOM 2915 N N . LYS B 1 75 ? -12.578 -14.266 -8.164 1 96 75 LYS B N 1
ATOM 2916 C CA . LYS B 1 75 ? -12.055 -15.289 -9.062 1 96 75 LYS B CA 1
ATOM 2917 C C . LYS B 1 75 ? -12.984 -15.508 -10.25 1 96 75 LYS B C 1
ATOM 2919 O O . LYS B 1 75 ? -12.531 -15.625 -11.391 1 96 75 LYS B O 1
ATOM 2924 N N . ARG B 1 76 ? -14.227 -15.555 -9.969 1 95.5 76 ARG B N 1
ATOM 2925 C CA . ARG B 1 76 ? -15.211 -15.711 -11.031 1 95.5 76 ARG B CA 1
ATOM 2926 C C . ARG B 1 76 ? -15.117 -14.586 -12.047 1 95.5 76 ARG B C 1
ATOM 2928 O O . ARG B 1 76 ? -15.055 -14.828 -13.258 1 95.5 76 ARG B O 1
ATOM 2935 N N . ARG B 1 77 ? -15.039 -13.398 -11.562 1 93.25 77 ARG B N 1
ATOM 2936 C CA . ARG B 1 77 ? -14.945 -12.234 -12.43 1 93.25 77 ARG B CA 1
ATOM 2937 C C . ARG B 1 77 ? -13.648 -12.242 -13.234 1 93.25 77 ARG B C 1
ATOM 2939 O O . ARG B 1 77 ? -13.633 -11.906 -14.414 1 93.25 77 ARG B O 1
ATOM 2946 N N . ALA B 1 78 ? -12.625 -12.57 -12.547 1 94.06 78 ALA B N 1
ATOM 2947 C CA . ALA B 1 78 ? -11.328 -12.641 -13.211 1 94.06 78 ALA B CA 1
ATOM 2948 C C . ALA B 1 78 ? -11.359 -13.633 -14.375 1 94.06 78 ALA B C 1
ATOM 2950 O O . ALA B 1 78 ? -10.883 -13.328 -15.469 1 94.06 78 ALA B O 1
ATOM 2951 N N . ASN B 1 79 ? -11.898 -14.773 -14.148 1 96.44 79 ASN B N 1
ATOM 2952 C CA . ASN B 1 79 ? -12.023 -15.781 -15.188 1 96.44 79 ASN B CA 1
ATOM 2953 C C . ASN B 1 79 ? -12.852 -15.273 -16.359 1 96.44 79 ASN B C 1
ATOM 2955 O O . ASN B 1 79 ? -12.445 -15.422 -17.516 1 96.44 79 ASN B O 1
ATOM 2959 N N . GLU B 1 80 ? -13.922 -14.648 -16.078 1 94.38 80 GLU B N 1
ATOM 2960 C CA . GLU B 1 80 ? -14.82 -14.148 -17.109 1 94.38 80 GLU B CA 1
ATOM 2961 C C . GLU B 1 80 ? -14.156 -13.047 -17.938 1 94.38 80 GLU B C 1
ATOM 2963 O O . GLU B 1 80 ? -14.258 -13.047 -19.172 1 94.38 80 GLU B O 1
ATOM 2968 N N . GLU B 1 81 ? -13.5 -12.188 -17.266 1 91.56 81 GLU B N 1
ATOM 2969 C CA . GLU B 1 81 ? -12.828 -11.094 -17.953 1 91.56 81 GLU B CA 1
ATOM 2970 C C . GLU B 1 81 ? -11.727 -11.609 -18.875 1 91.56 81 GLU B C 1
ATOM 2972 O O . GLU B 1 81 ? -11.586 -11.148 -20.016 1 91.56 81 GLU B O 1
ATOM 2977 N N . THR B 1 82 ? -11.008 -12.492 -18.391 1 94.5 82 THR B N 1
ATOM 2978 C CA . THR B 1 82 ? -9.922 -13.023 -19.188 1 94.5 82 THR B CA 1
ATOM 2979 C C . THR B 1 82 ? -10.461 -13.852 -20.359 1 94.5 82 THR B C 1
ATOM 2981 O O . THR B 1 82 ? -9.883 -13.859 -21.438 1 94.5 82 THR B O 1
ATOM 2984 N N . ALA B 1 83 ? -11.539 -14.539 -20.172 1 95.06 83 ALA B N 1
ATOM 2985 C CA . ALA B 1 83 ? -12.172 -15.305 -21.25 1 95.06 83 ALA B CA 1
ATOM 2986 C C . ALA B 1 83 ? -12.555 -14.391 -22.406 1 95.06 83 ALA B C 1
ATOM 2988 O O . ALA B 1 83 ? -12.492 -14.805 -23.578 1 95.06 83 ALA B O 1
ATOM 2989 N N . ARG B 1 84 ? -12.859 -13.18 -22.094 1 91.75 84 ARG B N 1
ATOM 2990 C CA . ARG B 1 84 ? -13.266 -12.227 -23.109 1 91.75 84 ARG B CA 1
ATOM 2991 C C . ARG B 1 84 ? -12.086 -11.844 -24 1 91.75 84 ARG B C 1
ATOM 2993 O O . ARG B 1 84 ? -12.266 -11.531 -25.188 1 91.75 84 ARG B O 1
ATOM 3000 N N . ILE B 1 85 ? -10.938 -11.93 -23.453 1 90.81 85 ILE B N 1
ATOM 3001 C CA . ILE B 1 85 ? -9.797 -11.477 -24.234 1 90.81 85 ILE B CA 1
ATOM 3002 C C . ILE B 1 85 ? -9.062 -12.68 -24.828 1 90.81 85 ILE B C 1
ATOM 3004 O O . ILE B 1 85 ? -8.109 -12.523 -25.578 1 90.81 85 ILE B O 1
ATOM 3008 N N . LEU B 1 86 ? -9.477 -13.859 -24.516 1 95 86 LEU B N 1
ATOM 3009 C CA . LEU B 1 86 ? -8.82 -15.094 -24.953 1 95 86 LEU B CA 1
ATOM 3010 C C . LEU B 1 86 ? -8.68 -15.141 -26.469 1 95 86 LEU B C 1
ATOM 3012 O O . LEU B 1 86 ? -7.617 -15.508 -26.984 1 95 86 LEU B O 1
ATOM 3016 N N . PRO B 1 87 ? -9.695 -14.672 -27.266 1 95 87 PRO B N 1
ATOM 3017 C CA . PRO B 1 87 ? -9.523 -14.688 -28.719 1 95 87 PRO B CA 1
ATOM 3018 C C . PRO B 1 87 ? -8.391 -13.766 -29.188 1 95 87 PRO B C 1
ATOM 3020 O O . PRO B 1 87 ? -7.617 -14.141 -30.078 1 95 87 PRO B O 1
ATOM 3023 N N . LEU B 1 88 ? -8.336 -12.672 -28.594 1 93.75 88 LEU B N 1
ATOM 3024 C CA . LEU B 1 88 ? -7.238 -11.758 -28.906 1 93.75 88 LEU B CA 1
ATOM 3025 C C . LEU B 1 88 ? -5.891 -12.383 -28.547 1 93.75 88 LEU B C 1
ATOM 3027 O O . LEU B 1 88 ? -4.949 -12.328 -29.344 1 93.75 88 LEU B O 1
ATOM 3031 N N . ALA B 1 89 ? -5.82 -12.93 -27.375 1 95.56 89 ALA B N 1
ATOM 3032 C CA . ALA B 1 89 ? -4.586 -13.562 -26.906 1 95.56 89 ALA B CA 1
ATOM 3033 C C . ALA B 1 89 ? -4.16 -14.688 -27.844 1 95.56 89 ALA B C 1
ATOM 3035 O O . ALA B 1 89 ? -2.977 -14.828 -28.156 1 95.56 89 ALA B O 1
ATOM 3036 N N . ARG B 1 90 ? -5.098 -15.414 -28.312 1 97.19 90 ARG B N 1
ATOM 3037 C CA . ARG B 1 90 ? -4.816 -16.5 -29.234 1 97.19 90 ARG B CA 1
ATOM 3038 C C . ARG B 1 90 ? -4.203 -15.984 -30.531 1 97.19 90 ARG B C 1
ATOM 3040 O O . ARG B 1 90 ? -3.258 -16.578 -31.062 1 97.19 90 ARG B O 1
ATOM 3047 N N . ARG B 1 91 ? -4.715 -14.883 -30.984 1 96.44 91 ARG B N 1
ATOM 3048 C CA . ARG B 1 91 ? -4.172 -14.281 -32.188 1 96.44 91 ARG B CA 1
ATOM 3049 C C . ARG B 1 91 ? -2.713 -13.875 -32 1 96.44 91 ARG B C 1
ATOM 3051 O O . ARG B 1 91 ? -1.888 -14.07 -32.906 1 96.44 91 ARG B O 1
ATOM 3058 N N . TYR B 1 92 ? -2.422 -13.359 -30.922 1 95.19 92 TYR B N 1
ATOM 3059 C CA . TYR B 1 92 ? -1.05 -12.961 -30.625 1 95.19 92 TYR B CA 1
ATOM 3060 C C . TYR B 1 92 ? -0.136 -14.18 -30.516 1 95.19 92 TYR B C 1
ATOM 3062 O O . TYR B 1 92 ? 1.005 -14.141 -30.984 1 95.19 92 TYR B O 1
ATOM 3070 N N . VAL B 1 93 ? -0.622 -15.227 -29.922 1 96.38 93 VAL B N 1
ATOM 3071 C CA . VAL B 1 93 ? 0.151 -16.453 -29.734 1 96.38 93 VAL B CA 1
ATOM 3072 C C . VAL B 1 93 ? 0.471 -17.062 -31.094 1 96.38 93 VAL B C 1
ATOM 3074 O O . VAL B 1 93 ? 1.581 -17.562 -31.312 1 96.38 93 VAL B O 1
ATOM 3077 N N . GLU B 1 94 ? -0.429 -16.953 -31.984 1 96.06 94 GLU B N 1
ATOM 3078 C CA . GLU B 1 94 ? -0.298 -17.625 -33.281 1 96.06 94 GLU B CA 1
ATOM 3079 C C . GLU B 1 94 ? 0.618 -16.844 -34.219 1 96.06 94 GLU B C 1
ATOM 3081 O O . GLU B 1 94 ? 1.06 -17.359 -35.219 1 96.06 94 GLU B O 1
ATOM 3086 N N . ARG B 1 95 ? 0.909 -15.656 -33.719 1 92.5 95 ARG B N 1
ATOM 3087 C CA . ARG B 1 95 ? 1.761 -14.812 -34.562 1 92.5 95 ARG B CA 1
ATOM 3088 C C . ARG B 1 95 ? 3.236 -15.094 -34.281 1 92.5 95 ARG B C 1
ATOM 3090 O O . ARG B 1 95 ? 3.771 -14.703 -33.25 1 92.5 95 ARG B O 1
ATOM 3097 N N . GLY B 1 96 ? 3.879 -15.852 -35.094 1 93.19 96 GLY B N 1
ATOM 3098 C CA . GLY B 1 96 ? 5.309 -16.062 -34.938 1 93.19 96 GLY B CA 1
ATOM 3099 C C . GLY B 1 96 ? 5.648 -17.312 -34.156 1 93.19 96 GLY B C 1
ATOM 3100 O O . GLY B 1 96 ? 5.195 -18.406 -34.5 1 93.19 96 GLY B O 1
ATOM 3101 N N . ASP B 1 97 ? 6.492 -17.141 -33.094 1 96.88 97 ASP B N 1
ATOM 3102 C CA . ASP B 1 97 ? 6.875 -18.25 -32.25 1 96.88 97 ASP B CA 1
ATOM 3103 C C . ASP B 1 97 ? 5.777 -18.562 -31.219 1 96.88 97 ASP B C 1
ATOM 3105 O O . ASP B 1 97 ? 5.746 -18 -30.125 1 96.88 97 ASP B O 1
ATOM 3109 N N . ARG B 1 98 ? 5.012 -19.5 -31.547 1 98 98 ARG B N 1
ATOM 3110 C CA . ARG B 1 98 ? 3.795 -19.812 -30.797 1 98 98 ARG B CA 1
ATOM 3111 C C . ARG B 1 98 ? 4.113 -20.156 -29.344 1 98 98 ARG B C 1
ATOM 3113 O O . ARG B 1 98 ? 3.428 -19.688 -28.422 1 98 98 ARG B O 1
ATOM 3120 N N . PHE B 1 99 ? 5.184 -20.953 -29.203 1 98.5 99 PHE B N 1
ATOM 3121 C CA . PHE B 1 99 ? 5.512 -21.375 -27.844 1 98.5 99 PHE B CA 1
ATOM 3122 C C . PHE B 1 99 ? 5.969 -20.203 -27 1 98.5 99 PHE B C 1
ATOM 3124 O O . PHE B 1 99 ? 5.461 -19.984 -25.891 1 98.5 99 PHE B O 1
ATOM 3131 N N . ARG B 1 100 ? 6.836 -19.406 -27.516 1 98.12 100 ARG B N 1
ATOM 3132 C CA . ARG B 1 100 ? 7.328 -18.234 -26.812 1 98.12 100 ARG B CA 1
ATOM 3133 C C . ARG B 1 100 ? 6.188 -17.266 -26.5 1 98.12 100 ARG B C 1
ATOM 3135 O O . ARG B 1 100 ? 6.094 -16.75 -25.375 1 98.12 100 ARG B O 1
ATOM 3142 N N . ASN B 1 101 ? 5.355 -17.031 -27.469 1 98.06 101 ASN B N 1
ATOM 3143 C CA . ASN B 1 101 ? 4.238 -16.109 -27.297 1 98.06 101 ASN B CA 1
ATOM 3144 C C . ASN B 1 101 ? 3.262 -16.609 -26.234 1 98.06 101 ASN B C 1
ATOM 3146 O O . ASN B 1 101 ? 2.703 -15.82 -25.484 1 98.06 101 ASN B O 1
ATOM 3150 N N . ALA B 1 102 ? 3.051 -17.922 -26.172 1 98.5 102 ALA B N 1
ATOM 3151 C CA . ALA B 1 102 ? 2.17 -18.5 -25.172 1 98.5 102 ALA B CA 1
ATOM 3152 C C . ALA B 1 102 ? 2.754 -18.344 -23.766 1 98.5 102 ALA B C 1
ATOM 3154 O O . ALA B 1 102 ? 2.021 -18.109 -22.812 1 98.5 102 ALA B O 1
ATOM 3155 N N . VAL B 1 103 ? 4.098 -18.484 -23.703 1 98.56 103 VAL B N 1
ATOM 3156 C CA . VAL B 1 103 ? 4.777 -18.25 -22.422 1 98.56 103 VAL B CA 1
ATOM 3157 C C . VAL B 1 103 ? 4.543 -16.812 -21.969 1 98.56 103 VAL B C 1
ATOM 3159 O O . VAL B 1 103 ? 4.125 -16.578 -20.844 1 98.56 103 VAL B O 1
ATOM 3162 N N . VAL B 1 104 ? 4.715 -15.891 -22.844 1 97.94 104 VAL B N 1
ATOM 3163 C CA . VAL B 1 104 ? 4.562 -14.477 -22.531 1 97.94 104 VAL B CA 1
ATOM 3164 C C . VAL B 1 104 ? 3.115 -14.188 -22.141 1 97.94 104 VAL B C 1
ATOM 3166 O O . VAL B 1 104 ? 2.861 -13.539 -21.125 1 97.94 104 VAL B O 1
ATOM 3169 N N . ALA B 1 105 ? 2.168 -14.703 -22.891 1 97.12 105 ALA B N 1
ATOM 3170 C CA . ALA B 1 105 ? 0.75 -14.5 -22.594 1 97.12 105 ALA B CA 1
ATOM 3171 C C . ALA B 1 105 ? 0.393 -15.031 -21.219 1 97.12 105 ALA B C 1
ATOM 3173 O O . ALA B 1 105 ? -0.355 -14.391 -20.469 1 97.12 105 ALA B O 1
ATOM 3174 N N . SER B 1 106 ? 0.886 -16.188 -20.891 1 97.25 106 SER B N 1
ATOM 3175 C CA . SER B 1 106 ? 0.573 -16.828 -19.609 1 97.25 106 SER B CA 1
ATOM 3176 C C . SER B 1 106 ? 1.087 -15.992 -18.438 1 97.25 106 SER B C 1
ATOM 3178 O O . SER B 1 106 ? 0.5 -16 -17.359 1 97.25 106 SER B O 1
ATOM 3180 N N . ILE B 1 107 ? 2.193 -15.227 -18.625 1 97.62 107 ILE B N 1
ATOM 3181 C CA . ILE B 1 107 ? 2.766 -14.398 -17.562 1 97.62 107 ILE B CA 1
ATOM 3182 C C . ILE B 1 107 ? 1.952 -13.109 -17.422 1 97.62 107 ILE B C 1
ATOM 3184 O O . ILE B 1 107 ? 1.74 -12.625 -16.312 1 97.62 107 ILE B O 1
ATOM 3188 N N . ILE B 1 108 ? 1.418 -12.578 -18.531 1 94.88 108 ILE B N 1
ATOM 3189 C CA . ILE B 1 108 ? 0.68 -11.32 -18.547 1 94.88 108 ILE B CA 1
ATOM 3190 C C . ILE B 1 108 ? -0.6 -11.461 -17.734 1 94.88 108 ILE B C 1
ATOM 3192 O O . ILE B 1 108 ? -1.018 -10.516 -17.047 1 94.88 108 ILE B O 1
ATOM 3196 N N . GLY B 1 109 ? -1.224 -12.602 -17.656 1 89.69 109 GLY B N 1
ATOM 3197 C CA . GLY B 1 109 ? -2.441 -12.836 -16.906 1 89.69 109 GLY B CA 1
ATOM 3198 C C . GLY B 1 109 ? -2.27 -12.602 -15.414 1 89.69 109 GLY B C 1
ATOM 3199 O O . GLY B 1 109 ? -3.225 -12.234 -14.727 1 89.69 109 GLY B O 1
ATOM 3200 N N . ASN B 1 110 ? -1.155 -12.773 -14.852 1 84.06 110 ASN B N 1
ATOM 3201 C CA . ASN B 1 110 ? -0.84 -12.633 -13.43 1 84.06 110 ASN B CA 1
ATOM 3202 C C . ASN B 1 110 ? -0.75 -11.164 -13.023 1 84.06 110 ASN B C 1
ATOM 3204 O O . ASN B 1 110 ? -0.893 -10.836 -11.844 1 84.06 110 ASN B O 1
ATOM 3208 N N . SER B 1 111 ? -0.71 -10.312 -13.898 1 74.94 111 SER B N 1
ATOM 3209 C CA . SER B 1 111 ? -0.327 -8.93 -13.602 1 74.94 111 SER B CA 1
ATOM 3210 C C . SER B 1 111 ? -1.536 -8 -13.633 1 74.94 111 SER B C 1
ATOM 3212 O O . SER B 1 111 ? -1.438 -6.836 -13.25 1 74.94 111 SER B O 1
ATOM 3214 N N . PHE B 1 112 ? -2.59 -8.656 -14.062 1 77.25 112 PHE B N 1
ATOM 3215 C CA . PHE B 1 112 ? -3.748 -7.785 -14.211 1 77.25 112 PHE B CA 1
ATOM 3216 C C . PHE B 1 112 ? -4.527 -7.691 -12.898 1 77.25 112 PHE B C 1
ATOM 3218 O O . PHE B 1 112 ? -4.73 -8.703 -12.219 1 77.25 112 PHE B O 1
ATOM 3225 N N . ASP B 1 113 ? -4.789 -6.477 -12.477 1 69 113 ASP B N 1
ATOM 3226 C CA . ASP B 1 113 ? -5.57 -6.254 -11.266 1 69 113 ASP B CA 1
ATOM 3227 C C . ASP B 1 113 ? -7.062 -6.406 -11.539 1 69 113 ASP B C 1
ATOM 3229 O O . ASP B 1 113 ? -7.73 -5.445 -11.93 1 69 113 ASP B O 1
ATOM 3233 N N . TYR B 1 114 ? -7.57 -7.508 -11.203 1 70.44 114 TYR B N 1
ATOM 3234 C CA . TYR B 1 114 ? -8.961 -7.82 -11.5 1 70.44 114 TYR B CA 1
ATOM 3235 C C . TYR B 1 114 ? -9.898 -7.156 -10.492 1 70.44 114 TYR B C 1
ATOM 3237 O O . TYR B 1 114 ? -11.109 -7.129 -10.688 1 70.44 114 TYR B O 1
ATOM 3245 N N . GLY B 1 115 ? -9.312 -6.723 -9.344 1 61.28 115 GLY B N 1
ATOM 3246 C CA . GLY B 1 115 ? -10.109 -6.09 -8.305 1 61.28 115 GLY B CA 1
ATOM 3247 C C . GLY B 1 115 ? -10.633 -4.723 -8.703 1 61.28 115 GLY B C 1
ATOM 3248 O O . GLY B 1 115 ? -11.656 -4.266 -8.18 1 61.28 115 GLY B O 1
ATOM 3249 N N . VAL B 1 116 ? -9.852 -4.012 -9.375 1 50.81 116 VAL B N 1
ATOM 3250 C CA . VAL B 1 116 ? -10.289 -2.688 -9.805 1 50.81 116 VAL B CA 1
ATOM 3251 C C . VAL B 1 116 ? -11.422 -2.818 -10.82 1 50.81 116 VAL B C 1
ATOM 3253 O O . VAL B 1 116 ? -12.102 -1.838 -11.133 1 50.81 116 VAL B O 1
ATOM 3256 N N . LEU B 1 117 ? -11.664 -3.936 -11.383 1 47.38 117 LEU B N 1
ATOM 3257 C CA . LEU B 1 117 ? -12.68 -4.199 -12.391 1 47.38 117 LEU B CA 1
ATOM 3258 C C . LEU B 1 117 ? -14.078 -3.896 -11.852 1 47.38 117 LEU B C 1
ATOM 3260 O O . LEU B 1 117 ? -15.07 -4.043 -12.57 1 47.38 117 LEU B O 1
ATOM 3264 N N . GLY B 1 118 ? -14.266 -3.875 -10.625 1 42.38 118 GLY B N 1
ATOM 3265 C CA . GLY B 1 118 ? -15.609 -3.527 -10.211 1 42.38 118 GLY B CA 1
ATOM 3266 C C . GLY B 1 118 ? -16.219 -2.4 -11.023 1 42.38 118 GLY B C 1
ATOM 3267 O O . GLY B 1 118 ? -17.438 -2.184 -10.984 1 42.38 118 GLY B O 1
ATOM 3268 N N . HIS B 1 119 ? -15.562 -1.312 -11.172 1 42.66 119 HIS B N 1
ATOM 3269 C CA . HIS B 1 119 ? -16.172 -0.33 -12.055 1 42.66 119 HIS B CA 1
ATOM 3270 C C . HIS B 1 119 ? -16.172 -0.819 -13.5 1 42.66 119 HIS B C 1
ATOM 3272 O O . HIS B 1 119 ? -15.477 -1.779 -13.836 1 42.66 119 HIS B O 1
ATOM 3278 N N . GLU B 1 120 ? -16.969 -0.182 -14.492 1 41.5 120 GLU B N 1
ATOM 3279 C CA . GLU B 1 120 ? -17.203 -0.571 -15.875 1 41.5 120 GLU B CA 1
ATOM 3280 C C . GLU B 1 120 ? -15.898 -1.014 -16.547 1 41.5 120 GLU B C 1
ATOM 3282 O O . GLU B 1 120 ? -15 -0.2 -16.766 1 41.5 120 GLU B O 1
ATOM 3287 N N . VAL B 1 121 ? -15.523 -2.248 -16.109 1 46.81 121 VAL B N 1
ATOM 3288 C CA . VAL B 1 121 ? -14.461 -2.824 -16.922 1 46.81 121 VAL B CA 1
ATOM 3289 C C . VAL B 1 121 ? -14.633 -2.385 -18.375 1 46.81 121 VAL B C 1
ATOM 3291 O O . VAL B 1 121 ? -15.617 -2.744 -19.031 1 46.81 121 VAL B O 1
ATOM 3294 N N . ASN B 1 122 ? -14.25 -1.333 -18.703 1 49.5 122 ASN B N 1
ATOM 3295 C CA . ASN B 1 122 ? -14.203 -1.119 -20.141 1 49.5 122 ASN B CA 1
ATOM 3296 C C . ASN B 1 122 ? -13.188 -2.045 -20.812 1 49.5 122 ASN B C 1
ATOM 3298 O O . ASN B 1 122 ? -11.992 -1.996 -20.5 1 49.5 122 ASN B O 1
ATOM 3302 N N . ASP B 1 123 ? -13.672 -3.271 -21.281 1 57.03 123 ASP B N 1
ATOM 3303 C CA . ASP B 1 123 ? -12.945 -4.203 -22.141 1 57.03 123 ASP B CA 1
ATOM 3304 C C . ASP B 1 123 ? -11.695 -3.555 -22.719 1 57.03 123 ASP B C 1
ATOM 3306 O O . ASP B 1 123 ? -10.672 -4.219 -22.906 1 57.03 123 ASP B O 1
ATOM 3310 N N . SER B 1 124 ? -11.688 -2.336 -22.688 1 65.19 124 SER B N 1
ATOM 3311 C CA . SER B 1 124 ? -10.625 -1.568 -23.328 1 65.19 124 SER B CA 1
ATOM 3312 C C . SER B 1 124 ? -9.383 -1.503 -22.438 1 65.19 124 SER B C 1
ATOM 3314 O O . SER B 1 124 ? -8.258 -1.577 -22.938 1 65.19 124 SER B O 1
ATOM 3316 N N . ASN B 1 125 ? -9.586 -1.88 -21.172 1 82.31 125 ASN B N 1
ATOM 3317 C CA . ASN B 1 125 ? -8.438 -1.681 -20.297 1 82.31 125 ASN B CA 1
ATOM 3318 C C . ASN B 1 125 ? -7.523 -2.902 -20.281 1 82.31 125 ASN B C 1
ATOM 3320 O O . ASN B 1 125 ? -6.309 -2.777 -20.453 1 82.31 125 ASN B O 1
ATOM 3324 N N . PHE B 1 126 ? -8.102 -4.156 -20.188 1 83.75 126 PHE B N 1
ATOM 3325 C CA . PHE B 1 126 ? -7.27 -5.352 -20.172 1 83.75 126 PHE B CA 1
ATOM 3326 C C . PHE B 1 126 ? -6.609 -5.574 -21.531 1 83.75 126 PHE B C 1
ATOM 3328 O O . PHE B 1 126 ? -5.449 -5.984 -21.594 1 83.75 126 PHE B O 1
ATOM 3335 N N . ARG B 1 127 ? -7.348 -5.266 -22.547 1 86.69 127 ARG B N 1
ATOM 3336 C CA . ARG B 1 127 ? -6.812 -5.414 -23.891 1 86.69 127 ARG B CA 1
ATOM 3337 C C . ARG B 1 127 ? -5.566 -4.551 -24.094 1 86.69 127 ARG B C 1
ATOM 3339 O O . ARG B 1 127 ? -4.543 -5.031 -24.578 1 86.69 127 ARG B O 1
ATOM 3346 N N . GLU B 1 128 ? -5.703 -3.357 -23.734 1 89 128 GLU B N 1
ATOM 3347 C CA . GLU B 1 128 ? -4.578 -2.434 -23.859 1 89 128 GLU B CA 1
ATOM 3348 C C . GLU B 1 128 ? -3.404 -2.879 -22.984 1 89 128 GLU B C 1
ATOM 3350 O O . GLU B 1 128 ? -2.25 -2.805 -23.406 1 89 128 GLU B O 1
ATOM 3355 N N . TYR B 1 129 ? -3.764 -3.332 -21.859 1 90.38 129 TYR B N 1
ATOM 3356 C CA . TYR B 1 129 ? -2.729 -3.824 -20.969 1 90.38 129 TYR B CA 1
ATOM 3357 C C . TYR B 1 129 ? -2.002 -5.02 -21.562 1 90.38 129 TYR B C 1
ATOM 3359 O O . TYR B 1 129 ? -0.77 -5.074 -21.562 1 90.38 129 TYR B O 1
ATOM 3367 N N . PHE B 1 130 ? -2.734 -5.934 -22.062 1 91.62 130 PHE B N 1
ATOM 3368 C CA . PHE B 1 130 ? -2.189 -7.145 -22.672 1 91.62 130 PHE B CA 1
ATOM 3369 C C . PHE B 1 130 ? -1.229 -6.801 -23.797 1 91.62 130 PHE B C 1
ATOM 3371 O O . PHE B 1 130 ? -0.101 -7.297 -23.844 1 91.62 130 PHE B O 1
ATOM 3378 N N . GLU B 1 131 ? -1.617 -5.902 -24.656 1 92.19 131 GLU B N 1
ATOM 3379 C CA . GLU B 1 131 ? -0.808 -5.527 -25.812 1 92.19 131 GLU B CA 1
ATOM 3380 C C . GLU B 1 131 ? 0.487 -4.844 -25.375 1 92.19 131 GLU B C 1
ATOM 3382 O O . GLU B 1 131 ? 1.554 -5.117 -25.938 1 92.19 131 GLU B O 1
ATOM 3387 N N . ARG B 1 132 ? 0.368 -4.008 -24.391 1 93 132 ARG B N 1
ATOM 3388 C CA . ARG B 1 132 ? 1.533 -3.293 -23.891 1 93 132 ARG B CA 1
ATOM 3389 C C . ARG B 1 132 ? 2.549 -4.258 -23.281 1 93 132 ARG B C 1
ATOM 3391 O O . ARG B 1 132 ? 3.744 -4.168 -23.562 1 93 132 ARG B O 1
ATOM 3398 N N . GLU B 1 133 ? 2.076 -5.137 -22.469 1 93.25 133 GLU B N 1
ATOM 3399 C CA . GLU B 1 133 ? 2.973 -6.082 -21.797 1 93.25 133 GLU B CA 1
ATOM 3400 C C . GLU B 1 133 ? 3.584 -7.055 -22.812 1 93.25 133 GLU B C 1
ATOM 3402 O O . GLU B 1 133 ? 4.734 -7.473 -22.656 1 93.25 133 GLU B O 1
ATOM 3407 N N . PHE B 1 134 ? 2.832 -7.426 -23.781 1 93.88 134 PHE B N 1
ATOM 3408 C CA . PHE B 1 134 ? 3.34 -8.32 -24.812 1 93.88 134 PHE B CA 1
ATOM 3409 C C . PHE B 1 134 ? 4.512 -7.684 -25.547 1 93.88 134 PHE B C 1
ATOM 3411 O O . PHE B 1 134 ? 5.508 -8.352 -25.844 1 93.88 134 PHE B O 1
ATOM 3418 N N . ARG B 1 135 ? 4.426 -6.395 -25.797 1 92.75 135 ARG B N 1
ATOM 3419 C CA . ARG B 1 135 ? 5.484 -5.664 -26.484 1 92.75 135 ARG B CA 1
ATOM 3420 C C . ARG B 1 135 ? 6.715 -5.523 -25.594 1 92.75 135 ARG B C 1
ATOM 3422 O O . ARG B 1 135 ? 7.848 -5.551 -26.078 1 92.75 135 ARG B O 1
ATOM 3429 N N . ARG B 1 136 ? 6.539 -5.387 -24.312 1 93.75 136 ARG B N 1
ATOM 3430 C CA . ARG B 1 136 ? 7.637 -5.242 -23.359 1 93.75 136 ARG B CA 1
ATOM 3431 C C . ARG B 1 136 ? 8.523 -6.484 -23.359 1 93.75 136 ARG B C 1
ATOM 3433 O O . ARG B 1 136 ? 9.742 -6.383 -23.25 1 93.75 136 ARG B O 1
ATOM 3440 N N . GLY B 1 137 ? 7.906 -7.656 -23.438 1 94.75 137 GLY B N 1
ATOM 3441 C CA . GLY B 1 137 ? 8.648 -8.898 -23.531 1 94.75 137 GLY B CA 1
ATOM 3442 C C . GLY B 1 137 ? 9.266 -9.336 -22.219 1 94.75 137 GLY B C 1
ATOM 3443 O O . GLY B 1 137 ? 8.805 -8.938 -21.156 1 94.75 137 GLY B O 1
ATOM 3444 N N . LEU B 1 138 ? 10.234 -10.25 -22.297 1 98.06 138 LEU B N 1
ATOM 3445 C CA . LEU B 1 138 ? 10.812 -10.898 -21.125 1 98.06 138 LEU B CA 1
ATOM 3446 C C . LEU B 1 138 ? 12.141 -10.25 -20.75 1 98.06 138 LEU B C 1
ATOM 3448 O O . LEU B 1 138 ? 12.961 -9.961 -21.625 1 98.06 138 LEU B O 1
ATOM 3452 N N . ALA B 1 139 ? 12.32 -10.055 -19.438 1 98.38 139 ALA B N 1
ATOM 3453 C CA . ALA B 1 139 ? 13.602 -9.586 -18.938 1 98.38 139 ALA B CA 1
ATOM 3454 C C . ALA B 1 139 ? 14.609 -10.727 -18.828 1 98.38 139 ALA B C 1
ATOM 3456 O O . ALA B 1 139 ? 15.812 -10.523 -19 1 98.38 139 ALA B O 1
ATOM 3457 N N . ILE B 1 140 ? 14.211 -11.891 -18.422 1 98.62 140 ILE B N 1
ATOM 3458 C CA . ILE B 1 140 ? 14.938 -13.156 -18.516 1 98.62 140 ILE B CA 1
ATOM 3459 C C . ILE B 1 140 ? 14.203 -14.117 -19.438 1 98.62 140 ILE B C 1
ATOM 3461 O O . ILE B 1 140 ? 13 -14.352 -19.281 1 98.62 140 ILE B O 1
ATOM 3465 N N . ASP B 1 141 ? 14.938 -14.68 -20.391 1 98.5 141 ASP B N 1
ATOM 3466 C CA . ASP B 1 141 ? 14.289 -15.445 -21.453 1 98.5 141 ASP B CA 1
ATOM 3467 C C . ASP B 1 141 ? 15.008 -16.781 -21.688 1 98.5 141 ASP B C 1
ATOM 3469 O O . ASP B 1 141 ? 15.867 -16.875 -22.578 1 98.5 141 ASP B O 1
ATOM 3473 N N . ASP B 1 142 ? 14.586 -17.734 -20.969 1 98.69 142 ASP B N 1
ATOM 3474 C CA . ASP B 1 142 ? 15.094 -19.094 -21.156 1 98.69 142 ASP B CA 1
ATOM 3475 C C . ASP B 1 142 ? 14.078 -19.969 -21.891 1 98.69 142 ASP B C 1
ATOM 3477 O O . ASP B 1 142 ? 14 -21.172 -21.672 1 98.69 142 ASP B O 1
ATOM 3481 N N . VAL B 1 143 ? 13.297 -19.391 -22.75 1 98.75 143 VAL B N 1
ATOM 3482 C CA . VAL B 1 143 ? 12.133 -20.031 -23.359 1 98.75 143 VAL B CA 1
ATOM 3483 C C . VAL B 1 143 ? 12.586 -21.203 -24.219 1 98.75 143 VAL B C 1
ATOM 3485 O O . VAL B 1 143 ? 11.945 -22.25 -24.234 1 98.75 143 VAL B O 1
ATOM 3488 N N . ASP B 1 144 ? 13.648 -21.047 -24.922 1 98.56 144 ASP B N 1
ATOM 3489 C CA . ASP B 1 144 ? 14.102 -22.109 -25.812 1 98.56 144 ASP B CA 1
ATOM 3490 C C . ASP B 1 144 ? 14.461 -23.359 -25.016 1 98.56 144 ASP B C 1
ATOM 3492 O O . ASP B 1 144 ? 14.094 -24.484 -25.406 1 98.56 144 ASP B O 1
ATOM 3496 N N . GLU B 1 145 ? 15.172 -23.203 -23.922 1 98.44 145 GLU B N 1
ATOM 3497 C CA . GLU B 1 145 ? 15.523 -24.344 -23.078 1 98.44 145 GLU B CA 1
ATOM 3498 C C . GLU B 1 145 ? 14.281 -24.969 -22.453 1 98.44 145 GLU B C 1
ATOM 3500 O O . GLU B 1 145 ? 14.164 -26.188 -22.375 1 98.44 145 GLU B O 1
ATOM 3505 N N . ILE B 1 146 ? 13.406 -24.172 -22.078 1 98.81 146 ILE B N 1
ATOM 3506 C CA . ILE B 1 146 ? 12.156 -24.625 -21.484 1 98.81 146 ILE B CA 1
ATOM 3507 C C . ILE B 1 146 ? 11.367 -25.453 -22.5 1 98.81 146 ILE B C 1
ATOM 3509 O O . ILE B 1 146 ? 10.875 -26.531 -22.188 1 98.81 146 ILE B O 1
ATOM 3513 N N . ARG B 1 147 ? 11.312 -24.922 -23.672 1 98.69 147 ARG B N 1
ATOM 3514 C CA . ARG B 1 147 ? 10.602 -25.578 -24.766 1 98.69 147 ARG B CA 1
ATOM 3515 C C . ARG B 1 147 ? 11.133 -27 -24.984 1 98.69 147 ARG B C 1
ATOM 3517 O O . ARG B 1 147 ? 10.352 -27.938 -25.156 1 98.69 147 ARG B O 1
ATOM 3524 N N . HIS B 1 148 ? 12.336 -27.109 -24.969 1 98.38 148 HIS B N 1
ATOM 3525 C CA . HIS B 1 148 ? 12.969 -28.406 -25.188 1 98.38 148 HIS B CA 1
ATOM 3526 C C . HIS B 1 148 ? 12.562 -29.422 -24.125 1 98.38 148 HIS B C 1
ATOM 3528 O O . HIS B 1 148 ? 12.266 -30.578 -24.438 1 98.38 148 HIS B O 1
ATOM 3534 N N . LEU B 1 149 ? 12.492 -29 -22.953 1 98.31 149 LEU B N 1
ATOM 3535 C CA . LEU B 1 149 ? 12.172 -29.875 -21.828 1 98.31 149 LEU B CA 1
ATOM 3536 C C . LEU B 1 149 ? 10.672 -30.172 -21.797 1 98.31 149 LEU B C 1
ATOM 3538 O O . LEU B 1 149 ? 10.25 -31.172 -21.188 1 98.31 149 LEU B O 1
ATOM 3542 N N . CYS B 1 150 ? 9.883 -29.391 -22.484 1 98.62 150 CYS B N 1
ATOM 3543 C CA . CYS B 1 150 ? 8.43 -29.531 -22.438 1 98.62 150 CYS B CA 1
ATOM 3544 C C . CYS B 1 150 ? 7.961 -30.656 -23.344 1 98.62 150 CYS B C 1
ATOM 3546 O O . CYS B 1 150 ? 6.762 -30.938 -23.438 1 98.62 150 CYS B O 1
ATOM 3548 N N . ARG B 1 151 ? 8.852 -31.391 -23.953 1 98.25 151 ARG B N 1
ATOM 3549 C CA . ARG B 1 151 ? 8.531 -32.531 -24.797 1 98.25 151 ARG B CA 1
ATOM 3550 C C . ARG B 1 151 ? 8.305 -33.781 -23.953 1 98.25 151 ARG B C 1
ATOM 3552 O O . ARG B 1 151 ? 7.801 -34.781 -24.453 1 98.25 151 ARG B O 1
ATOM 3559 N N . GLY B 1 152 ? 8.578 -33.75 -22.656 1 98.31 152 GLY B N 1
ATOM 3560 C CA . GLY B 1 152 ? 8.461 -34.875 -21.75 1 98.31 152 GLY B CA 1
ATOM 3561 C C . GLY B 1 152 ? 7.316 -34.75 -20.766 1 98.31 152 GLY B C 1
ATOM 3562 O O . GLY B 1 152 ? 6.219 -34.312 -21.141 1 98.31 152 GLY B O 1
ATOM 3563 N N . ARG B 1 153 ? 7.562 -35.25 -19.547 1 98.62 153 ARG B N 1
ATOM 3564 C CA . ARG B 1 153 ? 6.594 -35.094 -18.453 1 98.62 153 ARG B CA 1
ATOM 3565 C C . ARG B 1 153 ? 6.633 -33.688 -17.859 1 98.62 153 ARG B C 1
ATOM 3567 O O . ARG B 1 153 ? 7.633 -33.281 -17.266 1 98.62 153 ARG B O 1
ATOM 3574 N N . VAL B 1 154 ? 5.582 -33 -18.062 1 98.88 154 VAL B N 1
ATOM 3575 C CA . VAL B 1 154 ? 5.512 -31.594 -17.641 1 98.88 154 VAL B CA 1
ATOM 3576 C C . VAL B 1 154 ? 4.531 -31.453 -16.469 1 98.88 154 VAL B C 1
ATOM 3578 O O . VAL B 1 154 ? 3.387 -31.906 -16.562 1 98.88 154 VAL B O 1
ATOM 3581 N N . VAL B 1 155 ? 4.984 -30.969 -15.367 1 98.88 155 VAL B N 1
ATOM 3582 C CA . VAL B 1 155 ? 4.082 -30.516 -14.312 1 98.88 155 VAL B CA 1
ATOM 3583 C C . VAL B 1 155 ? 3.889 -29 -14.398 1 98.88 155 VAL B C 1
ATOM 3585 O O . VAL B 1 155 ? 4.859 -28.25 -14.477 1 98.88 155 VAL B O 1
ATOM 3588 N N . TYR B 1 156 ? 2.672 -28.547 -14.484 1 98.94 156 TYR B N 1
ATOM 3589 C CA . TYR B 1 156 ? 2.316 -27.141 -14.57 1 98.94 156 TYR B CA 1
ATOM 3590 C C . TYR B 1 156 ? 1.651 -26.656 -13.289 1 98.94 156 TYR B C 1
ATOM 3592 O O . TYR B 1 156 ? 0.505 -27.016 -13.008 1 98.94 156 TYR B O 1
ATOM 3600 N N . LEU B 1 157 ? 2.365 -25.922 -12.508 1 98.81 157 LEU B N 1
ATOM 3601 C CA . LEU B 1 157 ? 1.819 -25.328 -11.289 1 98.81 157 LEU B CA 1
ATOM 3602 C C . LEU B 1 157 ? 1.163 -23.984 -11.594 1 98.81 157 LEU B C 1
ATOM 3604 O O . LEU B 1 157 ? 1.854 -22.984 -11.852 1 98.81 157 LEU B O 1
ATOM 3608 N N . ALA B 1 158 ? -0.129 -23.969 -11.484 1 98.56 158 ALA B N 1
ATOM 3609 C CA . ALA B 1 158 ? -0.886 -22.766 -11.789 1 98.56 158 ALA B CA 1
ATOM 3610 C C . ALA B 1 158 ? -0.793 -21.75 -10.648 1 98.56 158 ALA B C 1
ATOM 3612 O O . ALA B 1 158 ? -0.274 -22.062 -9.57 1 98.56 158 ALA B O 1
ATOM 3613 N N . ASP B 1 159 ? -1.271 -20.516 -10.922 1 97.81 159 ASP B N 1
ATOM 3614 C CA . ASP B 1 159 ? -1.3 -19.469 -9.914 1 97.81 159 ASP B CA 1
ATOM 3615 C C . ASP B 1 159 ? -2.717 -18.938 -9.719 1 97.81 159 ASP B C 1
ATOM 3617 O O . ASP B 1 159 ? -3.521 -19.547 -9.008 1 97.81 159 ASP B O 1
ATOM 3621 N N . ASN B 1 160 ? -3.133 -17.922 -10.43 1 97.12 160 ASN B N 1
ATOM 3622 C CA . ASN B 1 160 ? -4.371 -17.203 -10.133 1 97.12 160 ASN B CA 1
ATOM 3623 C C . ASN B 1 160 ? -5.496 -17.609 -11.078 1 97.12 160 ASN B C 1
ATOM 3625 O O . ASN B 1 160 ? -5.242 -18.016 -12.219 1 97.12 160 ASN B O 1
ATOM 3629 N N . ALA B 1 161 ? -6.688 -17.469 -10.523 1 97 161 ALA B N 1
ATOM 3630 C CA . ALA B 1 161 ? -7.832 -17.375 -11.43 1 97 161 ALA B CA 1
ATOM 3631 C C . ALA B 1 161 ? -7.68 -16.203 -12.391 1 97 161 ALA B C 1
ATOM 3633 O O . ALA B 1 161 ? -7.027 -15.211 -12.07 1 97 161 ALA B O 1
ATOM 3634 N N . GLY B 1 162 ? -8.336 -16.266 -13.555 1 96.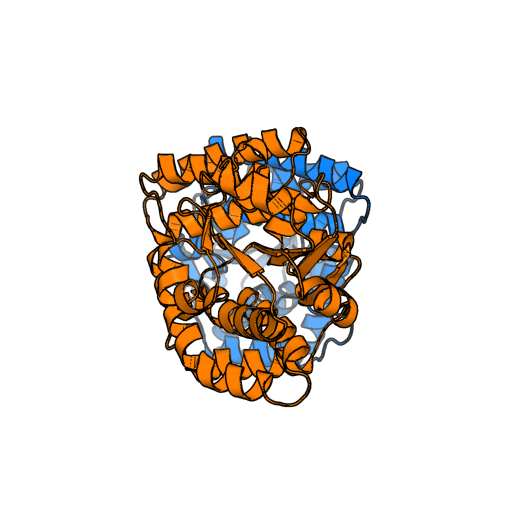12 162 GLY B N 1
ATOM 3635 C CA . GLY B 1 162 ? -8.086 -15.305 -14.617 1 96.12 162 GLY B CA 1
ATOM 3636 C C . GLY B 1 162 ? -6.871 -15.641 -15.461 1 96.12 162 GLY B C 1
ATOM 3637 O O . GLY B 1 162 ? -7 -15.898 -16.656 1 96.12 162 GLY B O 1
ATOM 3638 N N . GLU B 1 163 ? -5.77 -15.68 -14.797 1 96.69 163 GLU B N 1
ATOM 3639 C CA . GLU B 1 163 ? -4.52 -16.078 -15.438 1 96.69 163 GLU B CA 1
ATOM 3640 C C . GLU B 1 163 ? -4.629 -17.469 -16.047 1 96.69 163 GLU B C 1
ATOM 3642 O O . GLU B 1 163 ? -4.07 -17.734 -17.109 1 96.69 163 GLU B O 1
ATOM 3647 N N . ILE B 1 164 ? -5.285 -18.328 -15.383 1 98.25 164 ILE B N 1
ATOM 3648 C CA . ILE B 1 164 ? -5.379 -19.75 -15.734 1 98.25 164 ILE B CA 1
ATOM 3649 C C . ILE B 1 164 ? -6.023 -19.891 -17.109 1 98.25 164 ILE B C 1
ATOM 3651 O O . ILE B 1 164 ? -5.777 -20.875 -17.812 1 98.25 164 ILE B O 1
ATOM 3655 N N . VAL B 1 165 ? -6.789 -18.953 -17.547 1 98.12 165 VAL B N 1
ATOM 3656 C CA . VAL B 1 165 ? -7.418 -18.969 -18.859 1 98.12 165 VAL B CA 1
ATOM 3657 C C . VAL B 1 165 ? -6.352 -18.828 -19.938 1 98.12 165 VAL B C 1
ATOM 3659 O O . VAL B 1 165 ? -6.414 -19.484 -20.969 1 98.12 165 VAL B O 1
ATOM 3662 N N . LEU B 1 166 ? -5.422 -18 -19.688 1 97.94 166 LEU B N 1
ATOM 3663 C CA . LEU B 1 166 ? -4.336 -17.797 -20.641 1 97.94 166 LEU B CA 1
ATOM 3664 C C . LEU B 1 166 ? -3.326 -18.938 -20.547 1 97.94 166 LEU B C 1
ATOM 3666 O O . LEU B 1 166 ? -2.648 -19.25 -21.531 1 97.94 166 LEU B O 1
ATOM 3670 N N . ASP B 1 167 ? -3.232 -19.531 -19.344 1 98.56 167 ASP B N 1
ATOM 3671 C CA . ASP B 1 167 ? -2.369 -20.703 -19.188 1 98.56 167 ASP B CA 1
ATOM 3672 C C . ASP B 1 167 ? -2.76 -21.812 -20.156 1 98.56 167 ASP B C 1
ATOM 3674 O O . ASP B 1 167 ? -1.911 -22.594 -20.578 1 98.56 167 ASP B O 1
ATOM 3678 N N . ARG B 1 168 ? -4.012 -21.891 -20.469 1 98.62 168 ARG B N 1
ATOM 3679 C CA . ARG B 1 168 ? -4.5 -22.891 -21.406 1 98.62 168 ARG B CA 1
ATOM 3680 C C . ARG B 1 168 ? -3.727 -22.844 -22.719 1 98.62 168 ARG B C 1
ATOM 3682 O O . ARG B 1 168 ? -3.414 -23.891 -23.297 1 98.62 168 ARG B O 1
ATOM 3689 N N . LEU B 1 169 ? -3.451 -21.656 -23.203 1 98.56 169 LEU B N 1
ATOM 3690 C CA . LEU B 1 169 ? -2.734 -21.5 -24.453 1 98.56 169 LEU B CA 1
ATOM 3691 C C . LEU B 1 169 ? -1.354 -22.141 -24.391 1 98.56 169 LEU B C 1
ATOM 3693 O O . LEU B 1 169 ? -0.905 -22.766 -25.359 1 98.56 169 LEU B O 1
ATOM 3697 N N . LEU B 1 170 ? -0.7 -22 -23.266 1 98.81 170 LEU B N 1
ATOM 3698 C CA . LEU B 1 170 ? 0.621 -22.594 -23.125 1 98.81 170 LEU B CA 1
ATOM 3699 C C . LEU B 1 170 ? 0.521 -24.109 -23.016 1 98.81 170 LEU B C 1
ATOM 3701 O O . LEU B 1 170 ? 1.349 -24.828 -23.578 1 98.81 170 LEU B O 1
ATOM 3705 N N . VAL B 1 171 ? -0.447 -24.609 -22.312 1 98.88 171 VAL B N 1
ATOM 3706 C CA . VAL B 1 171 ? -0.659 -26.047 -22.234 1 98.88 171 VAL B CA 1
ATOM 3707 C C . VAL B 1 171 ? -0.881 -26.625 -23.625 1 98.88 171 VAL B C 1
ATOM 3709 O O . VAL B 1 171 ? -0.332 -27.672 -23.969 1 98.88 171 VAL B O 1
ATOM 3712 N N . GLU B 1 172 ? -1.655 -25.922 -24.469 1 98.81 172 GLU B N 1
ATOM 3713 C CA . GLU B 1 172 ? -1.88 -26.344 -25.844 1 98.81 172 GLU B CA 1
ATOM 3714 C C . GLU B 1 172 ? -0.566 -26.453 -26.609 1 98.81 172 GLU B C 1
ATOM 3716 O O . GLU B 1 172 ? -0.344 -27.406 -27.344 1 98.81 172 GLU B O 1
ATOM 3721 N N . GLU B 1 173 ? 0.248 -25.484 -26.438 1 98.75 173 GLU B N 1
ATOM 3722 C CA . GLU B 1 173 ? 1.531 -25.484 -27.141 1 98.75 173 GLU B CA 1
ATOM 3723 C C . GLU B 1 173 ? 2.428 -26.609 -26.625 1 98.75 173 GLU B C 1
ATOM 3725 O O . GLU B 1 173 ? 3.176 -27.203 -27.406 1 98.75 173 GLU B O 1
ATOM 3730 N N . ILE B 1 174 ? 2.396 -26.891 -25.312 1 98.88 174 ILE B N 1
ATOM 3731 C CA . ILE B 1 174 ? 3.156 -28 -24.75 1 98.88 174 ILE B CA 1
ATOM 3732 C C . ILE B 1 174 ? 2.662 -29.328 -25.344 1 98.88 174 ILE B C 1
ATOM 3734 O O . ILE B 1 174 ? 3.463 -30.203 -25.688 1 98.88 174 ILE B O 1
ATOM 3738 N N . LYS B 1 175 ? 1.368 -29.422 -25.469 1 98.75 175 LYS B N 1
ATOM 3739 C CA . LYS B 1 175 ? 0.774 -30.625 -26.031 1 98.75 175 LYS B CA 1
ATOM 3740 C C . LYS B 1 175 ? 1.164 -30.797 -27.5 1 98.75 175 LYS B C 1
ATOM 3742 O O . LYS B 1 175 ? 1.333 -31.922 -27.984 1 98.75 175 LYS B O 1
ATOM 3747 N N . ARG B 1 176 ? 1.318 -29.719 -28.234 1 97.94 176 ARG B N 1
ATOM 3748 C CA . ARG B 1 176 ? 1.775 -29.766 -29.625 1 97.94 176 ARG B CA 1
ATOM 3749 C C . ARG B 1 176 ? 3.188 -30.344 -29.703 1 97.94 176 ARG B C 1
ATOM 3751 O O . ARG B 1 176 ? 3.551 -30.953 -30.719 1 97.94 176 ARG B O 1
ATOM 3758 N N . LEU B 1 177 ? 3.902 -30.172 -28.672 1 97.94 177 LEU B N 1
ATOM 3759 C CA . LEU B 1 177 ? 5.25 -30.719 -28.594 1 97.94 177 LEU B CA 1
ATOM 3760 C C . LEU B 1 177 ? 5.223 -32.156 -28.109 1 97.94 177 LEU B C 1
ATOM 3762 O O . LEU B 1 177 ? 6.273 -32.75 -27.875 1 97.94 177 LEU B O 1
ATOM 3766 N N . GLU B 1 178 ? 4.023 -32.688 -27.844 1 97.69 178 GLU B N 1
ATOM 3767 C CA . GLU B 1 178 ? 3.779 -34.031 -27.391 1 97.69 178 GLU B CA 1
ATOM 3768 C C . GLU B 1 178 ? 4.152 -34.219 -25.922 1 97.69 178 GLU B C 1
ATOM 3770 O O . GLU B 1 178 ? 4.457 -35.312 -25.484 1 97.69 178 GLU B O 1
ATOM 3775 N N . GLY B 1 179 ? 4.215 -33.094 -25.203 1 98.56 179 GLY B N 1
ATOM 3776 C CA . GLY B 1 179 ? 4.414 -33.156 -23.766 1 98.56 179 GLY B CA 1
ATOM 3777 C C . GLY B 1 179 ? 3.225 -33.75 -23.016 1 98.56 179 GLY B C 1
ATOM 3778 O O . GLY B 1 179 ? 2.078 -33.562 -23.438 1 98.56 179 GLY B O 1
ATOM 3779 N N . ARG B 1 180 ? 3.527 -34.469 -21.938 1 98.75 180 ARG B N 1
ATOM 3780 C CA . ARG B 1 180 ? 2.482 -34.938 -21.031 1 98.75 180 ARG B CA 1
ATOM 3781 C C . ARG B 1 180 ? 2.301 -33.969 -19.859 1 98.75 180 ARG B C 1
ATOM 3783 O O . ARG B 1 180 ? 3.195 -33.812 -19.031 1 98.75 180 ARG B O 1
ATOM 3790 N N . VAL B 1 181 ? 1.133 -33.406 -19.719 1 98.94 181 VAL B N 1
ATOM 3791 C CA . VAL B 1 181 ? 0.957 -32.281 -18.797 1 98.94 181 VAL B CA 1
ATOM 3792 C C . VAL B 1 181 ? 0.118 -32.719 -17.609 1 98.94 181 VAL B C 1
ATOM 3794 O O . VAL B 1 181 ? -1.05 -33.094 -17.766 1 98.94 181 VAL B O 1
ATOM 3797 N N . SER B 1 182 ? 0.695 -32.781 -16.453 1 98.94 182 SER B N 1
ATOM 3798 C CA . SER B 1 182 ? -0.018 -32.781 -15.18 1 98.94 182 SER B CA 1
ATOM 3799 C C . SER B 1 182 ? -0.211 -31.375 -14.641 1 98.94 182 SER B C 1
ATOM 3801 O O . SER B 1 182 ? 0.75 -30.719 -14.219 1 98.94 182 SER B O 1
ATOM 3803 N N . PHE B 1 183 ? -1.473 -30.906 -14.672 1 98.94 183 PHE B N 1
ATOM 3804 C CA . PHE B 1 183 ? -1.795 -29.531 -14.32 1 98.94 183 PHE B CA 1
ATOM 3805 C C . PHE B 1 183 ? -2.24 -29.422 -12.867 1 98.94 183 PHE B C 1
ATOM 3807 O O . PHE B 1 183 ? -3.189 -30.094 -12.453 1 98.94 183 PHE B O 1
ATOM 3814 N N . VAL B 1 184 ? -1.556 -28.609 -12.07 1 98.94 184 VAL B N 1
ATOM 3815 C CA . VAL B 1 184 ? -1.788 -28.578 -10.633 1 98.94 184 VAL B CA 1
ATOM 3816 C C . VAL B 1 184 ? -2.412 -27.25 -10.234 1 98.94 184 VAL B C 1
ATOM 3818 O O . VAL B 1 184 ? -1.877 -26.188 -10.555 1 98.94 184 VAL B O 1
ATOM 3821 N N . VAL B 1 185 ? -3.57 -27.281 -9.57 1 98.88 185 VAL B N 1
ATOM 3822 C CA . VAL B 1 185 ? -4.238 -26.109 -9.008 1 98.88 185 VAL B CA 1
ATOM 3823 C C . VAL B 1 185 ? -4.34 -26.25 -7.492 1 98.88 185 VAL B C 1
ATOM 3825 O O . VAL B 1 185 ? -3.799 -27.188 -6.914 1 98.88 185 VAL B O 1
ATOM 3828 N N . ARG B 1 186 ? -4.871 -25.219 -6.875 1 98.69 186 ARG B N 1
ATOM 3829 C CA . ARG B 1 186 ? -5.043 -25.281 -5.43 1 98.69 186 ARG B CA 1
ATOM 3830 C C . ARG B 1 186 ? -6.133 -26.281 -5.055 1 98.69 186 ARG B C 1
ATOM 3832 O O . ARG B 1 186 ? -7.18 -26.344 -5.699 1 98.69 186 ARG B O 1
ATOM 3839 N N . GLY B 1 187 ? -5.895 -27.047 -3.98 1 98.44 187 GLY B N 1
ATOM 3840 C CA . GLY B 1 187 ? -6.859 -28.031 -3.537 1 98.44 187 GLY B CA 1
ATOM 3841 C C . GLY B 1 187 ? -8.016 -27.438 -2.752 1 98.44 187 GLY B C 1
ATOM 3842 O O . GLY B 1 187 ? -9.07 -28.047 -2.629 1 98.44 187 GLY B O 1
ATOM 3843 N N . ARG B 1 188 ? -7.789 -26.312 -2.215 1 98.06 188 ARG B N 1
ATOM 3844 C CA . ARG B 1 188 ? -8.773 -25.5 -1.511 1 98.06 188 ARG B CA 1
ATOM 3845 C C . ARG B 1 188 ? -8.594 -24.016 -1.837 1 98.06 188 ARG B C 1
ATOM 3847 O O . ARG B 1 188 ? -7.508 -23.594 -2.24 1 98.06 188 ARG B O 1
ATOM 3854 N N . PRO B 1 189 ? -9.711 -23.281 -1.628 1 98.06 189 PRO B N 1
ATOM 3855 C CA . PRO B 1 189 ? -9.586 -21.859 -1.925 1 98.06 189 PRO B CA 1
ATOM 3856 C C . PRO B 1 189 ? -8.547 -21.156 -1.053 1 98.06 189 PRO B C 1
ATOM 3858 O O . PRO B 1 189 ? -8.453 -21.438 0.147 1 98.06 189 PRO B O 1
ATOM 3861 N N . VAL B 1 190 ? -7.762 -20.359 -1.682 1 98.25 190 VAL B N 1
ATOM 3862 C CA . VAL B 1 190 ? -6.812 -19.484 -1.013 1 98.25 190 VAL B CA 1
ATOM 3863 C C . VAL B 1 190 ? -6.531 -18.266 -1.891 1 98.25 190 VAL B C 1
ATOM 3865 O O . VAL B 1 190 ? -6.094 -18.406 -3.035 1 98.25 190 VAL B O 1
ATOM 3868 N N . LEU B 1 191 ? -6.836 -17.125 -1.352 1 97.38 191 LEU B N 1
ATOM 3869 C CA . LEU B 1 191 ? -6.699 -15.891 -2.111 1 97.38 191 LEU B CA 1
ATOM 3870 C C . LEU B 1 191 ? -7.348 -16.031 -3.484 1 97.38 191 LEU B C 1
ATOM 3872 O O . LEU B 1 191 ? -8.469 -16.516 -3.602 1 97.38 191 LEU B O 1
ATOM 3876 N N . SER B 1 192 ? -6.723 -15.469 -4.523 1 96.62 192 SER B N 1
ATOM 3877 C CA . SER B 1 192 ? -7.285 -15.516 -5.867 1 96.62 192 SER B CA 1
ATOM 3878 C C . SER B 1 192 ? -6.715 -16.688 -6.672 1 96.62 192 SER B C 1
ATOM 3880 O O . SER B 1 192 ? -6.836 -16.719 -7.895 1 96.62 192 SER B O 1
ATOM 3882 N N . ASP B 1 193 ? -6.062 -17.594 -6.016 1 97.94 193 ASP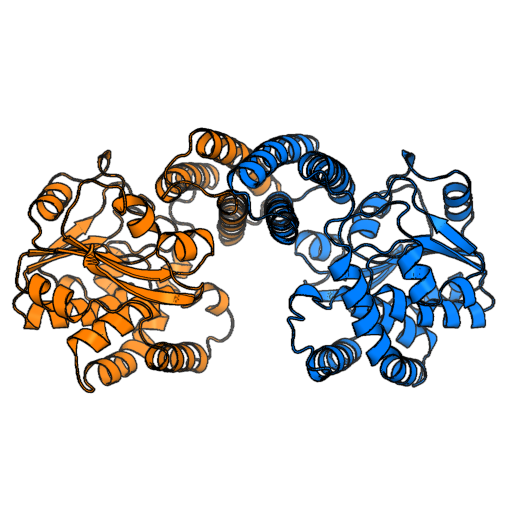 B N 1
ATOM 3883 C CA . ASP B 1 193 ? -5.418 -18.719 -6.691 1 97.94 193 ASP B CA 1
ATOM 3884 C C . ASP B 1 193 ? -6.453 -19.641 -7.312 1 97.94 193 ASP B C 1
ATOM 3886 O O . ASP B 1 193 ? -7.543 -19.828 -6.758 1 97.94 193 ASP B O 1
ATOM 3890 N N . ALA B 1 194 ? -6.086 -20.219 -8.344 1 98.38 194 ALA B N 1
ATOM 3891 C CA . ALA B 1 194 ? -7.02 -21.031 -9.133 1 98.38 194 ALA B CA 1
ATOM 3892 C C . ALA B 1 194 ? -7.254 -22.391 -8.492 1 98.38 194 ALA B C 1
ATOM 3894 O O . ALA B 1 194 ? -6.312 -23.016 -8.008 1 98.38 194 ALA B O 1
ATOM 3895 N N . THR B 1 195 ? -8.484 -22.812 -8.492 1 98.5 195 THR B N 1
ATOM 3896 C CA . THR B 1 195 ? -8.898 -24.125 -8.031 1 98.5 195 THR B CA 1
ATOM 3897 C C . THR B 1 195 ? -9.383 -24.984 -9.195 1 98.5 195 THR B C 1
ATOM 3899 O O . THR B 1 195 ? -9.273 -24.594 -10.352 1 98.5 195 THR B O 1
ATOM 3902 N N . ILE B 1 196 ? -9.875 -26.188 -8.836 1 98.56 196 ILE B N 1
ATOM 3903 C CA . ILE B 1 196 ? -10.352 -27.109 -9.852 1 98.56 196 ILE B CA 1
ATOM 3904 C C . ILE B 1 196 ? -11.484 -26.469 -10.648 1 98.56 196 ILE B C 1
ATOM 3906 O O . ILE B 1 196 ? -11.562 -26.625 -11.875 1 98.56 196 ILE B O 1
ATOM 3910 N N . GLU B 1 197 ? -12.336 -25.734 -9.977 1 98.06 197 GLU B N 1
ATOM 3911 C CA . GLU B 1 197 ? -13.438 -25.062 -10.648 1 98.06 197 GLU B CA 1
ATOM 3912 C C . GLU B 1 197 ? -12.93 -24.062 -11.688 1 98.06 197 GLU B C 1
ATOM 3914 O O . GLU B 1 197 ? -13.477 -23.969 -12.789 1 98.06 197 GLU B O 1
ATOM 3919 N N . ASP B 1 198 ? -11.93 -23.406 -11.352 1 98.5 198 ASP B N 1
ATOM 3920 C CA . ASP B 1 198 ? -11.328 -22.438 -12.273 1 98.5 198 ASP B CA 1
ATOM 3921 C C . ASP B 1 198 ? -10.695 -23.141 -13.469 1 98.5 198 ASP B C 1
ATOM 3923 O O . ASP B 1 198 ? -10.773 -22.672 -14.602 1 98.5 198 ASP B O 1
ATOM 3927 N N . ALA B 1 199 ? -10.055 -24.266 -13.18 1 98.81 199 ALA B N 1
ATOM 3928 C CA . ALA B 1 199 ? -9.422 -25.047 -14.242 1 98.81 199 ALA B CA 1
ATOM 3929 C C . ALA B 1 199 ? -10.461 -25.547 -15.25 1 98.81 199 ALA B C 1
ATOM 3931 O O . ALA B 1 199 ? -10.227 -25.5 -16.453 1 98.81 199 ALA B O 1
ATOM 3932 N N . ARG B 1 200 ? -11.523 -25.969 -14.75 1 98.56 200 ARG B N 1
ATOM 3933 C CA . ARG B 1 200 ? -12.602 -26.438 -15.617 1 98.56 200 ARG B CA 1
ATOM 3934 C C . ARG B 1 200 ? -13.18 -25.281 -16.438 1 98.56 200 ARG B C 1
ATOM 3936 O O . ARG B 1 200 ? -13.422 -25.438 -17.641 1 98.56 200 ARG B O 1
ATOM 3943 N N . PHE B 1 201 ? -13.398 -24.219 -15.781 1 98.5 201 PHE B N 1
ATOM 3944 C CA . PHE B 1 201 ? -13.891 -23.031 -16.484 1 98.5 201 PHE B CA 1
ATOM 3945 C C . PHE B 1 201 ? -12.969 -22.672 -17.641 1 98.5 201 PHE B C 1
ATOM 3947 O O . PHE B 1 201 ? -13.438 -22.344 -18.734 1 98.5 201 PHE B O 1
ATOM 3954 N N . ALA B 1 202 ? -11.711 -22.766 -17.375 1 98.38 202 ALA B N 1
ATOM 3955 C CA . ALA B 1 202 ? -10.703 -22.359 -18.344 1 98.38 202 ALA B CA 1
ATOM 3956 C C . ALA B 1 202 ? -10.508 -23.422 -19.422 1 98.38 202 ALA B C 1
ATOM 3958 O O . ALA B 1 202 ? -9.758 -23.219 -20.375 1 98.38 202 ALA B O 1
ATOM 3959 N N . GLY B 1 203 ? -11.102 -24.547 -19.297 1 98.44 203 GLY B N 1
ATOM 3960 C CA . GLY B 1 203 ? -10.984 -25.625 -20.266 1 98.44 203 GLY B CA 1
ATOM 3961 C C . GLY B 1 203 ? -9.656 -26.359 -20.172 1 98.44 203 GLY B C 1
ATOM 3962 O O . GLY B 1 203 ? -9.188 -26.906 -21.172 1 98.44 203 GLY B O 1
ATOM 3963 N N . ILE B 1 204 ? -9.07 -26.297 -19.031 1 98.81 204 ILE B N 1
ATOM 3964 C CA . ILE B 1 204 ? -7.789 -26.969 -18.844 1 98.81 204 ILE B CA 1
ATOM 3965 C C . ILE B 1 204 ? -7.977 -28.469 -18.984 1 98.81 204 ILE B C 1
ATOM 3967 O O . ILE B 1 204 ? -7.102 -29.172 -19.5 1 98.81 204 ILE B O 1
ATOM 3971 N N . ASP B 1 205 ? -9.094 -28.984 -18.5 1 98.06 205 ASP B N 1
ATOM 3972 C CA . ASP B 1 205 ? -9.383 -30.422 -18.516 1 98.06 205 ASP B CA 1
ATOM 3973 C C . ASP B 1 205 ? -9.531 -30.922 -19.953 1 98.06 205 ASP B C 1
ATOM 3975 O O . ASP B 1 205 ? -9.477 -32.125 -20.203 1 98.06 205 ASP B O 1
ATOM 3979 N N . GLU B 1 206 ? -9.617 -30.078 -20.875 1 98.44 206 GLU B N 1
ATOM 3980 C CA . GLU B 1 206 ? -9.734 -30.453 -22.281 1 98.44 206 GLU B CA 1
ATOM 3981 C C . GLU B 1 206 ? -8.359 -30.594 -22.938 1 98.44 206 GLU B C 1
ATOM 3983 O O . GLU B 1 206 ? -8.234 -31.219 -23.984 1 98.44 206 GLU B O 1
ATOM 3988 N N . VAL B 1 207 ? -7.367 -30.031 -22.312 1 98.62 207 VAL B N 1
ATOM 3989 C CA . VAL B 1 207 ? -6.09 -29.969 -23.016 1 98.62 207 VAL B CA 1
ATOM 3990 C C . VAL B 1 207 ? -5.008 -30.656 -22.188 1 98.62 207 VAL B C 1
ATOM 3992 O O . VAL B 1 207 ? -4.074 -31.25 -22.734 1 98.62 207 VAL B O 1
ATOM 3995 N N . ALA B 1 208 ? -5.07 -30.609 -20.922 1 98.88 208 ALA B N 1
ATOM 3996 C CA . ALA B 1 208 ? -4.094 -31.266 -20.062 1 98.88 208 ALA B CA 1
ATOM 3997 C C . ALA B 1 208 ? -4.406 -32.75 -19.922 1 98.88 208 ALA B C 1
ATOM 3999 O O . ALA B 1 208 ? -5.551 -33.188 -20.125 1 98.88 208 ALA B O 1
ATOM 4000 N N . ASP B 1 209 ? -3.424 -33.562 -19.562 1 98.88 209 ASP B N 1
ATOM 4001 C CA . ASP B 1 209 ? -3.619 -35 -19.406 1 98.88 209 ASP B CA 1
ATOM 4002 C C . ASP B 1 209 ? -4.305 -35.312 -18.078 1 98.88 209 ASP B C 1
ATOM 4004 O O . ASP B 1 209 ? -5.02 -36.312 -17.969 1 98.88 209 ASP B O 1
ATOM 4008 N N . GLU B 1 210 ? -4.051 -34.562 -17.078 1 98.81 210 GLU B N 1
ATOM 4009 C CA . GLU B 1 210 ? -4.711 -34.688 -15.789 1 98.81 210 GLU B CA 1
ATOM 4010 C C . GLU B 1 210 ? -4.652 -33.344 -15.016 1 98.81 210 GLU B C 1
ATOM 4012 O O . GLU B 1 210 ? -3.805 -32.5 -15.297 1 98.81 210 GLU B O 1
ATOM 4017 N N . ILE B 1 211 ? -5.629 -33.188 -14.133 1 98.88 211 ILE B N 1
ATOM 4018 C CA . ILE B 1 211 ? -5.648 -32.094 -13.203 1 98.88 211 ILE B CA 1
ATOM 4019 C C . ILE B 1 211 ? -5.453 -32.594 -11.773 1 98.88 211 ILE B C 1
ATOM 4021 O O . ILE B 1 211 ? -6.152 -33.5 -11.336 1 98.88 211 ILE B O 1
ATOM 4025 N N . LEU B 1 212 ? -4.461 -32.062 -11.125 1 98.81 212 LEU B N 1
ATOM 4026 C CA . LEU B 1 212 ? -4.113 -32.406 -9.75 1 98.81 212 LEU B CA 1
ATOM 4027 C C . LEU B 1 212 ? -4.203 -31.188 -8.844 1 98.81 212 LEU B C 1
ATOM 4029 O O . LEU B 1 212 ? -4.516 -30.078 -9.305 1 98.81 212 LEU B O 1
ATOM 4033 N N . THR B 1 213 ? -4.016 -31.391 -7.516 1 98.81 213 THR B N 1
ATOM 4034 C CA . THR B 1 213 ? -4.062 -30.281 -6.57 1 98.81 213 THR B CA 1
ATOM 4035 C C . THR B 1 213 ? -2.803 -30.25 -5.707 1 98.81 213 THR B C 1
ATOM 4037 O O . THR B 1 213 ? -2.031 -31.219 -5.695 1 98.81 213 THR B O 1
ATOM 4040 N N . ASN B 1 214 ? -2.621 -29.125 -5.062 1 98.44 214 ASN B N 1
ATOM 4041 C CA . ASN B 1 214 ? -1.493 -29.016 -4.145 1 98.44 214 ASN B CA 1
ATOM 4042 C C . ASN B 1 214 ? -1.901 -29.344 -2.713 1 98.44 214 ASN B C 1
ATOM 4044 O O . ASN B 1 214 ? -1.266 -28.891 -1.76 1 98.44 214 ASN B O 1
ATOM 4048 N N . GLY B 1 215 ? -3.049 -30.031 -2.582 1 97.81 215 GLY B N 1
ATOM 4049 C CA . GLY B 1 215 ? -3.445 -30.5 -1.266 1 97.81 215 GLY B CA 1
ATOM 4050 C C . GLY B 1 215 ? -4.383 -29.547 -0.547 1 97.81 215 GLY B C 1
ATOM 4051 O O . GLY B 1 215 ? -5.469 -29.25 -1.046 1 97.81 215 GLY B O 1
ATOM 4052 N N . GLN B 1 216 ? -3.951 -28.922 0.503 1 96 216 GLN B N 1
ATOM 4053 C CA . GLN B 1 216 ? -4.816 -28.188 1.423 1 96 216 GLN B CA 1
ATOM 4054 C C . GLN B 1 216 ? -4.918 -26.719 1.029 1 96 216 GLN B C 1
ATOM 4056 O O . GLN B 1 216 ? -5.328 -25.891 1.837 1 96 216 GLN B O 1
ATOM 4061 N N . GLY B 1 217 ? -4.48 -26.438 -0.117 1 96.69 217 GLY B N 1
ATOM 4062 C CA . GLY B 1 217 ? -4.684 -25.094 -0.618 1 96.69 217 GLY B CA 1
ATOM 4063 C C . GLY B 1 217 ? -3.682 -24.094 -0.072 1 96.69 217 GLY B C 1
ATOM 4064 O O . GLY B 1 217 ? -4.059 -23.031 0.411 1 96.69 217 GLY B O 1
ATOM 4065 N N . ALA B 1 218 ? -2.432 -24.453 -0.094 1 97.69 218 ALA B N 1
ATOM 4066 C CA . ALA B 1 218 ? -1.369 -23.531 0.295 1 97.69 218 ALA B CA 1
ATOM 4067 C C . ALA B 1 218 ? -1.137 -22.484 -0.783 1 97.69 218 ALA B C 1
ATOM 4069 O O . ALA B 1 218 ? -1.362 -22.734 -1.968 1 97.69 218 ALA B O 1
ATOM 4070 N N . ILE B 1 219 ? -0.689 -21.234 -0.205 1 97.25 219 ILE B N 1
ATOM 4071 C CA . ILE B 1 219 ? -0.158 -20.234 -1.126 1 97.25 219 ILE B CA 1
ATOM 4072 C C . ILE B 1 219 ? 1.168 -20.734 -1.706 1 97.25 219 ILE B C 1
ATOM 4074 O O . ILE B 1 219 ? 2.17 -20.812 -0.993 1 97.25 219 ILE B O 1
ATOM 4078 N N . GLY B 1 220 ? 1.206 -21.281 -2.85 1 96.31 220 GLY B N 1
ATOM 4079 C CA . GLY B 1 220 ? 2.371 -21.953 -3.414 1 96.31 220 GLY B CA 1
ATOM 4080 C C . GLY B 1 220 ? 2.387 -23.453 -3.16 1 96.31 220 GLY B C 1
ATOM 4081 O O . GLY B 1 220 ? 1.373 -24.125 -3.346 1 96.31 220 GLY B O 1
ATOM 4082 N N . ILE B 1 221 ? 3.607 -23.938 -2.791 1 96.94 221 ILE B N 1
ATOM 4083 C CA . ILE B 1 221 ? 3.766 -25.375 -2.609 1 96.94 221 ILE B CA 1
ATOM 4084 C C . ILE B 1 221 ? 4.367 -25.656 -1.234 1 96.94 221 ILE B C 1
ATOM 4086 O O . ILE B 1 221 ? 5.512 -25.281 -0.961 1 96.94 221 ILE B O 1
ATOM 4090 N N . ILE B 1 222 ? 3.629 -26.203 -0.386 1 96.38 222 ILE B N 1
ATOM 4091 C CA . ILE B 1 222 ? 4.137 -26.828 0.835 1 96.38 222 ILE B CA 1
ATOM 4092 C C . ILE B 1 222 ? 4.32 -28.328 0.62 1 96.38 222 ILE B C 1
ATOM 4094 O O . ILE B 1 222 ? 3.342 -29.062 0.55 1 96.38 222 ILE B O 1
ATOM 4098 N N . GLU B 1 223 ? 5.5 -28.75 0.503 1 94.56 223 GLU B N 1
ATOM 4099 C CA . GLU B 1 223 ? 5.82 -30.125 0.084 1 94.56 223 GLU B CA 1
ATOM 4100 C C . GLU B 1 223 ? 5.133 -31.141 0.975 1 94.56 223 GLU B C 1
ATOM 4102 O O . GLU B 1 223 ? 4.633 -32.156 0.487 1 94.56 223 GLU B O 1
ATOM 4107 N N . GLU B 1 224 ? 5.035 -30.844 2.26 1 94.94 224 GLU B N 1
ATOM 4108 C CA . GLU B 1 224 ? 4.465 -31.781 3.23 1 94.94 224 GLU B CA 1
ATOM 4109 C C . GLU B 1 224 ? 2.961 -31.938 3.023 1 94.94 224 GLU B C 1
ATOM 4111 O O . GLU B 1 224 ? 2.359 -32.906 3.514 1 94.94 224 GLU B O 1
ATOM 4116 N N . GLU B 1 225 ? 2.414 -31.031 2.291 1 97.25 225 GLU B N 1
ATOM 4117 C CA . GLU B 1 225 ? 0.965 -31.047 2.113 1 97.25 225 GLU B CA 1
ATOM 4118 C C . GLU B 1 225 ? 0.584 -31.641 0.757 1 97.25 225 GLU B C 1
ATOM 4120 O O . GLU B 1 225 ? -0.596 -31.859 0.478 1 97.25 225 GLU B O 1
ATOM 4125 N N . LEU B 1 226 ? 1.491 -31.969 -0.034 1 97.44 226 LEU B N 1
ATOM 4126 C CA . LEU B 1 226 ? 1.197 -32.469 -1.376 1 97.44 226 LEU B CA 1
ATOM 4127 C C . LEU B 1 226 ? 0.559 -33.844 -1.322 1 97.44 226 LEU B C 1
ATOM 4129 O O . LEU B 1 226 ? 1.056 -34.75 -0.63 1 97.44 226 LEU B O 1
ATOM 4133 N N . PRO B 1 227 ? -0.54 -33.969 -2.078 1 98.5 227 PRO B N 1
ATOM 4134 C CA . PRO B 1 227 ? -1.029 -35.344 -2.258 1 98.5 227 PRO B CA 1
ATOM 4135 C C . PRO B 1 227 ? 0.001 -36.25 -2.918 1 98.5 227 PRO B C 1
ATOM 4137 O O . PRO B 1 227 ? 0.844 -35.781 -3.688 1 98.5 227 PRO B O 1
ATOM 4140 N N . GLU B 1 228 ? -0.132 -37.5 -2.691 1 98.19 228 GLU B N 1
ATOM 4141 C CA . GLU B 1 228 ? 0.844 -38.469 -3.17 1 98.19 228 GLU B CA 1
ATOM 4142 C C . GLU B 1 228 ? 0.976 -38.438 -4.691 1 98.19 228 GLU B C 1
ATOM 4144 O O . GLU B 1 228 ? 2.086 -38.469 -5.223 1 98.19 228 GLU B O 1
ATOM 4149 N N . ASP B 1 229 ? -0.101 -38.344 -5.355 1 98.38 229 ASP B N 1
ATOM 4150 C CA . ASP B 1 229 ? -0.067 -38.344 -6.816 1 98.38 229 ASP B CA 1
ATOM 4151 C C . ASP B 1 229 ? 0.64 -37.094 -7.34 1 98.38 229 ASP B C 1
ATOM 4153 O O . ASP B 1 229 ? 1.459 -37.188 -8.258 1 98.38 229 ASP B O 1
ATOM 4157 N N . THR B 1 230 ? 0.339 -35.969 -6.758 1 98.62 230 THR B N 1
ATOM 4158 C CA . THR B 1 230 ? 0.991 -34.75 -7.168 1 98.62 230 THR B CA 1
ATOM 4159 C C . THR B 1 230 ? 2.49 -34.781 -6.891 1 98.62 230 THR B C 1
ATOM 4161 O O . THR B 1 230 ? 3.299 -34.406 -7.734 1 98.62 230 THR B O 1
ATOM 4164 N N . ARG B 1 231 ? 2.85 -35.25 -5.723 1 97.5 231 ARG B N 1
ATOM 4165 C CA . ARG B 1 231 ? 4.258 -35.375 -5.359 1 97.5 231 ARG B CA 1
ATOM 4166 C C . ARG B 1 231 ? 4.996 -36.281 -6.355 1 97.5 231 ARG B C 1
ATOM 4168 O O . ARG B 1 231 ? 6.082 -35.938 -6.82 1 97.5 231 ARG B O 1
ATOM 4175 N N . GLU B 1 232 ? 4.406 -37.375 -6.664 1 98.06 232 GLU B N 1
ATOM 4176 C CA . GLU B 1 232 ? 5.02 -38.312 -7.594 1 98.06 232 GLU B CA 1
ATOM 4177 C C . GLU B 1 232 ? 5.227 -37.688 -8.969 1 98.06 232 GLU B C 1
ATOM 4179 O O . GLU B 1 232 ? 6.27 -37.875 -9.594 1 98.06 232 GLU B O 1
ATOM 4184 N N . ARG B 1 233 ? 4.23 -36.938 -9.406 1 98.38 233 ARG B N 1
ATOM 4185 C CA . ARG B 1 233 ? 4.355 -36.281 -10.703 1 98.38 233 ARG B CA 1
ATOM 4186 C C . ARG B 1 233 ? 5.469 -35.219 -10.672 1 98.38 233 ARG B C 1
ATOM 4188 O O . ARG B 1 233 ? 6.234 -35.094 -11.633 1 98.38 233 ARG B O 1
ATOM 4195 N N . MET B 1 234 ? 5.523 -34.469 -9.609 1 98 234 MET B N 1
ATOM 4196 C CA . MET B 1 234 ? 6.543 -33.438 -9.508 1 98 234 MET B CA 1
ATOM 4197 C C . MET B 1 234 ? 7.938 -34.031 -9.453 1 98 234 MET B C 1
ATOM 4199 O O . MET B 1 234 ? 8.867 -33.531 -10.086 1 98 234 MET B O 1
ATOM 4203 N N . GLU B 1 235 ? 8.094 -35.156 -8.789 1 96.81 235 GLU B N 1
ATOM 4204 C CA . GLU B 1 235 ? 9.391 -35.812 -8.625 1 96.81 235 GLU B CA 1
ATOM 4205 C C . GLU B 1 235 ? 9.852 -36.469 -9.938 1 96.81 235 GLU B C 1
ATOM 4207 O O . GLU B 1 235 ? 11.055 -36.531 -10.203 1 96.81 235 GLU B O 1
ATOM 4212 N N . SER B 1 236 ? 8.945 -36.875 -10.742 1 97.06 236 SER B N 1
ATOM 4213 C CA . SER B 1 236 ? 9.289 -37.594 -11.953 1 97.06 236 SER B CA 1
ATOM 4214 C C . SER B 1 236 ? 9.242 -36.688 -13.18 1 97.06 236 SER B C 1
ATOM 4216 O O . SER B 1 236 ? 9.469 -37.156 -14.305 1 97.06 236 SER B O 1
ATOM 4218 N N . ALA B 1 237 ? 8.969 -35.438 -12.984 1 98.19 237 ALA B N 1
ATOM 4219 C CA . ALA B 1 237 ? 8.789 -34.5 -14.102 1 98.19 237 ALA B CA 1
ATOM 4220 C C . ALA B 1 237 ? 10.117 -34.25 -14.812 1 98.19 237 ALA B C 1
ATOM 4222 O O . ALA B 1 237 ? 11.164 -34.156 -14.164 1 98.19 237 ALA B O 1
ATOM 4223 N N . ASP B 1 238 ? 10.062 -34.125 -16.109 1 98.25 238 ASP B N 1
ATOM 4224 C CA . ASP B 1 238 ? 11.211 -33.625 -16.859 1 98.25 238 ASP B CA 1
ATOM 4225 C C . ASP B 1 238 ? 11.367 -32.125 -16.672 1 98.25 238 ASP B C 1
ATOM 4227 O O . ASP B 1 238 ? 12.484 -31.594 -16.734 1 98.25 238 ASP B O 1
ATOM 4231 N N . ILE B 1 239 ? 10.242 -31.453 -16.438 1 98.69 239 ILE B N 1
ATOM 4232 C CA . ILE B 1 239 ? 10.258 -30.031 -16.125 1 98.69 239 ILE B CA 1
ATOM 4233 C C . ILE B 1 239 ? 9.016 -29.672 -15.312 1 98.69 239 ILE B C 1
ATOM 4235 O O . ILE B 1 239 ? 7.934 -30.219 -15.547 1 98.69 239 ILE B O 1
ATOM 4239 N N . ILE B 1 240 ? 9.188 -28.781 -14.375 1 98.81 240 ILE B N 1
ATOM 4240 C CA . ILE B 1 240 ? 8.086 -28.156 -13.648 1 98.81 240 ILE B CA 1
ATOM 4241 C C . ILE B 1 240 ? 7.945 -26.703 -14.086 1 98.81 240 ILE B C 1
ATOM 4243 O O . ILE B 1 240 ? 8.875 -25.906 -13.938 1 98.81 240 ILE B O 1
ATOM 4247 N N . ILE B 1 241 ? 6.848 -26.375 -14.688 1 98.88 241 ILE B N 1
ATOM 4248 C CA . ILE B 1 241 ? 6.496 -24.969 -14.953 1 98.88 241 ILE B CA 1
ATOM 4249 C C . ILE B 1 241 ? 5.836 -24.359 -13.719 1 98.88 241 ILE B C 1
ATOM 4251 O O . ILE B 1 241 ? 4.773 -24.828 -13.289 1 98.88 241 ILE B O 1
ATOM 4255 N N . SER B 1 242 ? 6.48 -23.438 -13.18 1 98.56 242 SER B N 1
ATOM 4256 C CA . SER B 1 242 ? 6.027 -22.797 -11.945 1 98.56 242 SER B CA 1
ATOM 4257 C C . SER B 1 242 ? 5.57 -21.359 -12.195 1 98.56 242 SER B C 1
ATOM 4259 O O . SER B 1 242 ? 6.395 -20.469 -12.414 1 98.56 242 SER B O 1
ATOM 4261 N N . LYS B 1 243 ? 4.246 -21.125 -12.086 1 98.38 243 LYS B N 1
ATOM 4262 C CA . LYS B 1 243 ? 3.688 -19.812 -12.352 1 98.38 243 LYS B CA 1
ATOM 4263 C C . LYS B 1 243 ? 3.592 -18.984 -11.07 1 98.38 243 LYS B C 1
ATOM 4265 O O . LYS B 1 243 ? 3.201 -19.5 -10.023 1 98.38 243 LYS B O 1
ATOM 4270 N N . GLY B 1 244 ? 3.975 -17.656 -11.18 1 97.06 244 GLY B N 1
ATOM 4271 C CA . GLY B 1 244 ? 3.682 -16.734 -10.102 1 97.06 244 GLY B CA 1
ATOM 4272 C C . GLY B 1 244 ? 4.781 -16.672 -9.055 1 97.06 244 GLY B C 1
ATOM 4273 O O . GLY B 1 244 ? 5.625 -17.562 -8.984 1 97.06 244 GLY B O 1
ATOM 4274 N N . MET B 1 245 ? 4.734 -15.703 -8.188 1 96.5 245 MET B N 1
ATOM 4275 C CA . MET B 1 245 ? 5.773 -15.398 -7.207 1 96.5 245 MET B CA 1
ATOM 4276 C C . MET B 1 245 ? 5.727 -16.391 -6.039 1 96.5 245 MET B C 1
ATOM 4278 O O . MET B 1 245 ? 6.77 -16.797 -5.523 1 96.5 245 MET B O 1
ATOM 4282 N N . ALA B 1 246 ? 4.555 -16.781 -5.621 1 96.62 246 ALA B N 1
ATOM 4283 C CA . ALA B 1 246 ? 4.438 -17.641 -4.453 1 96.62 246 ALA B CA 1
ATOM 4284 C C . ALA B 1 246 ? 5.078 -19 -4.715 1 96.62 246 ALA B C 1
ATOM 4286 O O . ALA B 1 246 ? 5.777 -19.547 -3.855 1 96.62 246 ALA B O 1
ATOM 4287 N N . ASN B 1 247 ? 4.777 -19.531 -5.883 1 97.5 247 ASN B N 1
ATOM 4288 C CA . ASN B 1 247 ? 5.438 -20.781 -6.23 1 97.5 247 ASN B CA 1
ATOM 4289 C C . ASN B 1 247 ? 6.957 -20.625 -6.27 1 97.5 247 ASN B C 1
ATOM 4291 O O . ASN B 1 247 ? 7.688 -21.5 -5.816 1 97.5 247 ASN B O 1
ATOM 4295 N N . TYR B 1 248 ? 7.438 -19.547 -6.766 1 97.62 248 TYR B N 1
ATOM 4296 C CA . TYR B 1 248 ? 8.867 -19.266 -6.777 1 97.62 248 TYR B CA 1
ATOM 4297 C C . TYR B 1 248 ? 9.43 -19.234 -5.363 1 97.62 248 TYR B C 1
ATOM 4299 O O . TYR B 1 248 ? 10.461 -19.859 -5.086 1 97.62 248 TYR B O 1
ATOM 4307 N N . GLU B 1 249 ? 8.734 -18.531 -4.5 1 96.75 249 GLU B N 1
ATOM 4308 C CA . GLU B 1 249 ? 9.195 -18.406 -3.121 1 96.75 249 GLU B CA 1
ATOM 4309 C C . GLU B 1 249 ? 9.344 -19.781 -2.469 1 96.75 249 GLU B C 1
ATOM 4311 O O . GLU B 1 249 ? 10.273 -20.016 -1.69 1 96.75 249 GLU B O 1
ATOM 4316 N N . CYS B 1 250 ? 8.438 -20.672 -2.791 1 96.44 250 CYS B N 1
ATOM 4317 C CA . CYS B 1 250 ? 8.422 -21.984 -2.176 1 96.44 250 CYS B CA 1
ATOM 4318 C C . CYS B 1 250 ? 9.477 -22.891 -2.805 1 96.44 250 CYS B C 1
ATOM 4320 O O . CYS B 1 250 ? 10.102 -23.703 -2.113 1 96.44 250 CYS B O 1
ATOM 4322 N N . LEU B 1 251 ? 9.719 -22.703 -4.098 1 96.56 251 LEU B N 1
ATOM 4323 C CA . LEU B 1 251 ? 10.438 -23.75 -4.82 1 96.56 251 LEU B CA 1
ATOM 4324 C C . LEU B 1 251 ? 11.867 -23.328 -5.121 1 96.56 251 LEU B C 1
ATOM 4326 O O . LEU B 1 251 ? 12.703 -24.156 -5.473 1 96.56 251 LEU B O 1
ATOM 4330 N N . SER B 1 252 ? 12.125 -22.047 -4.992 1 91.75 252 SER B N 1
ATOM 4331 C CA . SER B 1 252 ? 13.453 -21.562 -5.348 1 91.75 252 SER B CA 1
ATOM 4332 C C . SER B 1 252 ? 14.523 -22.156 -4.434 1 91.75 252 SER B C 1
ATOM 4334 O O . SER B 1 252 ? 15.688 -22.234 -4.812 1 91.75 252 SER B O 1
ATOM 4336 N N . GLU B 1 253 ? 14.117 -22.594 -3.287 1 81.75 253 GLU B N 1
ATOM 4337 C CA . GLU B 1 253 ? 15.07 -23.203 -2.367 1 81.75 253 GLU B CA 1
ATOM 4338 C C . GLU B 1 253 ? 14.727 -24.672 -2.123 1 81.75 253 GLU B C 1
ATOM 4340 O O . GLU B 1 253 ? 15.234 -25.297 -1.187 1 81.75 253 GLU B O 1
ATOM 4345 N N . GLY B 1 254 ? 13.867 -25.156 -2.969 1 79.19 254 GLY B N 1
ATOM 4346 C CA . GLY B 1 254 ? 13.375 -26.5 -2.73 1 79.19 254 GLY B CA 1
ATOM 4347 C C . GLY B 1 254 ? 14.227 -27.578 -3.379 1 79.19 254 GLY B C 1
ATOM 4348 O O . GLY B 1 254 ? 15.375 -27.312 -3.754 1 79.19 254 GLY B O 1
ATOM 4349 N N . SER B 1 255 ? 13.664 -28.797 -3.346 1 82.62 255 SER B N 1
ATOM 4350 C CA . SER B 1 255 ? 14.438 -29.984 -3.689 1 82.62 255 SER B CA 1
ATOM 4351 C C . SER B 1 255 ? 14.227 -30.375 -5.148 1 82.62 255 SER B C 1
ATOM 4353 O O . SER B 1 255 ? 14.93 -31.234 -5.672 1 82.62 255 SER B O 1
ATOM 4355 N N . PHE B 1 256 ? 13.336 -29.703 -5.766 1 88.69 256 PHE B N 1
ATOM 4356 C CA . PHE B 1 256 ? 13.008 -30.109 -7.129 1 88.69 256 PHE B CA 1
ATOM 4357 C C . PHE B 1 256 ? 13.984 -29.484 -8.125 1 88.69 256 PHE B C 1
ATOM 4359 O O . PHE B 1 256 ? 14.453 -28.359 -7.914 1 88.69 256 PHE B O 1
ATOM 4366 N N . ASP B 1 257 ? 14.211 -30.297 -9.141 1 86.94 257 ASP B N 1
ATOM 4367 C CA . ASP B 1 257 ? 15.117 -29.828 -10.188 1 86.94 257 ASP B CA 1
ATOM 4368 C C . ASP B 1 257 ? 14.344 -29.469 -11.453 1 86.94 257 ASP B C 1
ATOM 4370 O O . ASP B 1 257 ? 13.172 -29.812 -11.594 1 86.94 257 ASP B O 1
ATOM 4374 N N . SER B 1 258 ? 14.945 -28.688 -12.398 1 94.5 258 SER B N 1
ATOM 4375 C CA . SER B 1 258 ? 14.422 -28.328 -13.719 1 94.5 258 SER B CA 1
ATOM 4376 C C . SER B 1 258 ? 13.094 -27.594 -13.602 1 94.5 258 SER B C 1
ATOM 4378 O O . SER B 1 258 ? 12.07 -28.062 -14.102 1 94.5 258 SER B O 1
ATOM 4380 N N . ILE B 1 259 ? 13.133 -26.562 -12.883 1 98.44 259 ILE B N 1
ATOM 4381 C CA . ILE B 1 259 ? 11.945 -25.734 -12.703 1 98.44 259 ILE B CA 1
ATOM 4382 C C . ILE B 1 259 ? 12.031 -24.5 -13.602 1 98.44 259 ILE B C 1
ATOM 4384 O O . ILE B 1 259 ? 13.062 -23.812 -13.617 1 98.44 259 ILE B O 1
ATOM 4388 N N . ALA B 1 260 ? 11.062 -24.297 -14.398 1 98.75 260 ALA B N 1
ATOM 4389 C CA . ALA B 1 260 ? 10.906 -23.062 -15.156 1 98.75 260 ALA B CA 1
ATOM 4390 C C . ALA B 1 260 ? 9.984 -22.078 -14.422 1 98.75 260 ALA B C 1
ATOM 4392 O O . ALA B 1 260 ? 8.773 -22.297 -14.344 1 98.75 260 ALA B O 1
ATOM 4393 N N . PHE B 1 261 ? 10.562 -21.062 -13.914 1 98.5 261 PHE B N 1
ATOM 4394 C CA . PHE B 1 261 ? 9.773 -20.016 -13.266 1 98.5 261 PHE B CA 1
ATOM 4395 C C . PHE B 1 261 ? 9.25 -19.016 -14.281 1 98.5 261 PHE B C 1
ATOM 4397 O O . PHE B 1 261 ? 10.031 -18.359 -14.969 1 98.5 261 PHE B O 1
ATOM 4404 N N . LEU B 1 262 ? 7.945 -18.953 -14.422 1 98.56 262 LEU B N 1
ATOM 4405 C CA . LEU B 1 262 ? 7.246 -17.969 -15.258 1 98.56 262 LEU B CA 1
ATOM 4406 C C . LEU B 1 262 ? 6.453 -16.984 -14.398 1 98.56 262 LEU B C 1
ATOM 4408 O O . LEU B 1 262 ? 5.398 -17.344 -13.867 1 98.56 262 LEU B O 1
ATOM 4412 N N . LEU B 1 263 ? 6.941 -15.789 -14.258 1 98.06 263 LEU B N 1
ATOM 4413 C CA . LEU B 1 263 ? 6.297 -14.875 -13.328 1 98.06 263 LEU B CA 1
ATOM 4414 C C . LEU B 1 263 ? 6.605 -13.422 -13.695 1 98.06 263 LEU B C 1
ATOM 4416 O O . LEU B 1 263 ? 7.508 -13.156 -14.492 1 98.06 263 LEU B O 1
ATOM 4420 N N . LYS B 1 264 ? 5.781 -12.578 -13.25 1 97.19 264 LYS B N 1
ATOM 4421 C CA . LYS B 1 264 ? 6.102 -11.156 -13.18 1 97.19 264 LYS B CA 1
ATOM 4422 C C . LYS B 1 264 ? 6.574 -10.766 -11.789 1 97.19 264 LYS B C 1
ATOM 4424 O O . LYS B 1 264 ? 5.926 -11.086 -10.789 1 97.19 264 LYS B O 1
ATOM 4429 N N . ALA B 1 265 ? 7.746 -10.141 -11.688 1 97 265 ALA B N 1
ATOM 4430 C CA . ALA B 1 265 ? 8.234 -9.672 -10.398 1 97 265 ALA B CA 1
ATOM 4431 C C . ALA B 1 265 ? 7.441 -8.453 -9.922 1 97 265 ALA B C 1
ATOM 4433 O O . ALA B 1 265 ? 7.699 -7.328 -10.359 1 97 265 ALA B O 1
ATOM 4434 N N . LYS B 1 266 ? 6.633 -8.633 -8.961 1 95.06 266 LYS B N 1
ATOM 4435 C CA . LYS B 1 266 ? 5.691 -7.578 -8.602 1 95.06 266 LYS B CA 1
ATOM 4436 C C . LYS B 1 266 ? 6.156 -6.824 -7.359 1 95.06 266 LYS B C 1
ATOM 4438 O O . LYS B 1 266 ? 5.551 -5.824 -6.969 1 95.06 266 LYS B O 1
ATOM 4443 N N . CYS B 1 267 ? 7.109 -7.273 -6.672 1 95.31 267 CYS B N 1
ATOM 4444 C CA . CYS B 1 267 ? 7.621 -6.59 -5.488 1 95.31 267 CYS B CA 1
ATOM 4445 C C . CYS B 1 267 ? 9.148 -6.598 -5.469 1 95.31 267 CYS B C 1
ATOM 4447 O O . CYS B 1 267 ? 9.773 -7.441 -6.113 1 95.31 267 CYS B O 1
ATOM 4449 N N . GLU B 1 268 ? 9.625 -5.66 -4.684 1 95.12 268 GLU B N 1
ATOM 4450 C CA . GLU B 1 268 ? 11.07 -5.422 -4.648 1 95.12 268 GLU B CA 1
ATOM 4451 C C . GLU B 1 268 ? 11.82 -6.645 -4.133 1 95.12 268 GLU B C 1
ATOM 4453 O O . GLU B 1 268 ? 12.844 -7.035 -4.695 1 95.12 268 GLU B O 1
ATOM 4458 N N . PRO B 1 269 ? 11.375 -7.352 -3.094 1 95 269 PRO B N 1
ATOM 4459 C CA . PRO B 1 269 ? 12.117 -8.508 -2.592 1 95 269 PRO B CA 1
ATOM 4460 C C . PRO B 1 269 ? 12.266 -9.609 -3.641 1 95 269 PRO B C 1
ATOM 4462 O O . PRO B 1 269 ? 13.367 -10.148 -3.824 1 95 269 PRO B O 1
ATOM 4465 N N . VAL B 1 270 ? 11.227 -9.906 -4.371 1 96.88 270 VAL B N 1
ATOM 4466 C CA . VAL B 1 270 ? 11.289 -10.969 -5.371 1 96.88 270 VAL B CA 1
ATOM 4467 C C . VAL B 1 270 ? 12.148 -10.516 -6.551 1 96.88 270 VAL B C 1
ATOM 4469 O O . VAL B 1 270 ? 12.969 -11.281 -7.062 1 96.88 270 VAL B O 1
ATOM 4472 N N . ALA B 1 271 ? 11.906 -9.234 -6.98 1 97.56 271 ALA B N 1
ATOM 4473 C CA . ALA B 1 271 ? 12.711 -8.688 -8.07 1 97.56 271 ALA B CA 1
ATOM 4474 C C . ALA B 1 271 ? 14.203 -8.781 -7.754 1 97.56 271 ALA B C 1
ATOM 4476 O O . ALA B 1 271 ? 15 -9.203 -8.594 1 97.56 271 ALA B O 1
ATOM 4477 N N . ARG B 1 272 ? 14.539 -8.43 -6.57 1 95.31 272 ARG B N 1
ATOM 4478 C CA . ARG B 1 272 ? 15.93 -8.477 -6.137 1 95.31 272 ARG B CA 1
ATOM 4479 C C . ARG B 1 272 ? 16.453 -9.914 -6.105 1 95.31 272 ARG B C 1
ATOM 4481 O O . ARG B 1 272 ? 17.562 -10.188 -6.551 1 95.31 272 ARG B O 1
ATOM 4488 N N . ASP B 1 273 ? 15.711 -10.828 -5.609 1 95.75 273 ASP B N 1
ATOM 4489 C CA . ASP B 1 273 ? 16.109 -12.227 -5.496 1 95.75 273 ASP B CA 1
ATOM 4490 C C . ASP B 1 273 ? 16.344 -12.844 -6.875 1 95.75 273 ASP B C 1
ATOM 4492 O O . ASP B 1 273 ? 17.281 -13.609 -7.074 1 95.75 273 ASP B O 1
ATOM 4496 N N . VAL B 1 274 ? 15.469 -12.477 -7.805 1 97.06 274 VAL B N 1
ATOM 4497 C CA . VAL B 1 274 ? 15.539 -13.016 -9.156 1 97.06 274 VAL B CA 1
ATOM 4498 C C . VAL B 1 274 ? 16.641 -12.289 -9.945 1 97.06 274 VAL B C 1
ATOM 4500 O O . VAL B 1 274 ? 17.25 -12.867 -10.844 1 97.06 274 VAL B O 1
ATOM 4503 N N . GLY B 1 275 ? 16.922 -11.039 -9.625 1 97.25 275 GLY B N 1
ATOM 4504 C CA . GLY B 1 275 ? 17.906 -10.234 -10.32 1 97.25 275 GLY B CA 1
ATOM 4505 C C . GLY B 1 275 ? 17.312 -9.414 -11.453 1 97.25 275 GLY B C 1
ATOM 4506 O O . GLY B 1 275 ? 17.922 -9.305 -12.523 1 97.25 275 GLY B O 1
ATOM 4507 N N . VAL B 1 276 ? 16.125 -8.883 -11.281 1 98.31 276 VAL B N 1
ATOM 4508 C CA . VAL B 1 276 ? 15.445 -8.07 -12.281 1 98.31 276 VAL B CA 1
ATOM 4509 C C . VAL B 1 276 ? 14.844 -6.832 -11.617 1 98.31 276 VAL B C 1
ATOM 4511 O O . VAL B 1 276 ? 15.078 -6.578 -10.438 1 98.31 276 VAL B O 1
ATOM 4514 N N . ARG B 1 277 ? 14.125 -5.98 -12.383 1 96.88 277 ARG B N 1
ATOM 4515 C CA . ARG B 1 277 ? 13.422 -4.812 -11.867 1 96.88 277 ARG B CA 1
ATOM 4516 C C . ARG B 1 277 ? 11.969 -5.148 -11.555 1 96.88 277 ARG B C 1
ATOM 4518 O O . ARG B 1 277 ? 11.406 -6.082 -12.125 1 96.88 277 ARG B O 1
ATOM 4525 N N . VAL B 1 278 ? 11.438 -4.426 -10.664 1 97 278 VAL B N 1
ATOM 4526 C CA . VAL B 1 278 ? 10.016 -4.598 -10.383 1 97 278 VAL B CA 1
ATOM 4527 C C . VAL B 1 278 ? 9.203 -4.387 -11.656 1 97 278 VAL B C 1
ATOM 4529 O O . VAL B 1 278 ? 9.422 -3.414 -12.383 1 97 278 VAL B O 1
ATOM 4532 N N . GLY B 1 279 ? 8.312 -5.262 -11.945 1 95.56 279 GLY B N 1
ATOM 4533 C CA . GLY B 1 279 ? 7.473 -5.168 -13.125 1 95.56 279 GLY B CA 1
ATOM 4534 C C . GLY B 1 279 ? 7.969 -6.023 -14.281 1 95.56 279 GLY B C 1
ATOM 4535 O O . GLY B 1 279 ? 7.25 -6.238 -15.258 1 95.56 279 GLY B O 1
ATOM 4536 N N . ASP B 1 280 ? 9.148 -6.547 -14.164 1 97.31 280 ASP B N 1
ATOM 4537 C CA . ASP B 1 280 ? 9.719 -7.359 -15.234 1 97.31 280 ASP B CA 1
ATOM 4538 C C . ASP B 1 280 ? 9.047 -8.734 -15.297 1 97.31 280 ASP B C 1
ATOM 4540 O O . ASP B 1 280 ? 8.734 -9.328 -14.266 1 97.31 280 ASP B O 1
ATOM 4544 N N . MET B 1 281 ? 8.875 -9.203 -16.484 1 97.94 281 MET B N 1
ATOM 4545 C CA . MET B 1 281 ? 8.414 -10.57 -16.734 1 97.94 281 MET B CA 1
ATOM 4546 C C . MET B 1 281 ? 9.594 -11.508 -16.953 1 97.94 281 MET B C 1
ATOM 4548 O O . MET B 1 281 ? 10.578 -11.133 -17.609 1 97.94 281 MET B O 1
ATOM 4552 N N . VAL B 1 282 ? 9.383 -12.703 -16.359 1 98.12 282 VAL B N 1
ATOM 4553 C CA . VAL B 1 282 ? 10.523 -13.609 -16.344 1 98.12 282 VAL B CA 1
ATOM 4554 C C . VAL B 1 282 ? 10.078 -15 -16.797 1 98.12 282 VAL B C 1
ATOM 4556 O O . VAL B 1 282 ? 9.016 -15.477 -16.391 1 98.12 282 VAL B O 1
ATOM 4559 N N . ALA B 1 283 ? 10.883 -15.625 -17.703 1 98.75 283 ALA B N 1
ATOM 4560 C CA . ALA B 1 283 ? 10.922 -17.062 -17.969 1 98.75 283 ALA B CA 1
ATOM 4561 C C . ALA B 1 283 ? 12.312 -17.625 -17.703 1 98.75 283 ALA B C 1
ATOM 4563 O O . ALA B 1 283 ? 13.195 -17.562 -18.562 1 98.75 283 ALA B O 1
ATOM 4564 N N . MET B 1 284 ? 12.43 -18.203 -16.531 1 98.38 284 MET B N 1
ATOM 4565 C CA . MET B 1 284 ? 13.766 -18.562 -16.062 1 98.38 284 MET B CA 1
ATOM 4566 C C . MET B 1 284 ? 13.828 -20.047 -15.711 1 98.38 284 MET B C 1
ATOM 4568 O O . MET B 1 284 ? 13.008 -20.547 -14.938 1 98.38 284 MET B O 1
ATOM 4572 N N . LEU B 1 285 ? 14.805 -20.688 -16.297 1 98.06 285 LEU B N 1
ATOM 4573 C CA . LEU B 1 285 ? 15.023 -22.094 -16.016 1 98.06 285 LEU B CA 1
ATOM 4574 C C . LEU B 1 285 ? 16.078 -22.281 -14.938 1 98.06 285 LEU B C 1
ATOM 4576 O O . LEU B 1 285 ? 17.156 -21.656 -15 1 98.06 285 LEU B O 1
ATOM 4580 N N . ARG B 1 286 ? 15.719 -22.984 -13.922 1 93.5 286 ARG B N 1
ATOM 4581 C CA . ARG B 1 286 ? 16.656 -23.297 -12.852 1 93.5 286 ARG B CA 1
ATOM 4582 C C . ARG B 1 286 ? 16.766 -24.812 -12.648 1 93.5 286 ARG B C 1
ATOM 4584 O O . ARG B 1 286 ? 15.75 -25.516 -12.719 1 93.5 286 ARG B O 1
#

Foldseek 3Di:
DFDDPCLLVVLLVVLLVLLVLQDPPPVLSVVLSVVLNVQSVVRVVVRHLSLQSSQVSVVSSCVSSVHFASCVVLLVQLQVLLVVCLVVLCVQLPPDPNLQSLLQQLQLQQPDDSPVCPPCNPNVPSVVSSVVSSVVGFPADPSVVLLVLLLEQEEEEFFFRNSLLSNLSNLQVSVVSVGAYEYEFAPGHDHRTDDPVSCVSSVVVVRHPYYHYLAHGTSAHDPVRRDPVSNVSQQPGSEYEAEEQSNCSVPVPHDGAFYWYWYQQQDDVSCVVVVHDHGGTHTDTD/DFDDPCLLVVLLVVLLVLLVLQDPPPVLSVVLSVVLNVQSVVRVVVRHLSLQSSQVSVVSSCVSSVHQASCVVLLVQLQVLLVVCLVVLCVQLPPDPNLQSLLQLLQLQQPDDSPVVPPPPPNVPSNVSSVVSSVVGFPADPSVVLLVLLLEQEEEEFFFRNSLLSNLSNLQVSVVSVGAYEYEFAPGHDHRTDDPVSCVSSVVVVRHPYYHYLAHGGSAHDPVRRDPVSNVSQQPGSEYEAEEQSNCSVPVPHDGAFYWYWYQQQDDVSCVVVVHDHGGTHGDTD

Radius of gyration: 26.9 Å; Cα contacts (8 Å, |Δi|>4): 1104; chains: 2; bounding box: 39×80×62 Å

Nearest PDB structures (foldseek):
  2ffj-assembly2_B  TM=9.592E-01  e=2.705E-32  Archaeoglobus fulgidus DSM 4304
  2ffj-assembly2_A-2  TM=9.565E-01  e=5.495E-32  Archaeoglobus fulgidus DSM 4304
  2g8l-assembly1_A  TM=9.376E-01  e=1.254E-23  Pyrococcus horikoshii
  1xfi-assembly1_A  TM=7.892E-01  e=1.032E-12  Arabidopsis thaliana
  3d3k-assembly1_B  TM=3.133E-01  e=2.146E-01  Homo sapiens

InterPro domains:
  IPR002791 Damage-control phosphatase ARMT1-like, metal-binding domain [PF01937] (4-282)
  IPR014444 Damage-control phosphatase PH1575-like [PIRSF006593] (1-284)
  IPR036075 Damage-control phosphatase ARMT1-like, metal-binding domain superfamily [SSF111321] (1-285)
  IPR053682 Damage-control phosphatase [NF041594] (1-286)

pLDDT: mean 94.77, std 9.48, range [40.59, 98.94]